Protein AF-A0A9D1VVA6-F1 (afdb_monomer_lite)

Foldseek 3Di:
DDDDDDDDDDDDDDDDDDVVPVVVPPPPPPPPVVVVVVPVPPDDPDDFFFDDAFDDDPVNVLVVLQVVLQVLLVVVVAHADDSVQLVVLVVVALDDSNQQSVQCSVVSRDSPPGPGDRDDFPPPPLQFFADDPPPPPPLPVQVVCLVVVPPPLAAEPVRHSDDFAADFWDPVLDDFQWKKWQCAGSVNGLTFIWTQQDAQRHYPRGGFGKIFGQDQQGTGIGTDHPCCCPVRVIFIKDFPPDDPVLSVQLNVLSSLRTSAHEDPPDVQNQLAQDQDSPDRYDGGQSSSQSSSVSSVHHQCCLPPPGRHGTSNSVVVGPRIDGSRRGDDLPAWDWWWPADDDQKTWIKTWNSAQAKFKKKWALEAAAPVCQQQVHPGDRIDIDIDGGGGIDTHIYGYDVPHFKIKMWTWDAGPNFIKIKIWMWGPQDRVVRDIGIDIDIGGDDDPPPPD

Sequence (448 aa):
MNYFKTSKKLKGTTIIISLLIFLSMFMSVSFMEISISARAETAAEKQIEKSPIEILSYEDIFQSYYDQASEKVTATGHEMCEIEDFSANYYNYETTIQDYTAAVIENAGNPTNLTIAPRSSSADADYILKYNSNAGKNREIYRDFANRGYDDEITPASVFQRDFVCSMFYYGAIKEGDILLETQTILNNIGHVACIYDLDHKSDKGEYIQTIDCVKGGTQFGFLDDNRMVNFQVKILGVRGVTSAQREDVKYFHYKQLGKEYNLWHAGAYDRLNTDINSEDWYCSEMMYAAYKYAGIDMTDAIGEKGGCWPADIYGSHYTYVNTDYSNSAYLGLSIVDKEGSTWTIKVKNNTAEDINIRYNKKMCFYDDAKEWKGLKDVTEESIEAYKSKNIEVEENWFASSVAFSREYYNNGNRMRLVTFADQLDNNTKTLRIGHSLLEWKDDNLVD

Secondary structure (DSSP, 8-state):
----------------SSSSSSSSSSSSSSSSSSSSSSSSSS---------------HHHHHHHHHHHHHHHHHHTTPPPPPHHHHHHHHTTSSS-HHHHHHHHHHTTT--SS--PPP--SSS--TTB----TTSTT-HHHHHHHHHHT---SSB-GGG-SS----SSS--TT--TTPEEEESSSTTTTS-EEEEEEEEEEEETTEEEEEEEEEETTEEEEEEE-HHHHHHTTEEEEEETT--HHHHHHHHHHHHTTTTPEE-SSSTTGGG-----TT-SEE-HHHHHHHHHHHTT---GGGS-SSS---HHHHHHSTTEEE-GGGS-TTSPEEEEEEEETTEEEEEEE--SSS-EEEEEESB-B-HHHHHHT-S--SEEEEEE-TT-EEEEEEE-BTTB-BEEEEEEEEETTEEEEEEEEEEEEETTTTEEEEEEEEEE-PPP----

InterPro domains:
  IPR038765 Papain-like cysteine peptidase superfamily [SSF54001] (174-323)

pLDDT: mean 73.18, std 20.95, range [26.58, 98.19]

Structure (mmCIF, N/CA/C/O backbone):
data_AF-A0A9D1VVA6-F1
#
_entry.id   AF-A0A9D1VVA6-F1
#
loop_
_atom_site.group_PDB
_atom_site.id
_atom_site.type_symbol
_atom_site.label_atom_id
_atom_site.label_alt_id
_atom_site.label_comp_id
_atom_site.label_asym_id
_atom_site.label_entity_id
_atom_site.label_seq_id
_atom_site.pdbx_PDB_ins_code
_atom_site.Cartn_x
_atom_site.Cartn_y
_atom_site.Cartn_z
_atom_site.occupancy
_atom_site.B_iso_or_equiv
_atom_site.auth_seq_id
_atom_site.auth_comp_id
_atom_site.auth_asym_id
_atom_site.auth_atom_id
_atom_site.pdbx_PDB_model_num
ATOM 1 N N . MET A 1 1 ? -18.142 77.291 -72.563 1.00 35.44 1 MET A N 1
ATOM 2 C CA . MET A 1 1 ? -17.844 76.617 -73.847 1.00 35.44 1 MET A CA 1
ATOM 3 C C . MET A 1 1 ? -17.756 75.124 -73.526 1.00 35.44 1 MET A C 1
ATOM 5 O O . MET A 1 1 ? -16.849 74.751 -72.805 1.00 35.44 1 MET A O 1
ATOM 9 N N . ASN A 1 2 ? -18.872 74.387 -73.609 1.00 33.91 2 ASN A N 1
ATOM 10 C CA . ASN A 1 2 ? -19.221 73.460 -74.710 1.00 33.91 2 ASN A CA 1
ATOM 11 C C . ASN A 1 2 ? -18.111 72.401 -74.939 1.00 33.91 2 ASN A C 1
ATOM 13 O O . ASN A 1 2 ? -16.985 72.804 -75.172 1.00 33.91 2 ASN A O 1
ATOM 17 N N . TYR A 1 3 ? -18.306 71.073 -74.961 1.00 37.31 3 TYR A N 1
ATOM 18 C CA . TYR A 1 3 ? -19.484 70.208 -75.158 1.00 37.31 3 TYR A CA 1
ATOM 19 C C . TYR A 1 3 ? -19.044 68.709 -75.037 1.00 37.31 3 TYR A C 1
ATOM 21 O O . TYR A 1 3 ? -17.848 68.452 -74.958 1.00 37.31 3 TYR A O 1
ATOM 29 N N . PHE A 1 4 ? -20.004 67.770 -75.182 1.00 38.56 4 PHE A N 1
ATOM 30 C CA . PHE A 1 4 ? -19.927 66.291 -75.413 1.00 38.56 4 PHE A CA 1
ATOM 31 C C . PHE A 1 4 ? -20.005 65.350 -74.185 1.00 38.56 4 PHE A C 1
ATOM 33 O O . PHE A 1 4 ? -19.105 65.328 -73.361 1.00 38.56 4 PHE A O 1
ATOM 40 N N . LYS A 1 5 ? -21.166 64.695 -73.934 1.00 39.75 5 LYS A N 1
ATOM 41 C CA . LYS A 1 5 ? -21.750 63.412 -74.477 1.00 39.75 5 LYS A CA 1
ATOM 42 C C . LYS A 1 5 ? -21.269 62.207 -73.634 1.00 39.75 5 LYS A C 1
ATOM 44 O O . LYS A 1 5 ? -20.096 62.158 -73.324 1.00 39.75 5 LYS A O 1
ATOM 49 N N . THR A 1 6 ? -22.056 61.223 -73.171 1.00 37.78 6 THR A N 1
ATOM 50 C CA . THR A 1 6 ? -23.231 60.472 -73.695 1.00 37.78 6 THR A CA 1
ATOM 51 C C . THR A 1 6 ? -23.841 59.622 -72.545 1.00 37.78 6 THR A C 1
ATOM 53 O O . THR A 1 6 ? -23.089 59.129 -71.720 1.00 37.78 6 THR A O 1
ATOM 56 N N . SER A 1 7 ? -25.175 59.565 -72.349 1.00 37.50 7 SER A N 1
ATOM 57 C CA . SER A 1 7 ? -26.121 58.427 -72.596 1.00 37.50 7 SER A CA 1
ATOM 58 C C . SER A 1 7 ? -25.627 57.024 -72.153 1.00 37.50 7 SER A C 1
ATOM 60 O O . SER A 1 7 ? -24.547 56.647 -72.578 1.00 37.50 7 SER A O 1
ATOM 62 N N . LYS A 1 8 ? -26.339 56.138 -71.428 1.00 38.97 8 LYS A N 1
ATOM 63 C CA . LYS A 1 8 ? -27.764 55.728 -71.442 1.00 38.97 8 LYS A CA 1
ATOM 64 C C . LYS A 1 8 ? -28.087 54.865 -70.190 1.00 38.97 8 LYS A C 1
ATOM 66 O O . LYS A 1 8 ? -27.213 54.202 -69.649 1.00 38.97 8 LYS A O 1
ATOM 71 N N . LYS A 1 9 ? -29.367 54.855 -69.795 1.00 43.81 9 LYS A N 1
ATOM 72 C CA . LYS A 1 9 ? -30.015 54.099 -68.694 1.00 43.81 9 LYS A CA 1
ATOM 73 C C . LYS A 1 9 ? -30.054 52.572 -68.910 1.00 43.81 9 LYS A C 1
ATOM 75 O O . LYS A 1 9 ? -30.341 52.178 -70.036 1.00 43.81 9 LYS A O 1
ATOM 80 N N . LEU A 1 10 ? -30.057 51.773 -67.827 1.00 34.31 10 LEU A N 1
ATOM 81 C CA . LEU A 1 10 ? -31.114 50.768 -67.575 1.00 34.31 10 LEU A CA 1
ATOM 82 C C . LEU A 1 10 ? -31.148 50.217 -66.124 1.00 34.31 10 LEU A C 1
ATOM 84 O O . LEU A 1 10 ? -30.169 49.684 -65.629 1.00 34.31 10 LEU A O 1
ATOM 88 N N . LYS A 1 11 ? -32.328 50.386 -65.508 1.00 36.34 11 LYS A N 1
ATOM 89 C CA . LYS A 1 11 ? -33.094 49.574 -64.534 1.00 36.34 11 LYS A CA 1
ATOM 90 C C . LYS A 1 11 ? -32.402 48.505 -63.662 1.00 36.34 11 LYS A C 1
ATOM 92 O O . LYS A 1 11 ? -31.836 47.558 -64.186 1.00 36.34 11 LYS A O 1
ATOM 97 N N . GLY A 1 12 ? -32.788 48.505 -62.380 1.00 34.19 12 GLY A N 1
ATOM 98 C CA . GLY A 1 12 ? -33.251 47.277 -61.718 1.00 34.19 12 GLY A CA 1
ATOM 99 C C . GLY A 1 12 ? -32.676 47.013 -60.329 1.00 34.19 12 GLY A C 1
ATOM 100 O O . GLY A 1 12 ? -31.571 46.516 -60.217 1.00 34.19 12 GLY A O 1
ATOM 101 N N . THR A 1 13 ? -33.486 47.301 -59.306 1.00 39.41 13 THR A N 1
ATOM 102 C CA . THR A 1 13 ? -33.665 46.480 -58.093 1.00 39.41 13 THR A CA 1
ATOM 103 C C . THR A 1 13 ? -32.409 46.047 -57.321 1.00 39.41 13 THR A C 1
ATOM 105 O O . THR A 1 13 ? -31.782 45.066 -57.684 1.00 39.41 13 THR A O 1
ATOM 108 N N . THR A 1 14 ? -32.122 46.689 -56.183 1.00 43.41 14 THR A N 1
ATOM 109 C CA . THR A 1 14 ? -31.835 46.022 -54.888 1.00 43.41 14 THR A CA 1
ATOM 110 C C . THR A 1 14 ? -31.919 47.089 -53.792 1.00 43.41 14 THR A C 1
ATOM 112 O O . THR A 1 14 ? -30.965 47.794 -53.480 1.00 43.41 14 THR A O 1
ATOM 115 N N . ILE A 1 15 ? -33.132 47.259 -53.271 1.00 46.31 15 ILE A N 1
ATOM 116 C CA . ILE A 1 15 ? -33.412 47.908 -51.990 1.00 46.31 15 ILE A CA 1
ATOM 117 C C . ILE A 1 15 ? -33.274 46.795 -50.934 1.00 46.31 15 ILE A C 1
ATOM 119 O O . ILE A 1 15 ? -33.666 45.662 -51.200 1.00 46.31 15 ILE A O 1
ATOM 123 N N . ILE A 1 16 ? -32.779 47.150 -49.742 1.00 47.59 16 ILE A N 1
ATOM 124 C CA . ILE A 1 16 ? -32.717 46.346 -48.502 1.00 47.59 16 ILE A CA 1
ATOM 125 C C . ILE A 1 16 ? -31.477 45.446 -48.323 1.00 47.59 16 ILE A C 1
ATOM 127 O O . ILE A 1 16 ? -31.626 44.265 -48.068 1.00 47.59 16 ILE A O 1
ATOM 131 N N . ILE A 1 17 ? -30.257 45.999 -48.332 1.00 46.66 17 ILE A N 1
ATOM 132 C CA . ILE A 1 17 ? -29.144 45.516 -47.476 1.00 46.66 17 ILE A CA 1
ATOM 133 C C . ILE A 1 17 ? -28.227 46.713 -47.199 1.00 46.66 17 ILE A C 1
ATOM 135 O O . ILE A 1 17 ? -27.296 46.940 -47.957 1.00 46.66 17 ILE A O 1
ATOM 139 N N . SER A 1 18 ? -28.523 47.538 -46.187 1.00 43.34 18 SER A N 1
ATOM 140 C CA . SER A 1 18 ? -27.567 48.520 -45.602 1.00 43.34 18 SER A CA 1
ATOM 141 C C . SER A 1 18 ? -28.121 49.278 -44.388 1.00 43.34 18 SER A C 1
ATOM 143 O O . SER A 1 18 ? -27.356 49.922 -43.683 1.00 43.34 18 SER A O 1
ATOM 145 N N . LEU A 1 19 ? -29.419 49.166 -44.073 1.00 37.88 19 LEU A N 1
ATOM 146 C CA . LEU A 1 19 ? -30.001 49.716 -42.835 1.00 37.88 19 LEU A CA 1
ATOM 147 C C . LEU A 1 19 ? -30.164 48.677 -41.704 1.00 37.88 19 LEU A C 1
ATOM 149 O O . LEU A 1 19 ? -30.899 48.908 -40.753 1.00 37.88 19 LEU A O 1
ATOM 153 N N . LEU A 1 20 ? -29.461 47.543 -41.806 1.00 41.41 20 LEU A N 1
ATOM 154 C CA . LEU A 1 20 ? -29.372 46.494 -40.775 1.00 41.41 20 LEU A CA 1
ATOM 155 C C . LEU A 1 20 ? -27.967 46.377 -40.154 1.00 41.41 20 LEU A C 1
ATOM 157 O O . LEU A 1 20 ? -27.745 45.522 -39.309 1.00 41.41 20 LEU A O 1
ATOM 161 N N . ILE A 1 21 ? -27.027 47.249 -40.538 1.00 47.81 21 ILE A N 1
ATOM 162 C CA . ILE A 1 21 ? -25.632 47.222 -40.053 1.00 47.81 21 ILE A CA 1
ATOM 163 C C . ILE A 1 21 ? -25.368 48.310 -38.992 1.00 47.81 21 ILE A C 1
ATOM 165 O O . ILE A 1 21 ? -24.378 48.251 -38.275 1.00 47.81 21 ILE A O 1
ATOM 169 N N . PHE A 1 22 ? -26.289 49.262 -38.800 1.00 38.81 22 PHE A N 1
ATOM 170 C CA . PHE A 1 22 ? -26.154 50.313 -37.776 1.00 38.81 22 PHE A CA 1
ATOM 171 C C . PHE A 1 22 ? -27.046 50.126 -36.537 1.00 38.81 22 PHE A C 1
ATOM 173 O O . PHE A 1 22 ? -26.908 50.870 -35.572 1.00 38.81 22 PHE A O 1
ATOM 180 N N . LEU A 1 23 ? -27.903 49.097 -36.522 1.00 36.47 23 LEU A N 1
ATOM 181 C CA . LEU A 1 23 ? -28.677 48.679 -35.342 1.00 36.47 23 LEU A CA 1
ATOM 182 C C . LEU A 1 23 ? -28.237 47.302 -34.803 1.00 36.47 23 LEU A C 1
ATOM 184 O O . LEU A 1 23 ? -28.953 46.681 -34.028 1.00 36.47 23 LEU A O 1
ATOM 188 N N . SER A 1 24 ? -27.054 46.823 -35.204 1.00 40.78 24 SER A N 1
ATOM 189 C CA . SER A 1 24 ? -26.429 45.593 -34.688 1.00 40.78 24 SER A CA 1
ATOM 190 C C . SER A 1 24 ? -25.172 45.857 -33.849 1.00 40.78 24 SER A C 1
ATOM 192 O O . SER A 1 24 ? -24.547 44.912 -33.384 1.00 40.78 24 SER A O 1
ATOM 194 N N . MET A 1 25 ? -24.803 47.126 -33.633 1.00 42.34 25 MET A N 1
ATOM 195 C CA . MET A 1 25 ? -23.629 47.525 -32.838 1.00 42.34 25 MET A CA 1
ATOM 196 C C . MET A 1 25 ? -23.961 48.068 -31.438 1.00 42.34 25 MET A C 1
ATOM 198 O O . MET A 1 25 ? -23.052 48.386 -30.683 1.00 42.34 25 MET A O 1
ATOM 202 N N . PHE A 1 26 ? -25.241 48.132 -31.057 1.00 38.59 26 PHE A N 1
ATOM 203 C CA . PHE A 1 26 ? -25.671 48.597 -29.725 1.00 38.59 26 PHE A CA 1
ATOM 204 C C . PHE A 1 26 ? -26.575 47.607 -28.968 1.00 38.59 26 PHE A C 1
ATOM 206 O O . PHE A 1 26 ? -27.143 47.950 -27.939 1.00 38.59 26 PHE A O 1
ATOM 213 N N . MET A 1 27 ? -26.664 46.355 -29.433 1.00 36.84 27 MET A N 1
ATOM 214 C CA . MET A 1 27 ? -27.354 45.246 -28.743 1.00 36.84 27 MET A CA 1
ATOM 215 C C . MET A 1 27 ? -26.411 44.076 -28.400 1.00 36.84 27 MET A C 1
ATOM 217 O O . MET A 1 27 ? -26.862 42.987 -28.066 1.00 36.84 27 MET A O 1
ATOM 221 N N . SER A 1 28 ? -25.091 44.288 -28.449 1.00 40.97 28 SER A N 1
ATOM 222 C CA . SER A 1 28 ? -24.076 43.289 -28.075 1.00 40.97 28 SER A CA 1
ATOM 223 C C . SER A 1 28 ? -23.393 43.572 -26.727 1.00 40.97 28 SER A C 1
ATOM 225 O O . SER A 1 28 ? -22.400 42.930 -26.409 1.00 40.97 28 SER A O 1
ATOM 227 N N . VAL A 1 29 ? -23.920 44.502 -25.916 1.00 43.22 29 VAL A N 1
ATOM 228 C CA . VAL A 1 29 ? -23.348 44.889 -24.603 1.00 43.22 29 VAL A CA 1
ATOM 229 C C . VAL A 1 29 ? -24.345 44.673 -23.447 1.00 43.22 29 VAL A C 1
ATOM 231 O O . VAL A 1 29 ? -24.237 45.270 -22.387 1.00 43.22 29 VAL A O 1
ATOM 234 N N . SER A 1 30 ? -25.337 43.790 -23.602 1.00 43.19 30 SER A N 1
ATOM 235 C CA . SER A 1 30 ? -26.260 43.452 -22.493 1.00 43.19 30 SER A CA 1
ATOM 236 C C . SER A 1 30 ? -26.563 41.958 -22.339 1.00 43.19 30 SER A C 1
ATOM 238 O O . SER A 1 30 ? -27.481 41.587 -21.621 1.00 43.19 30 SER A O 1
ATOM 240 N N . PHE A 1 31 ? -25.748 41.089 -22.945 1.00 36.38 31 PHE A N 1
ATOM 241 C CA . PHE A 1 31 ? -25.729 39.646 -22.655 1.00 36.38 31 PHE A CA 1
ATOM 242 C C . PHE A 1 31 ? -24.332 39.117 -22.286 1.00 36.38 31 PHE A C 1
ATOM 244 O O . PHE A 1 31 ? -24.149 37.913 -22.160 1.00 36.38 31 PHE A O 1
ATOM 251 N N . MET A 1 32 ? -23.356 40.005 -22.051 1.00 38.66 32 MET A N 1
ATOM 252 C CA . MET A 1 32 ? -22.006 39.629 -21.602 1.00 38.66 32 MET A CA 1
ATOM 253 C C . MET A 1 32 ? -21.795 39.797 -20.083 1.00 38.66 32 MET A C 1
ATOM 255 O O . MET A 1 32 ? -20.700 39.557 -19.596 1.00 38.66 32 MET A O 1
ATOM 259 N N . GLU A 1 33 ? -22.848 40.124 -19.322 1.00 38.88 33 GLU A N 1
ATOM 260 C CA . GLU A 1 33 ? -22.827 40.203 -17.845 1.00 38.88 33 GLU A CA 1
ATOM 261 C C . GLU A 1 33 ? -23.883 39.313 -17.149 1.00 38.88 33 GLU A C 1
ATOM 263 O O . GLU A 1 33 ? -24.051 39.390 -15.940 1.00 38.88 33 GLU A O 1
ATOM 268 N N . ILE A 1 34 ? -24.540 38.389 -17.869 1.00 39.66 34 ILE A N 1
ATOM 269 C CA . ILE A 1 34 ? -25.342 37.297 -17.256 1.00 39.66 34 ILE A CA 1
ATOM 270 C C . ILE A 1 34 ? -24.726 35.903 -17.508 1.00 39.66 34 ILE A C 1
ATOM 272 O O . ILE A 1 34 ? -25.170 34.902 -16.961 1.00 39.66 34 ILE A O 1
ATOM 276 N N . SER A 1 35 ? -23.615 35.813 -18.241 1.00 38.19 35 SER A N 1
ATOM 277 C CA . SER A 1 35 ? -22.880 34.551 -18.442 1.00 38.19 35 SER A CA 1
ATOM 278 C C . SER A 1 35 ? -21.463 34.546 -17.857 1.00 38.19 35 SER A C 1
ATOM 280 O O . SER A 1 35 ? -20.729 33.583 -18.063 1.00 38.19 35 SER A O 1
ATOM 282 N N . ILE A 1 36 ? -21.089 35.584 -17.095 1.00 34.81 36 ILE A N 1
ATOM 283 C CA . ILE A 1 36 ? -19.832 35.649 -16.321 1.00 34.81 36 ILE A CA 1
ATOM 284 C C . ILE A 1 36 ? -20.064 35.350 -14.824 1.00 34.81 36 ILE A C 1
ATOM 286 O O . ILE A 1 36 ? -19.130 34.944 -14.143 1.00 34.81 36 ILE A O 1
ATOM 290 N N . SER A 1 37 ? -21.308 35.383 -14.321 1.00 38.00 37 SER A N 1
ATOM 291 C CA . SER A 1 37 ? -21.638 34.926 -12.954 1.00 38.00 37 SER A CA 1
ATOM 292 C C . SER A 1 37 ? -22.172 33.485 -12.873 1.00 38.00 37 SER A C 1
ATOM 294 O O . SER A 1 37 ? -22.585 33.063 -11.803 1.00 38.00 37 SER A O 1
ATOM 296 N N . ALA A 1 38 ? -22.193 32.739 -13.985 1.00 37.66 38 ALA A N 1
ATOM 297 C CA . ALA A 1 38 ? -22.686 31.351 -14.045 1.00 37.66 38 ALA A CA 1
ATOM 298 C C . ALA A 1 38 ? -21.683 30.369 -14.687 1.00 37.66 38 ALA A C 1
ATOM 300 O O . ALA A 1 38 ? -22.015 29.225 -14.984 1.00 37.66 38 ALA A O 1
ATOM 301 N N . ARG A 1 39 ? -20.444 30.816 -14.936 1.00 32.94 39 ARG A N 1
ATOM 302 C CA . ARG A 1 39 ? -19.353 29.979 -15.474 1.00 32.94 39 ARG A CA 1
ATOM 303 C C . ARG A 1 39 ? -18.032 30.125 -14.713 1.00 32.94 39 ARG A C 1
ATOM 305 O O . ARG A 1 39 ? -17.011 29.619 -15.161 1.00 32.94 39 ARG A O 1
ATOM 312 N N . ALA A 1 40 ? -18.080 30.789 -13.558 1.00 32.09 40 ALA A N 1
ATOM 313 C CA . ALA A 1 40 ? -16.975 30.938 -12.613 1.00 32.09 40 ALA A CA 1
ATOM 314 C C . ALA A 1 40 ? -17.132 30.025 -11.376 1.00 32.09 40 ALA A C 1
ATOM 316 O O . ALA A 1 40 ? -16.475 30.254 -10.368 1.00 32.09 40 ALA A O 1
ATOM 317 N N . GLU A 1 41 ? -17.996 29.003 -11.442 1.00 34.91 41 GLU A N 1
ATOM 318 C CA . GLU A 1 41 ? -18.373 28.189 -10.273 1.00 34.91 41 GLU A CA 1
ATOM 319 C C . GLU A 1 41 ? -18.106 26.677 -10.416 1.00 34.91 41 GLU A C 1
ATOM 321 O O . GLU A 1 41 ? -18.565 25.895 -9.595 1.00 34.91 41 GLU A O 1
ATOM 326 N N . THR A 1 42 ? -17.338 26.224 -11.415 1.00 36.72 42 THR A N 1
ATOM 327 C CA . THR A 1 42 ? -17.069 24.774 -11.596 1.00 36.72 42 THR A CA 1
ATOM 328 C C . THR A 1 42 ? -15.611 24.411 -11.887 1.00 36.72 42 THR A C 1
ATOM 330 O O . THR A 1 42 ? -15.346 23.405 -12.535 1.00 36.72 42 THR A O 1
ATOM 333 N N . ALA A 1 43 ? -14.645 25.193 -11.405 1.00 36.38 43 ALA A N 1
ATOM 334 C CA . ALA A 1 43 ? -13.233 24.805 -11.451 1.00 36.38 43 ALA A CA 1
ATOM 335 C C . ALA A 1 43 ? -12.490 25.329 -10.214 1.00 36.38 43 ALA A C 1
ATOM 337 O O . ALA A 1 43 ? -11.747 26.303 -10.279 1.00 36.38 43 ALA A O 1
ATOM 338 N N . ALA A 1 44 ? -12.735 24.698 -9.068 1.00 30.98 44 ALA A N 1
ATOM 339 C CA . ALA A 1 44 ? -11.869 24.792 -7.901 1.00 30.98 44 ALA A CA 1
ATOM 340 C C . ALA A 1 44 ? -11.460 23.363 -7.531 1.00 30.98 44 ALA A C 1
ATOM 342 O O . ALA A 1 44 ? -12.189 22.653 -6.841 1.00 30.98 44 ALA A O 1
ATOM 343 N N . GLU A 1 45 ? -10.317 22.937 -8.071 1.00 38.25 45 GLU A N 1
ATOM 344 C CA . GLU A 1 45 ? -9.593 21.735 -7.662 1.00 38.25 45 GLU A CA 1
ATOM 345 C C . GLU A 1 45 ? -9.384 21.764 -6.145 1.00 38.25 45 GLU A C 1
ATOM 347 O O . GLU A 1 45 ? -8.648 22.596 -5.610 1.00 38.25 45 GLU A O 1
ATOM 352 N N . LYS A 1 46 ? -10.064 20.867 -5.431 1.00 29.38 46 LYS A N 1
ATOM 353 C CA . LYS A 1 46 ? -9.927 20.721 -3.984 1.00 29.38 46 LYS A CA 1
ATOM 354 C C . LYS A 1 46 ? -8.883 19.632 -3.727 1.00 29.38 46 LYS A C 1
ATOM 356 O O . LYS A 1 46 ? -9.198 18.448 -3.735 1.00 29.38 46 LYS A O 1
ATOM 361 N N . GLN A 1 47 ? -7.632 20.058 -3.546 1.00 33.34 47 GLN A N 1
ATOM 362 C CA . GLN A 1 47 ? -6.544 19.230 -3.017 1.00 33.34 47 GLN A CA 1
ATOM 363 C C . GLN A 1 47 ? -6.974 18.595 -1.681 1.00 33.34 47 GLN A C 1
ATOM 365 O O . GLN A 1 47 ? -7.491 19.296 -0.806 1.00 33.34 47 GLN A O 1
ATOM 370 N N . ILE A 1 48 ? -6.783 17.279 -1.527 1.00 28.97 48 ILE A N 1
ATOM 371 C CA . ILE A 1 48 ? -7.100 16.538 -0.297 1.00 28.97 48 ILE A CA 1
ATOM 372 C C . ILE A 1 48 ? -5.795 16.060 0.344 1.00 28.97 48 ILE A C 1
ATOM 374 O O . ILE A 1 48 ? -5.109 15.183 -0.171 1.00 28.97 48 ILE A O 1
ATOM 378 N N . GLU A 1 49 ? -5.484 16.666 1.484 1.00 26.58 49 GLU A N 1
ATOM 379 C CA . GLU A 1 49 ? -4.382 16.352 2.393 1.00 26.58 49 GLU A CA 1
ATOM 380 C C . GLU A 1 49 ? -4.749 15.117 3.249 1.00 26.58 49 GLU A C 1
ATOM 382 O O . GLU A 1 49 ? -5.837 15.051 3.827 1.00 26.58 49 GLU A O 1
ATOM 387 N N . LYS A 1 50 ? -3.864 14.112 3.310 1.00 32.31 50 LYS A N 1
ATOM 388 C CA . LYS A 1 50 ? -4.118 12.754 3.835 1.00 32.31 50 LYS A CA 1
ATOM 389 C C . LYS A 1 50 ? -3.233 12.428 5.048 1.00 32.31 50 LYS A C 1
ATOM 391 O O . LYS A 1 50 ? -2.043 12.704 5.014 1.00 32.31 50 LYS A O 1
ATOM 396 N N . SER A 1 51 ? -3.794 11.851 6.120 1.00 33.41 51 SER A N 1
ATOM 397 C CA . SER A 1 51 ? -3.059 11.309 7.294 1.00 33.41 51 SER A CA 1
ATOM 398 C C . SER A 1 51 ? -3.987 10.518 8.249 1.00 33.41 51 SER A C 1
ATOM 400 O O . SER A 1 51 ? -5.170 10.859 8.329 1.00 33.41 51 SER A O 1
ATOM 402 N N . PRO A 1 52 ? -3.489 9.605 9.120 1.00 28.62 52 PRO A N 1
ATOM 403 C CA . PRO A 1 52 ? -2.611 8.437 8.906 1.00 28.62 52 PRO A CA 1
ATOM 404 C C . PRO A 1 52 ? -3.275 7.090 9.346 1.00 28.62 52 PRO A C 1
ATOM 406 O O . PRO A 1 52 ? -4.289 7.101 10.044 1.00 28.62 52 PRO A O 1
ATOM 409 N N . ILE A 1 53 ? -2.722 5.938 8.919 1.00 33.00 53 ILE A N 1
ATOM 410 C CA . ILE A 1 53 ? -3.118 4.535 9.253 1.00 33.00 53 ILE A CA 1
ATOM 411 C C . ILE A 1 53 ? -2.166 3.947 10.309 1.00 33.00 53 ILE A C 1
ATOM 413 O O . ILE A 1 53 ? -0.975 4.254 10.281 1.00 33.00 53 ILE A O 1
ATOM 417 N N . GLU A 1 54 ? -2.658 3.061 11.179 1.00 35.78 54 GLU A N 1
ATOM 418 C CA . GLU A 1 54 ? -1.873 2.391 12.226 1.00 35.78 54 GLU A CA 1
ATOM 419 C C . GLU A 1 54 ? -1.426 0.941 11.921 1.00 35.78 54 GLU A C 1
ATOM 421 O O . GLU A 1 54 ? -1.986 0.251 11.073 1.00 35.78 54 GLU A O 1
ATOM 426 N N . ILE A 1 55 ? -0.356 0.525 12.611 1.00 33.62 55 ILE A N 1
ATOM 427 C CA . ILE A 1 55 ? 0.621 -0.528 12.308 1.00 33.62 55 ILE A CA 1
ATOM 428 C C . ILE A 1 55 ? 0.458 -1.701 13.297 1.00 33.62 55 ILE A C 1
ATOM 430 O O . ILE A 1 55 ? 0.428 -1.477 14.503 1.00 33.62 55 ILE A O 1
ATOM 434 N N . LEU A 1 56 ? 0.423 -2.952 12.815 1.00 37.81 56 LEU A N 1
ATOM 435 C CA . LEU A 1 56 ? 0.534 -4.165 13.650 1.00 37.81 56 LEU A CA 1
ATOM 436 C C . LEU A 1 56 ? 1.941 -4.756 13.521 1.00 37.81 56 LEU A C 1
ATOM 438 O O . LEU A 1 56 ? 2.494 -4.770 12.419 1.00 37.81 56 LEU A O 1
ATOM 442 N N . SER A 1 57 ? 2.519 -5.249 14.619 1.00 38.59 57 SER A N 1
ATOM 443 C CA . SER A 1 57 ? 3.799 -5.957 14.566 1.00 38.59 57 SER A CA 1
ATOM 444 C C . SER A 1 57 ? 3.618 -7.410 14.104 1.00 38.59 57 SER A C 1
ATOM 446 O O . SER A 1 57 ? 2.523 -7.968 14.110 1.00 38.59 57 SER A O 1
ATOM 448 N N . TYR A 1 58 ? 4.715 -8.040 13.693 1.00 41.78 58 TYR A N 1
ATOM 449 C CA . TYR A 1 58 ? 4.751 -9.453 13.315 1.00 41.78 58 TYR A CA 1
ATOM 450 C C . TYR A 1 58 ? 4.336 -10.386 14.470 1.00 41.78 58 TYR A C 1
ATOM 452 O O . TYR A 1 58 ? 3.600 -11.352 14.262 1.00 41.78 58 TYR A O 1
ATOM 460 N N . GLU A 1 59 ? 4.767 -10.064 15.689 1.00 45.88 59 GLU A N 1
ATOM 461 C CA . GLU A 1 59 ? 4.448 -10.824 16.900 1.00 45.88 59 GLU A CA 1
ATOM 462 C C . GLU A 1 59 ? 2.953 -10.730 17.232 1.00 45.88 59 GLU A C 1
ATOM 464 O O . GLU A 1 59 ? 2.342 -11.748 17.543 1.00 45.88 59 GLU A O 1
ATOM 469 N N . ASP A 1 60 ? 2.327 -9.559 17.033 1.00 48.31 60 ASP A N 1
ATOM 470 C CA . ASP A 1 60 ? 0.875 -9.378 17.205 1.00 48.31 60 ASP A CA 1
ATOM 471 C C . ASP A 1 60 ? 0.056 -10.310 16.299 1.00 48.31 60 ASP A C 1
ATOM 473 O O . ASP A 1 60 ? -1.011 -10.797 16.679 1.00 48.31 60 ASP A O 1
ATOM 477 N N . ILE A 1 61 ? 0.536 -10.540 15.075 1.00 46.59 61 ILE A N 1
ATOM 478 C CA . ILE A 1 61 ? -0.155 -11.378 14.093 1.00 46.59 61 ILE A CA 1
ATOM 479 C C . ILE A 1 61 ? -0.012 -12.852 14.477 1.00 46.59 61 ILE A C 1
ATOM 481 O O . ILE A 1 61 ? -1.014 -13.565 14.513 1.00 46.59 61 ILE A O 1
ATOM 485 N N . PHE A 1 62 ? 1.199 -13.312 14.805 1.00 56.28 62 PHE A N 1
ATOM 486 C CA . PHE A 1 62 ? 1.409 -14.696 15.241 1.00 56.28 62 PHE A CA 1
ATOM 487 C C . PHE A 1 62 ? 0.670 -15.012 16.531 1.00 56.28 62 PHE A C 1
ATOM 489 O O . PHE A 1 62 ? 0.046 -16.067 16.606 1.00 56.28 62 PHE A O 1
ATOM 496 N N . GLN A 1 63 ? 0.663 -14.082 17.485 1.00 70.25 63 GLN A N 1
ATOM 497 C CA . GLN A 1 63 ? -0.105 -14.216 18.716 1.00 70.25 63 GLN A CA 1
ATOM 498 C C . GLN A 1 63 ? -1.597 -14.372 18.414 1.00 70.25 63 GLN A C 1
ATOM 500 O O . GLN A 1 63 ? -2.221 -15.311 18.891 1.00 70.25 63 GLN A O 1
ATOM 505 N N . SER A 1 64 ? -2.158 -13.545 17.526 1.00 62.03 64 SER A N 1
ATOM 506 C CA . SER A 1 64 ? -3.577 -13.640 17.164 1.00 62.03 64 SER A CA 1
ATOM 507 C C . SER A 1 64 ? -3.959 -14.985 16.528 1.00 62.03 64 SER A C 1
ATOM 509 O O . SER A 1 64 ? -5.029 -15.522 16.818 1.00 62.03 64 SER A O 1
ATOM 511 N N . TYR A 1 65 ? -3.118 -15.551 15.658 1.00 65.69 65 TYR A N 1
ATOM 512 C CA . TYR A 1 65 ? -3.380 -16.865 15.049 1.00 65.69 65 TYR A CA 1
ATOM 513 C C . TYR A 1 65 ? -3.130 -18.023 16.013 1.00 65.69 65 TYR A C 1
ATOM 515 O O . TYR A 1 65 ? -3.879 -19.002 16.012 1.00 65.69 65 TYR A O 1
ATOM 523 N N . TYR A 1 66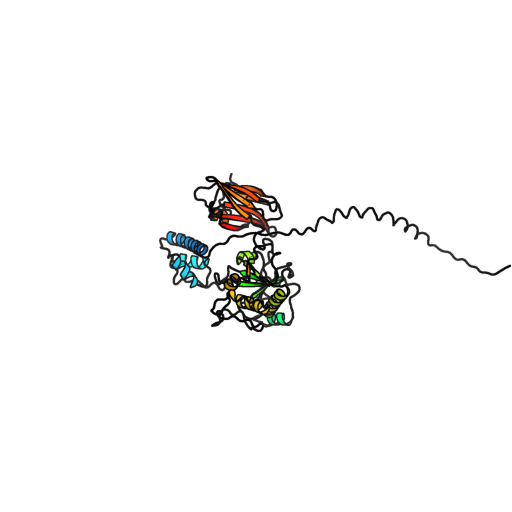 ? -2.112 -17.890 16.856 1.00 79.19 66 TYR A N 1
ATOM 524 C CA . TYR A 1 66 ? -1.821 -18.825 17.927 1.00 79.19 66 TYR A CA 1
ATOM 525 C C . TYR A 1 66 ? -2.985 -18.923 18.913 1.00 79.19 66 TYR A C 1
ATOM 527 O O . TYR A 1 66 ? -3.434 -20.027 19.204 1.00 79.19 66 TYR A O 1
ATOM 535 N N . ASP A 1 67 ? -3.533 -17.790 19.352 1.00 80.88 67 ASP A N 1
ATOM 536 C CA . ASP A 1 67 ? -4.661 -17.740 20.286 1.00 80.88 67 ASP A CA 1
ATOM 537 C C . ASP A 1 67 ? -5.900 -18.425 19.688 1.00 80.88 67 ASP A C 1
ATOM 539 O O . ASP A 1 67 ? -6.538 -19.250 20.344 1.00 80.88 67 ASP A O 1
ATOM 543 N N . GLN A 1 68 ? -6.182 -18.178 18.401 1.00 72.44 68 GLN A N 1
ATOM 544 C CA . GLN A 1 68 ? -7.269 -18.839 17.668 1.00 72.44 68 GLN A CA 1
ATOM 545 C C . GLN A 1 68 ? -7.081 -20.359 17.554 1.00 72.44 68 GLN A C 1
ATOM 547 O O . GLN A 1 68 ? -8.055 -21.113 17.644 1.00 72.44 68 GLN A O 1
ATOM 552 N N . ALA A 1 69 ? -5.853 -20.827 17.310 1.00 78.75 69 ALA A N 1
ATOM 553 C CA . ALA A 1 69 ? -5.560 -22.257 17.286 1.00 78.75 69 ALA A CA 1
ATOM 554 C C . ALA A 1 69 ? -5.646 -22.871 18.682 1.00 78.75 69 ALA A C 1
ATOM 556 O O . ALA A 1 69 ? -6.277 -23.913 18.840 1.00 78.75 69 ALA A O 1
ATOM 557 N N . SER A 1 70 ? -5.076 -22.206 19.684 1.00 90.25 70 SER A N 1
ATOM 558 C CA . SER A 1 70 ? -5.054 -22.646 21.074 1.00 90.25 70 SER A CA 1
ATOM 559 C C . SER A 1 70 ? -6.466 -22.838 21.621 1.00 90.25 70 SER A C 1
ATOM 561 O O . SER A 1 70 ? -6.780 -23.905 22.150 1.00 90.25 70 SER A O 1
ATOM 563 N N . GLU A 1 71 ? -7.366 -21.877 21.396 1.00 89.19 71 GLU A N 1
ATOM 564 C CA . GLU A 1 71 ? -8.774 -21.990 21.791 1.00 89.19 71 GLU A CA 1
ATOM 565 C C . GLU A 1 71 ? -9.443 -23.221 21.157 1.00 89.19 71 GLU A C 1
ATOM 567 O O . GLU A 1 71 ? -10.084 -24.022 21.839 1.00 89.19 71 GLU A O 1
ATOM 572 N N . LYS A 1 72 ? -9.258 -23.422 19.847 1.00 87.38 72 LYS A N 1
ATOM 573 C CA . LYS A 1 72 ? -9.894 -24.527 19.115 1.00 87.38 72 LYS A CA 1
ATOM 574 C C . LYS A 1 72 ? -9.314 -25.893 19.474 1.00 87.38 72 LYS A C 1
ATOM 576 O O . LYS A 1 72 ? -10.067 -26.856 19.595 1.00 87.38 72 LYS A O 1
ATOM 581 N N . VAL A 1 73 ? -8.002 -25.988 19.662 1.00 90.50 73 VAL A N 1
ATOM 582 C CA . VAL A 1 73 ? -7.311 -27.226 20.047 1.00 90.50 73 VAL A CA 1
ATOM 583 C C . VAL A 1 73 ? -7.689 -27.617 21.475 1.00 90.50 73 VAL A C 1
ATOM 585 O O . VAL A 1 73 ? -8.124 -28.748 21.710 1.00 90.50 73 VAL A O 1
ATOM 588 N N . THR A 1 74 ? -7.647 -26.674 22.416 1.00 91.81 74 THR A N 1
ATOM 589 C CA . THR A 1 74 ? -8.013 -26.937 23.818 1.00 91.81 74 THR A CA 1
ATOM 590 C C . THR A 1 74 ? -9.488 -27.298 23.982 1.00 91.81 74 THR A C 1
ATOM 592 O O . THR A 1 74 ? -9.809 -28.199 24.761 1.00 91.81 74 THR A O 1
ATOM 595 N N . ALA A 1 75 ? -10.388 -26.714 23.182 1.00 90.50 75 ALA A N 1
ATOM 596 C CA . ALA A 1 75 ? -11.804 -27.092 23.153 1.00 90.50 75 ALA A CA 1
ATOM 597 C C . ALA A 1 75 ? -12.043 -28.566 22.761 1.00 90.50 75 ALA A C 1
ATOM 599 O O . ALA A 1 75 ? -13.080 -29.135 23.104 1.00 90.50 75 ALA A O 1
ATOM 600 N N . THR A 1 76 ? -11.086 -29.206 22.080 1.00 90.06 76 THR A N 1
ATOM 601 C CA . THR A 1 76 ? -11.140 -30.637 21.726 1.00 90.06 76 THR A CA 1
ATOM 602 C C . THR A 1 76 ? -10.470 -31.559 22.755 1.00 90.06 76 THR A C 1
ATOM 604 O O . THR A 1 76 ? -10.459 -32.774 22.572 1.00 90.06 76 THR A O 1
ATOM 607 N N . GLY A 1 77 ? -9.957 -31.012 23.865 1.00 93.38 77 GLY A N 1
ATOM 608 C CA . GLY A 1 77 ? -9.261 -31.764 24.916 1.00 93.38 77 GLY A CA 1
ATOM 609 C C . GLY A 1 77 ? -7.788 -32.059 24.612 1.00 93.38 77 GLY A C 1
ATOM 610 O O . GLY A 1 77 ? -7.179 -32.869 25.311 1.00 93.38 77 GLY A O 1
ATOM 611 N N . HIS A 1 78 ? -7.229 -31.419 23.583 1.00 93.75 78 HIS A N 1
ATOM 612 C CA . HIS A 1 78 ? -5.825 -31.517 23.197 1.00 93.75 78 HIS A CA 1
ATOM 613 C C . HIS A 1 78 ? -5.022 -30.309 23.701 1.00 93.75 78 HIS A C 1
ATOM 615 O O . HIS A 1 78 ? -5.577 -29.244 23.963 1.00 93.75 78 HIS A O 1
ATOM 621 N N . GLU A 1 79 ? -3.712 -30.486 23.864 1.00 93.00 79 GLU A N 1
ATOM 622 C CA . GLU A 1 79 ? -2.786 -29.434 24.291 1.00 93.00 79 GLU A CA 1
ATOM 623 C C . GLU A 1 79 ? -2.188 -28.740 23.060 1.00 93.00 79 GLU A C 1
ATOM 625 O O . GLU A 1 79 ? -1.814 -29.402 22.091 1.00 93.00 79 GLU A O 1
ATOM 630 N N . MET A 1 80 ? -2.132 -27.409 23.085 1.00 94.50 80 MET A N 1
ATOM 631 C CA . MET A 1 80 ? -1.521 -26.606 22.025 1.00 94.50 80 MET A CA 1
ATOM 632 C C . MET A 1 80 ? 0.003 -26.580 22.208 1.00 94.50 80 MET A C 1
ATOM 634 O O . MET A 1 80 ? 0.477 -26.570 23.342 1.00 94.50 80 MET A O 1
ATOM 638 N N . CYS A 1 81 ? 0.776 -26.568 21.116 1.00 88.00 81 CYS A N 1
ATOM 639 C CA . CYS A 1 81 ? 2.218 -26.306 21.205 1.00 88.00 81 CYS A CA 1
ATOM 640 C C . CYS A 1 81 ? 2.490 -24.886 21.722 1.00 88.00 81 CYS A C 1
ATOM 642 O O . CYS A 1 81 ? 1.589 -24.063 21.694 1.00 88.00 81 CYS A O 1
ATOM 644 N N . GLU A 1 82 ? 3.721 -24.565 22.124 1.00 90.38 82 GLU A N 1
ATOM 645 C CA . GLU A 1 82 ? 4.083 -23.191 22.506 1.00 90.38 82 GLU A CA 1
ATOM 646 C C . GLU A 1 82 ? 4.100 -22.252 21.286 1.00 90.38 82 GLU A C 1
ATOM 648 O O . GLU A 1 82 ? 4.254 -22.696 20.139 1.00 90.38 82 GLU A O 1
ATOM 653 N N . ILE A 1 83 ? 3.953 -20.941 21.508 1.00 80.44 83 ILE A N 1
ATOM 654 C CA . ILE A 1 83 ? 3.900 -19.950 20.420 1.00 80.44 83 ILE A CA 1
ATOM 655 C C . ILE A 1 83 ? 5.215 -19.872 19.640 1.00 80.44 83 ILE A C 1
ATOM 657 O O . ILE A 1 83 ? 5.207 -19.680 18.421 1.00 80.44 83 ILE A O 1
ATOM 661 N N . GLU A 1 84 ? 6.350 -20.079 20.299 1.00 73.12 84 GLU A N 1
ATOM 662 C CA . GLU A 1 84 ? 7.660 -20.141 19.658 1.00 73.12 84 GLU A CA 1
ATOM 663 C C . GLU A 1 84 ? 7.739 -21.329 18.692 1.00 73.12 84 GLU A C 1
ATOM 665 O O . GLU A 1 84 ? 8.222 -21.181 17.572 1.00 73.12 84 GLU A O 1
ATOM 670 N N . ASP A 1 85 ? 7.187 -22.484 19.070 1.00 73.06 85 ASP A N 1
ATOM 671 C CA . ASP A 1 85 ? 7.158 -23.674 18.216 1.00 73.06 85 ASP A CA 1
ATOM 672 C C . ASP A 1 85 ? 6.134 -23.535 17.086 1.00 73.06 85 ASP A C 1
ATOM 674 O O . ASP A 1 85 ? 6.405 -23.933 15.949 1.00 73.06 85 ASP A O 1
ATOM 678 N N . PHE A 1 86 ? 4.977 -22.932 17.370 1.00 76.56 86 PHE A N 1
ATOM 679 C CA . PHE A 1 86 ? 3.956 -22.612 16.376 1.00 76.56 86 PHE A CA 1
ATOM 680 C C . PHE A 1 86 ? 4.503 -21.660 15.309 1.00 76.56 86 PHE A C 1
ATOM 682 O O . PHE A 1 86 ? 4.327 -21.893 14.112 1.00 76.56 86 PHE A O 1
ATOM 689 N N . SER A 1 87 ? 5.198 -20.604 15.733 1.00 64.81 87 SER A N 1
ATOM 690 C CA . SER A 1 87 ? 5.763 -19.595 14.840 1.00 64.81 87 SER A CA 1
ATOM 691 C C . SER A 1 87 ? 7.002 -20.092 14.094 1.00 64.81 87 SER A C 1
ATOM 693 O O . SER A 1 87 ? 7.123 -19.838 12.897 1.00 64.81 87 SER A O 1
ATOM 695 N N . ALA A 1 88 ? 7.881 -20.864 14.738 1.00 66.19 88 ALA A N 1
ATOM 696 C CA . ALA A 1 88 ? 9.061 -21.435 14.091 1.00 66.19 88 ALA A CA 1
ATOM 697 C C . ALA A 1 88 ? 8.694 -22.464 13.011 1.00 66.19 88 ALA A C 1
ATOM 699 O O . ALA A 1 88 ? 9.295 -22.474 11.937 1.00 66.19 88 ALA A O 1
ATOM 700 N N . ASN A 1 89 ? 7.697 -23.317 13.266 1.00 66.44 89 ASN A N 1
ATOM 701 C CA . ASN A 1 89 ? 7.310 -24.362 12.318 1.00 66.44 89 ASN A CA 1
ATOM 702 C C . ASN A 1 89 ? 6.481 -23.851 11.143 1.00 66.44 89 ASN A C 1
ATOM 704 O O . ASN A 1 89 ? 6.514 -24.486 10.091 1.00 66.44 89 ASN A O 1
ATOM 708 N N . TYR A 1 90 ? 5.797 -22.711 11.277 1.00 62.38 90 TYR A N 1
ATOM 709 C CA . TYR A 1 90 ? 5.074 -22.084 10.168 1.00 62.38 90 TYR A CA 1
ATOM 710 C C . TYR A 1 90 ? 5.959 -21.953 8.920 1.00 62.38 90 TYR A C 1
ATOM 712 O O . TYR A 1 90 ? 5.550 -22.316 7.818 1.00 62.38 90 TYR A O 1
ATOM 720 N N . TYR A 1 91 ? 7.207 -21.523 9.111 1.00 54.94 91 TYR A N 1
ATOM 721 C CA . TYR A 1 91 ? 8.168 -21.294 8.033 1.00 54.94 91 TYR A CA 1
ATOM 722 C C . TYR A 1 91 ? 8.590 -22.549 7.261 1.00 54.94 91 TYR A C 1
ATOM 724 O O . TYR A 1 91 ? 9.194 -22.431 6.198 1.00 54.94 91 TYR A O 1
ATOM 732 N N . ASN A 1 92 ? 8.261 -23.743 7.755 1.00 63.16 92 ASN A N 1
ATOM 733 C CA . ASN A 1 92 ? 8.543 -24.997 7.061 1.00 63.16 92 ASN A CA 1
ATOM 734 C C . ASN A 1 92 ? 7.481 -25.349 6.004 1.00 63.16 92 ASN A C 1
ATOM 736 O O . ASN A 1 92 ? 7.648 -26.338 5.288 1.00 63.16 92 ASN A O 1
ATOM 740 N N . TYR A 1 93 ? 6.396 -24.570 5.900 1.00 54.06 93 TYR A N 1
ATOM 741 C CA . TYR A 1 93 ? 5.269 -24.854 5.014 1.00 54.06 93 TYR A CA 1
ATOM 742 C C . TYR A 1 93 ? 4.997 -23.689 4.052 1.00 54.06 93 TYR A C 1
ATOM 744 O O . TYR A 1 93 ? 4.814 -22.546 4.459 1.00 54.06 93 TYR A O 1
ATOM 752 N N . GLU A 1 94 ? 4.910 -23.986 2.754 1.00 55.69 94 GLU A N 1
ATOM 753 C CA . GLU A 1 94 ? 4.596 -23.015 1.692 1.00 55.69 94 GLU A CA 1
ATOM 754 C C . GLU A 1 94 ? 3.086 -22.700 1.647 1.00 55.69 94 GLU A C 1
ATOM 756 O O . GLU A 1 94 ? 2.359 -23.110 0.736 1.00 55.69 94 GLU A O 1
ATOM 761 N N . THR A 1 95 ? 2.576 -22.021 2.676 1.00 59.97 95 THR A N 1
ATOM 762 C CA . THR A 1 95 ? 1.139 -21.756 2.844 1.00 59.97 95 THR A CA 1
ATOM 763 C C . THR A 1 95 ? 0.855 -20.444 3.593 1.00 59.97 95 THR A C 1
ATOM 765 O O . THR A 1 95 ? 1.765 -19.787 4.097 1.00 59.97 95 THR A O 1
ATOM 768 N N . THR A 1 96 ? -0.414 -20.032 3.678 1.00 59.69 96 THR A N 1
ATOM 769 C CA . THR A 1 96 ? -0.819 -18.850 4.466 1.00 59.69 96 THR A CA 1
ATOM 770 C C . THR A 1 96 ? -0.826 -19.162 5.964 1.00 59.69 96 THR A C 1
ATOM 772 O O . THR A 1 96 ? -1.030 -20.313 6.349 1.00 59.69 96 THR A O 1
ATOM 775 N N . ILE A 1 97 ? -0.649 -18.158 6.834 1.00 60.59 97 ILE A N 1
ATOM 776 C CA . ILE A 1 97 ? -0.746 -18.386 8.287 1.00 60.59 97 ILE A CA 1
ATOM 777 C C . ILE A 1 97 ? -2.131 -18.922 8.671 1.00 60.59 97 ILE A C 1
ATOM 779 O O . ILE A 1 97 ? -2.219 -19.766 9.549 1.00 60.59 97 ILE A O 1
ATOM 783 N N . GLN A 1 98 ? -3.196 -18.536 7.962 1.00 65.19 98 GLN A N 1
ATOM 784 C CA . GLN A 1 98 ? -4.552 -19.060 8.143 1.00 65.19 98 GLN A CA 1
ATOM 785 C C . GLN A 1 98 ? -4.632 -20.562 7.841 1.00 65.19 98 GLN A C 1
ATOM 787 O O . GLN A 1 98 ? -5.138 -21.326 8.660 1.00 65.19 98 GLN A O 1
ATOM 792 N N . ASP A 1 99 ? -4.124 -20.986 6.682 1.00 72.50 99 ASP A N 1
ATOM 793 C CA . ASP A 1 99 ? -4.159 -22.389 6.252 1.00 72.50 99 ASP A CA 1
ATOM 794 C C . ASP A 1 99 ? -3.235 -23.258 7.120 1.00 72.50 99 ASP A C 1
ATOM 796 O O . ASP A 1 99 ? -3.582 -24.384 7.469 1.00 72.50 99 ASP A O 1
ATOM 800 N N . TYR A 1 100 ? -2.080 -22.720 7.523 1.00 78.69 100 TYR A N 1
ATOM 801 C CA . TYR A 1 100 ? -1.209 -23.349 8.512 1.00 78.69 100 TYR A CA 1
ATOM 802 C C . TYR A 1 100 ? -1.908 -23.503 9.863 1.00 78.69 100 TYR A C 1
ATOM 804 O O . TYR A 1 100 ? -1.934 -24.597 10.412 1.00 78.69 100 TYR A O 1
ATOM 812 N N . THR A 1 101 ? -2.533 -22.439 10.372 1.00 77.38 101 THR A N 1
ATOM 813 C CA . THR A 1 101 ? -3.285 -22.455 11.637 1.00 77.38 101 THR A CA 1
ATOM 814 C C . THR A 1 101 ? -4.389 -23.507 11.587 1.00 77.38 101 THR A C 1
ATOM 816 O O . THR A 1 101 ? -4.530 -24.296 12.517 1.00 77.38 101 THR A O 1
ATOM 819 N N . ALA A 1 102 ? -5.138 -23.571 10.482 1.00 80.50 102 ALA A N 1
ATOM 820 C CA . ALA A 1 102 ? -6.158 -24.591 10.263 1.00 80.50 102 ALA A CA 1
ATOM 821 C C . ALA A 1 102 ? -5.565 -26.007 10.294 1.00 80.50 102 ALA A C 1
ATOM 823 O O . ALA A 1 102 ? -6.096 -26.869 10.988 1.00 80.50 102 ALA A O 1
ATOM 824 N N . ALA A 1 103 ? -4.429 -26.231 9.631 1.00 84.88 103 ALA A N 1
ATOM 825 C CA . ALA A 1 103 ? -3.744 -27.519 9.649 1.00 84.88 103 ALA A CA 1
ATOM 826 C C . ALA A 1 103 ? -3.208 -27.894 11.042 1.00 84.88 103 ALA A C 1
ATOM 828 O O . ALA A 1 103 ? -3.285 -29.058 11.426 1.00 84.88 103 ALA A O 1
ATOM 829 N N . VAL A 1 104 ? -2.709 -26.931 11.827 1.00 86.94 104 VAL A N 1
ATOM 830 C CA . VAL A 1 104 ? -2.297 -27.157 13.225 1.00 86.94 104 VAL A CA 1
ATOM 831 C C . VAL A 1 104 ? -3.495 -27.556 14.085 1.00 86.94 104 VAL A C 1
ATOM 833 O O . VAL A 1 104 ? -3.391 -28.490 14.878 1.00 86.94 104 VAL A O 1
ATOM 836 N N . ILE A 1 105 ? -4.645 -26.902 13.902 1.00 88.88 105 ILE A N 1
ATOM 837 C CA . ILE A 1 105 ? -5.891 -27.258 14.596 1.00 88.88 105 ILE A CA 1
ATOM 838 C C . ILE A 1 105 ? -6.326 -28.680 14.221 1.00 88.88 105 ILE A C 1
ATOM 840 O O . ILE A 1 105 ? -6.628 -29.485 15.100 1.00 88.88 105 ILE A O 1
ATOM 844 N N . GLU A 1 106 ? -6.330 -29.008 12.928 1.00 89.62 106 GLU A N 1
ATOM 845 C CA . GLU A 1 106 ? -6.676 -30.345 12.430 1.00 89.62 106 GLU A CA 1
ATOM 846 C C . GLU A 1 106 ? -5.702 -31.423 12.924 1.00 89.62 106 GLU A C 1
ATOM 848 O O . GLU A 1 106 ? -6.110 -32.557 13.175 1.00 89.62 106 GLU A O 1
ATOM 853 N N . ASN A 1 107 ? -4.434 -31.061 13.132 1.00 91.56 107 ASN A N 1
ATOM 854 C CA . ASN A 1 107 ? -3.403 -31.920 13.706 1.00 91.56 107 ASN A CA 1
ATOM 855 C C . ASN A 1 107 ? -3.306 -31.809 15.240 1.00 91.56 107 ASN A C 1
ATOM 857 O O . ASN A 1 107 ? -2.246 -32.058 15.819 1.00 91.56 107 ASN A O 1
ATOM 861 N N . ALA A 1 108 ? -4.406 -31.428 15.901 1.00 92.06 108 ALA A N 1
ATOM 862 C CA . ALA A 1 108 ? -4.549 -31.406 17.356 1.00 92.06 108 ALA A CA 1
ATOM 863 C C . ALA A 1 108 ? -3.445 -30.619 18.091 1.00 92.06 108 ALA A C 1
ATOM 865 O O . ALA A 1 108 ? -2.967 -31.047 19.138 1.00 92.06 108 ALA A O 1
ATOM 866 N N . GLY A 1 109 ? -3.028 -29.481 17.530 1.00 83.06 109 GLY A N 1
ATOM 867 C CA . GLY A 1 109 ? -2.038 -28.586 18.133 1.00 83.06 109 GLY A CA 1
ATOM 868 C C . GLY A 1 109 ? -0.583 -28.925 17.822 1.00 83.06 109 GLY A C 1
ATOM 869 O O . GLY A 1 109 ? 0.303 -28.203 18.269 1.00 83.06 109 GLY A O 1
ATOM 870 N N . ASN A 1 110 ? -0.305 -29.982 17.050 1.00 89.19 110 ASN A N 1
ATOM 871 C CA . ASN A 1 110 ? 1.060 -30.343 16.674 1.00 89.19 110 ASN A CA 1
ATOM 872 C C . ASN A 1 110 ? 1.477 -29.650 15.361 1.00 89.19 110 ASN A C 1
ATOM 874 O O . ASN A 1 110 ? 0.916 -29.964 14.308 1.00 89.19 110 ASN A O 1
ATOM 878 N N . PRO A 1 111 ? 2.499 -28.775 15.371 1.00 82.50 111 PRO A N 1
ATOM 879 C CA . PRO A 1 111 ? 2.904 -28.020 14.188 1.00 82.50 111 PRO A CA 1
ATOM 880 C C . PRO A 1 111 ? 3.839 -28.787 13.232 1.00 82.50 111 PRO A C 1
ATOM 882 O O . PRO A 1 111 ? 4.298 -28.248 12.222 1.00 82.50 111 PRO A O 1
ATOM 885 N N . THR A 1 112 ? 4.140 -30.056 13.515 1.00 84.56 112 THR A N 1
ATOM 886 C CA . THR A 1 112 ? 5.072 -30.875 12.725 1.00 84.56 112 THR A CA 1
ATOM 887 C C . THR A 1 112 ? 4.356 -31.885 11.827 1.00 84.56 112 THR A C 1
ATOM 889 O O . THR A 1 112 ? 3.287 -32.392 12.161 1.00 84.56 112 THR A O 1
ATOM 892 N N . ASN A 1 113 ? 4.982 -32.216 10.689 1.00 79.75 113 ASN A N 1
ATOM 893 C CA . ASN A 1 113 ? 4.487 -33.178 9.694 1.00 79.75 113 ASN A CA 1
ATOM 894 C C . ASN A 1 113 ? 3.068 -32.878 9.175 1.00 79.75 113 ASN A C 1
ATOM 896 O O . ASN A 1 113 ? 2.302 -33.796 8.871 1.00 79.75 113 ASN A O 1
ATOM 900 N N . LEU A 1 114 ? 2.715 -31.595 9.065 1.00 82.06 114 LEU A N 1
ATOM 901 C CA . LEU A 1 114 ? 1.409 -31.184 8.562 1.00 82.06 114 LEU A CA 1
ATOM 902 C C . LEU A 1 114 ? 1.272 -31.562 7.084 1.00 82.06 114 LEU A C 1
ATOM 904 O O . LEU A 1 114 ? 2.153 -31.295 6.266 1.00 82.06 114 LEU A O 1
ATOM 908 N N . THR A 1 115 ? 0.139 -32.167 6.729 1.00 76.69 115 THR A N 1
ATOM 909 C CA . THR A 1 115 ? -0.194 -32.454 5.328 1.00 76.69 115 THR A CA 1
ATOM 910 C C . THR A 1 115 ? -0.936 -31.259 4.747 1.00 76.69 115 THR A C 1
ATOM 912 O O . THR A 1 115 ? -2.160 -31.252 4.659 1.00 76.69 115 THR A O 1
ATOM 915 N N . ILE A 1 116 ? -0.183 -30.227 4.376 1.00 70.44 116 ILE A N 1
ATOM 916 C CA . ILE A 1 116 ? -0.729 -29.015 3.764 1.00 70.44 116 ILE A CA 1
ATOM 917 C C . ILE A 1 116 ? -0.445 -29.086 2.271 1.00 70.44 116 ILE A C 1
ATOM 919 O O . ILE A 1 116 ? 0.710 -29.188 1.859 1.00 70.44 116 ILE A O 1
ATOM 923 N N . ALA A 1 117 ? -1.493 -29.051 1.448 1.00 52.09 117 ALA A N 1
ATOM 924 C CA . ALA A 1 117 ? -1.296 -28.860 0.019 1.00 52.09 117 ALA A CA 1
ATOM 925 C C . ALA A 1 117 ? -0.651 -27.477 -0.169 1.00 52.09 117 ALA A C 1
ATOM 927 O O . ALA A 1 117 ? -1.260 -26.494 0.263 1.00 52.09 117 ALA A O 1
ATOM 928 N N . PRO A 1 118 ? 0.550 -27.369 -0.770 1.00 43.41 118 PRO A N 1
ATOM 929 C CA . PRO A 1 118 ? 1.139 -26.068 -1.033 1.00 43.41 118 PRO A CA 1
ATOM 930 C C . PRO A 1 118 ? 0.127 -25.272 -1.844 1.00 43.41 118 PRO A C 1
ATOM 932 O O . PRO 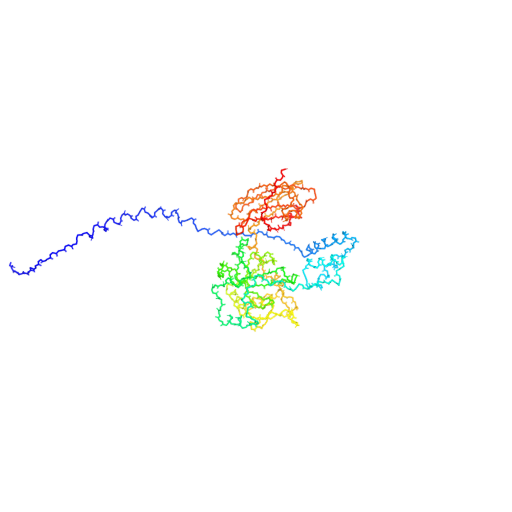A 1 118 ? -0.317 -25.711 -2.914 1.00 43.41 118 PRO A O 1
ATOM 935 N N . ARG A 1 119 ? -0.283 -24.112 -1.324 1.00 42.19 119 ARG A N 1
ATOM 936 C CA . ARG A 1 119 ? -1.011 -23.172 -2.164 1.00 42.19 119 ARG A CA 1
ATOM 937 C C . ARG A 1 119 ? 0.006 -22.744 -3.201 1.00 42.19 119 ARG A C 1
ATOM 939 O O . ARG A 1 119 ? 0.978 -22.066 -2.880 1.00 42.19 119 ARG A O 1
ATOM 946 N N . SER A 1 120 ? -0.201 -23.152 -4.453 1.00 33.53 120 SER A N 1
ATOM 947 C CA . SER A 1 120 ? 0.465 -22.480 -5.557 1.00 33.53 120 SER A CA 1
ATOM 948 C C . SER A 1 120 ? 0.237 -20.991 -5.330 1.00 33.53 120 SER A C 1
ATOM 950 O O . SER A 1 120 ? -0.925 -20.593 -5.222 1.00 33.53 120 SER A O 1
ATOM 952 N N . SER A 1 121 ? 1.335 -20.250 -5.149 1.00 37.47 121 SER A N 1
ATOM 953 C CA . SER A 1 121 ? 1.473 -18.793 -5.248 1.00 37.47 121 SER A CA 1
ATOM 954 C C . SER A 1 121 ? 0.173 -18.097 -5.638 1.00 37.47 121 SER A C 1
ATOM 956 O O . SER A 1 121 ? -0.341 -18.481 -6.688 1.00 37.47 121 SER A O 1
ATOM 958 N N . SER A 1 122 ? -0.305 -17.134 -4.829 1.00 38.44 122 SER A N 1
ATOM 959 C CA . SER A 1 122 ? -1.471 -16.263 -5.080 1.00 38.44 122 SER A CA 1
ATOM 960 C C . SER A 1 122 ? -2.062 -16.481 -6.468 1.00 38.44 122 SER A C 1
ATOM 962 O O . SER A 1 122 ? -1.403 -16.178 -7.464 1.00 38.44 122 SER A O 1
ATOM 964 N N . ALA A 1 123 ? -3.261 -17.074 -6.539 1.00 39.69 123 ALA A N 1
ATOM 965 C CA . ALA A 1 123 ? -3.980 -17.197 -7.804 1.00 39.69 123 ALA A CA 1
ATOM 966 C C . ALA A 1 123 ? -3.848 -15.854 -8.531 1.00 39.69 123 ALA A C 1
ATOM 968 O O . ALA A 1 123 ? -4.218 -14.844 -7.939 1.00 39.69 123 ALA A O 1
ATOM 969 N N . ASP A 1 124 ? -3.161 -15.880 -9.682 1.00 46.56 124 ASP A N 1
ATOM 970 C CA . ASP A 1 124 ? -2.488 -14.755 -10.339 1.00 46.56 124 ASP A CA 1
ATOM 971 C C . ASP A 1 124 ? -2.960 -13.388 -9.854 1.00 46.56 124 ASP A C 1
ATOM 973 O O . ASP A 1 124 ? -4.122 -13.061 -10.083 1.00 46.56 124 ASP A O 1
ATOM 977 N N . ALA A 1 125 ? -2.074 -12.611 -9.218 1.00 64.81 125 ALA A N 1
ATOM 978 C CA . ALA A 1 125 ? -2.345 -11.235 -8.809 1.00 64.81 125 ALA A CA 1
ATOM 979 C C . ALA A 1 125 ? -3.231 -10.542 -9.858 1.00 64.81 125 ALA A C 1
ATOM 981 O O . ALA A 1 125 ? -2.802 -10.287 -10.983 1.00 64.81 125 ALA A O 1
ATOM 982 N N . ASP A 1 126 ? -4.502 -10.335 -9.522 1.00 69.94 126 ASP A N 1
ATOM 983 C CA . ASP A 1 126 ? -5.533 -9.862 -10.452 1.00 69.94 126 ASP A CA 1
ATOM 984 C C . ASP A 1 126 ? -5.243 -8.445 -10.983 1.00 69.94 126 ASP A C 1
ATOM 986 O O . ASP A 1 126 ? -5.827 -8.013 -11.979 1.00 69.94 126 ASP A O 1
ATOM 990 N N . TYR A 1 127 ? -4.284 -7.769 -10.340 1.00 78.88 127 TYR A N 1
ATOM 991 C CA . TYR A 1 127 ? -3.687 -6.502 -10.727 1.00 78.88 127 TYR A CA 1
ATOM 992 C C . TYR A 1 127 ? -2.668 -6.599 -11.874 1.00 78.88 127 TYR A C 1
ATOM 994 O O . TYR A 1 127 ? -2.255 -5.579 -12.419 1.00 78.88 127 TYR A O 1
ATOM 1002 N N . ILE A 1 128 ? -2.219 -7.801 -12.237 1.00 85.50 128 ILE A N 1
ATOM 1003 C CA . ILE A 1 128 ? -1.327 -8.019 -13.378 1.00 85.50 128 ILE A CA 1
ATOM 1004 C C . ILE A 1 128 ? -2.155 -8.020 -14.661 1.00 85.50 128 ILE A C 1
ATOM 1006 O O . ILE A 1 128 ? -3.147 -8.750 -14.779 1.00 85.50 128 ILE A O 1
ATOM 1010 N N . LEU A 1 129 ? -1.720 -7.238 -15.648 1.00 81.69 129 LEU A N 1
ATOM 1011 C CA . LEU A 1 129 ? -2.376 -7.172 -16.949 1.00 81.69 129 LEU A CA 1
ATOM 1012 C C . LEU A 1 129 ? -2.043 -8.428 -17.762 1.00 81.69 129 LEU A C 1
ATOM 1014 O O . LEU A 1 129 ? -0.885 -8.698 -18.086 1.00 81.69 129 LEU A O 1
ATOM 1018 N N . LYS A 1 130 ? -3.073 -9.209 -18.107 1.00 75.56 130 LYS A N 1
ATOM 1019 C CA . LYS A 1 130 ? -2.935 -10.458 -18.864 1.00 75.56 130 LYS A CA 1
ATOM 1020 C C . LYS A 1 130 ? -3.315 -10.246 -20.317 1.00 75.56 130 LYS A C 1
ATOM 1022 O O . LYS A 1 130 ? -4.491 -10.191 -20.669 1.00 75.56 130 LYS A O 1
ATOM 1027 N N . TYR A 1 131 ? -2.322 -10.215 -21.194 1.00 59.66 131 TYR A N 1
ATOM 1028 C CA . TYR A 1 131 ? -2.585 -10.185 -22.627 1.00 59.66 131 TYR A CA 1
ATOM 1029 C C . TYR A 1 131 ? -2.965 -11.594 -23.121 1.00 59.66 131 TYR A C 1
ATOM 1031 O O . TYR A 1 131 ? -2.132 -12.493 -23.140 1.00 59.66 131 TYR A O 1
ATOM 1039 N N . ASN A 1 132 ? -4.252 -11.781 -23.440 1.00 48.53 132 ASN A N 1
ATOM 1040 C CA . ASN A 1 132 ? -4.922 -12.955 -24.026 1.00 48.53 132 ASN A CA 1
ATOM 1041 C C . ASN A 1 132 ? -4.150 -14.301 -23.992 1.00 48.53 132 ASN A C 1
ATOM 1043 O O . ASN A 1 132 ? -3.299 -14.604 -24.831 1.00 48.53 132 ASN A O 1
ATOM 1047 N N . SER A 1 133 ? -4.570 -15.162 -23.066 1.00 40.09 133 SER A N 1
ATOM 1048 C CA . SER A 1 133 ? -4.049 -16.493 -22.720 1.00 40.09 133 SER A CA 1
ATOM 1049 C C . SER A 1 133 ? -4.143 -17.581 -23.808 1.00 40.09 133 SER A C 1
ATOM 1051 O O . SER A 1 133 ? -3.855 -18.744 -23.529 1.00 40.09 133 SER A O 1
ATOM 1053 N N . ASN A 1 134 ? -4.482 -17.236 -25.054 1.00 36.28 134 ASN A N 1
ATOM 1054 C CA . ASN A 1 134 ? -4.447 -18.164 -26.193 1.00 36.28 134 ASN A CA 1
ATOM 1055 C C . ASN A 1 134 ? -3.126 -18.138 -26.985 1.00 36.28 134 ASN A C 1
ATOM 1057 O O . ASN A 1 134 ? -2.925 -18.973 -27.867 1.00 36.28 134 ASN A O 1
ATOM 1061 N N . ALA A 1 135 ? -2.196 -17.237 -26.657 1.00 37.34 135 ALA A N 1
ATOM 1062 C CA . ALA A 1 135 ? -0.825 -17.293 -27.155 1.00 37.34 135 ALA A CA 1
ATOM 1063 C C . ALA A 1 135 ? 0.045 -18.066 -26.155 1.00 37.34 135 ALA A C 1
ATOM 1065 O O . ALA A 1 135 ? 0.646 -17.502 -25.243 1.00 37.34 135 ALA A O 1
ATOM 1066 N N . GLY A 1 136 ? 0.094 -19.390 -26.301 1.00 34.78 136 GLY A N 1
ATOM 1067 C CA . GLY A 1 136 ? 1.007 -20.216 -25.519 1.00 34.78 136 GLY A CA 1
ATOM 1068 C C . GLY A 1 136 ? 2.442 -19.673 -25.572 1.00 34.78 136 GLY A C 1
ATOM 1069 O O . GLY A 1 136 ? 2.963 -19.412 -26.646 1.00 34.78 136 GLY A O 1
ATOM 1070 N N . LYS A 1 137 ? 3.083 -19.531 -24.406 1.00 38.44 137 LYS A N 1
ATOM 1071 C CA . LYS A 1 137 ? 4.548 -19.458 -24.223 1.00 38.44 137 LYS A CA 1
ATOM 1072 C C . LYS A 1 137 ? 5.345 -18.464 -25.091 1.00 38.44 137 LYS A C 1
ATOM 1074 O O . LYS A 1 137 ? 6.554 -18.651 -25.229 1.00 38.44 137 LYS A O 1
ATOM 1079 N N . ASN A 1 138 ? 4.760 -17.398 -25.631 1.00 40.84 138 ASN A N 1
ATOM 1080 C CA . ASN A 1 138 ? 5.528 -16.472 -26.464 1.00 40.84 138 ASN A CA 1
ATOM 1081 C C . ASN A 1 138 ? 6.047 -15.265 -25.674 1.00 40.84 138 ASN A C 1
ATOM 1083 O O . ASN A 1 138 ? 5.510 -14.164 -25.748 1.00 40.84 138 ASN A O 1
ATOM 1087 N N . ARG A 1 139 ? 7.210 -15.492 -25.040 1.00 48.34 139 ARG A N 1
ATOM 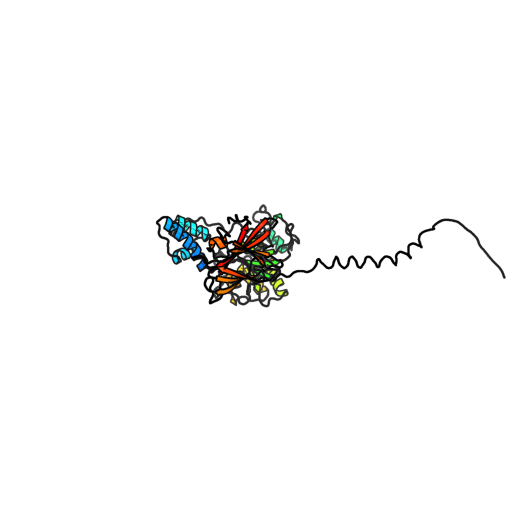1088 C CA . ARG A 1 139 ? 8.266 -14.501 -24.723 1.00 48.34 139 ARG A CA 1
ATOM 1089 C C . ARG A 1 139 ? 8.478 -13.433 -25.808 1.00 48.34 139 ARG A C 1
ATOM 1091 O O . ARG A 1 139 ? 9.004 -12.359 -25.532 1.00 48.34 139 ARG A O 1
ATOM 1098 N N . GLU A 1 140 ? 8.099 -13.734 -27.047 1.00 43.16 140 GLU A N 1
ATOM 1099 C CA . GLU A 1 140 ? 8.174 -12.815 -28.175 1.00 43.16 140 GLU A CA 1
ATOM 1100 C C . GLU A 1 140 ? 7.225 -11.626 -28.062 1.00 43.16 140 GLU A C 1
ATOM 1102 O O . GLU A 1 140 ? 7.624 -10.574 -28.522 1.00 43.16 140 GLU A O 1
ATOM 1107 N N . ILE A 1 141 ? 6.051 -11.719 -27.424 1.00 47.34 141 ILE A N 1
ATOM 1108 C CA . ILE A 1 141 ? 5.097 -10.592 -27.378 1.00 47.34 141 ILE A CA 1
ATOM 1109 C C . ILE A 1 141 ? 5.639 -9.450 -26.504 1.00 47.34 141 ILE A C 1
ATOM 1111 O O . ILE A 1 141 ? 5.637 -8.298 -26.926 1.00 47.34 141 ILE A O 1
ATOM 1115 N N . TYR A 1 142 ? 6.207 -9.767 -25.336 1.00 48.94 142 TYR A N 1
ATOM 1116 C CA . TYR A 1 142 ? 6.814 -8.756 -24.463 1.00 48.94 142 TYR A CA 1
ATOM 1117 C C . TYR A 1 142 ? 8.165 -8.231 -24.976 1.00 48.94 142 TYR A C 1
ATOM 1119 O O . TYR A 1 142 ? 8.445 -7.039 -24.848 1.00 48.94 142 TYR A O 1
ATOM 1127 N N . ARG A 1 143 ? 8.967 -9.065 -25.661 1.00 47.66 143 ARG A N 1
ATOM 1128 C CA . ARG A 1 143 ? 10.134 -8.577 -26.424 1.00 47.66 143 ARG A CA 1
ATOM 1129 C C . ARG A 1 143 ? 9.727 -7.733 -27.632 1.00 47.66 143 ARG A C 1
ATOM 1131 O O . ARG A 1 143 ? 10.444 -6.792 -27.956 1.00 47.66 143 ARG A O 1
ATOM 1138 N N . ASP A 1 144 ? 8.608 -8.036 -28.286 1.00 46.25 144 ASP A N 1
ATOM 1139 C CA . ASP A 1 144 ? 8.039 -7.184 -29.330 1.00 46.25 144 ASP A CA 1
ATOM 1140 C C . ASP A 1 144 ? 7.588 -5.850 -28.736 1.00 46.25 144 ASP A C 1
ATOM 1142 O O . ASP A 1 144 ? 7.830 -4.838 -29.366 1.00 46.25 144 ASP A O 1
ATOM 1146 N N . PHE A 1 145 ? 7.035 -5.791 -27.521 1.00 49.59 145 PHE A N 1
ATOM 1147 C CA . PHE A 1 145 ? 6.671 -4.520 -26.876 1.00 49.59 145 PHE A CA 1
ATOM 1148 C C . PHE A 1 145 ? 7.884 -3.609 -26.642 1.00 49.59 145 PHE A C 1
ATOM 1150 O O . PHE A 1 145 ? 7.893 -2.465 -27.105 1.00 49.59 145 PHE A O 1
ATOM 1157 N N . ALA A 1 146 ? 8.965 -4.145 -26.064 1.00 45.22 146 ALA A N 1
ATOM 1158 C CA . ALA A 1 146 ? 10.219 -3.408 -25.889 1.00 45.22 146 ALA A CA 1
ATOM 1159 C C . ALA A 1 146 ? 10.877 -2.984 -27.225 1.00 45.22 146 ALA A C 1
ATOM 1161 O O . ALA A 1 146 ? 11.653 -2.024 -27.246 1.00 45.22 146 ALA A O 1
ATOM 1162 N N . ASN A 1 147 ? 10.577 -3.687 -28.327 1.00 42.12 147 ASN A N 1
ATOM 1163 C CA . ASN A 1 147 ? 11.105 -3.422 -29.672 1.00 42.12 147 ASN A CA 1
ATOM 1164 C C . ASN A 1 147 ? 10.167 -2.588 -30.570 1.00 42.12 147 ASN A C 1
ATOM 1166 O O . ASN A 1 147 ? 10.645 -1.969 -31.519 1.00 42.12 147 ASN A O 1
ATOM 1170 N N . ARG A 1 148 ? 8.858 -2.557 -30.293 1.00 41.69 148 ARG A N 1
ATOM 1171 C CA . ARG A 1 148 ? 7.826 -1.827 -31.051 1.00 41.69 148 ARG A CA 1
ATOM 1172 C C . ARG A 1 148 ? 7.450 -0.492 -30.415 1.00 41.69 148 ARG A C 1
ATOM 1174 O O . ARG A 1 148 ? 6.741 0.272 -31.059 1.00 41.69 148 ARG A O 1
ATOM 1181 N N . GLY A 1 149 ? 7.919 -0.198 -29.198 1.00 39.31 149 GLY A N 1
ATOM 1182 C CA . GLY A 1 149 ? 7.582 1.060 -28.522 1.00 39.31 149 GLY A CA 1
ATOM 1183 C C . GLY A 1 149 ? 6.111 1.137 -28.113 1.00 39.31 149 GLY A C 1
ATOM 1184 O O . GLY A 1 149 ? 5.571 2.231 -28.030 1.00 39.31 149 GLY A O 1
ATOM 1185 N N . TYR A 1 150 ? 5.458 -0.014 -27.939 1.00 44.44 150 TYR A N 1
ATOM 1186 C CA . TYR A 1 150 ? 4.036 -0.103 -27.617 1.00 44.44 150 TYR A CA 1
ATOM 1187 C C . TYR A 1 150 ? 3.859 0.068 -26.103 1.00 44.44 150 TYR A C 1
ATOM 1189 O O . TYR A 1 150 ? 3.697 -0.894 -25.354 1.00 44.44 150 TYR A O 1
ATOM 1197 N N . ASP A 1 151 ? 3.964 1.316 -25.670 1.00 52.31 151 ASP A N 1
ATOM 1198 C CA . ASP A 1 151 ? 3.033 1.848 -24.689 1.00 52.31 151 ASP A CA 1
ATOM 1199 C C . ASP A 1 151 ? 1.777 2.176 -25.504 1.00 52.31 151 ASP A C 1
ATOM 1201 O O . ASP A 1 151 ? 1.749 3.172 -26.230 1.00 52.31 151 ASP A O 1
ATOM 1205 N N . ASP A 1 152 ? 0.823 1.242 -25.586 1.00 57.47 152 ASP A N 1
ATOM 1206 C CA . ASP A 1 152 ? -0.440 1.555 -26.253 1.00 57.47 152 ASP A CA 1
ATOM 1207 C C . ASP A 1 152 ? -0.990 2.793 -25.547 1.00 57.47 152 ASP A C 1
ATOM 1209 O O . ASP A 1 152 ? -1.230 2.732 -24.347 1.00 57.47 152 ASP A O 1
ATOM 1213 N N . GLU A 1 153 ? -1.211 3.899 -26.269 1.00 67.81 153 GLU A N 1
ATOM 1214 C CA . GLU A 1 153 ? -1.773 5.122 -25.671 1.00 67.81 153 GLU A CA 1
ATOM 1215 C C . GLU A 1 153 ? -3.066 4.836 -24.880 1.00 67.81 153 GLU A C 1
ATOM 1217 O O . GLU A 1 153 ? -3.494 5.675 -24.092 1.00 67.81 153 GLU A O 1
ATOM 1222 N N . ILE A 1 154 ? -3.716 3.688 -25.138 1.00 81.06 154 ILE A N 1
ATOM 1223 C CA . ILE A 1 154 ? -4.908 3.192 -24.459 1.00 81.06 154 ILE A CA 1
ATOM 1224 C C . ILE A 1 154 ? -4.815 1.666 -24.254 1.00 81.06 154 ILE A C 1
ATOM 1226 O O . ILE A 1 154 ? -4.876 0.890 -25.208 1.00 81.06 154 ILE A O 1
ATOM 1230 N N . THR A 1 155 ? -4.779 1.219 -22.999 1.00 83.56 155 THR A N 1
ATOM 1231 C CA . THR A 1 155 ? -4.821 -0.201 -22.621 1.00 83.56 155 THR A CA 1
ATOM 1232 C C . THR A 1 155 ? -6.222 -0.818 -22.847 1.00 83.56 155 THR A C 1
ATOM 1234 O O . THR A 1 155 ? -7.211 -0.320 -22.298 1.00 83.56 155 THR A O 1
ATOM 1237 N N . PRO A 1 156 ? -6.357 -1.941 -23.588 1.00 83.00 156 PRO A N 1
ATOM 1238 C CA . PRO A 1 156 ? -7.666 -2.542 -23.863 1.00 83.00 156 PRO A CA 1
ATOM 1239 C C . PRO A 1 156 ? -8.356 -3.133 -22.626 1.00 83.00 156 PRO A C 1
ATOM 1241 O O . PRO A 1 156 ? -7.728 -3.827 -21.826 1.00 83.00 156 PRO A O 1
ATOM 1244 N N . ALA A 1 157 ? -9.683 -3.011 -22.514 1.00 81.25 157 ALA A N 1
ATOM 1245 C CA . ALA A 1 157 ? -10.440 -3.569 -21.378 1.00 81.25 157 ALA A CA 1
ATOM 1246 C C . ALA A 1 157 ? -10.220 -5.084 -21.165 1.00 81.25 157 ALA A C 1
ATOM 1248 O O . ALA A 1 157 ? -10.322 -5.573 -20.039 1.00 81.25 157 ALA A O 1
ATOM 1249 N N . SER A 1 158 ? -9.919 -5.825 -22.238 1.00 80.31 158 SER A N 1
ATOM 1250 C CA . SER A 1 158 ? -9.751 -7.282 -22.228 1.00 80.31 158 SER A CA 1
ATOM 1251 C C . SER A 1 158 ? -8.497 -7.781 -21.513 1.00 80.31 158 SER A C 1
ATOM 1253 O O . SER A 1 158 ? -8.414 -8.976 -21.242 1.00 80.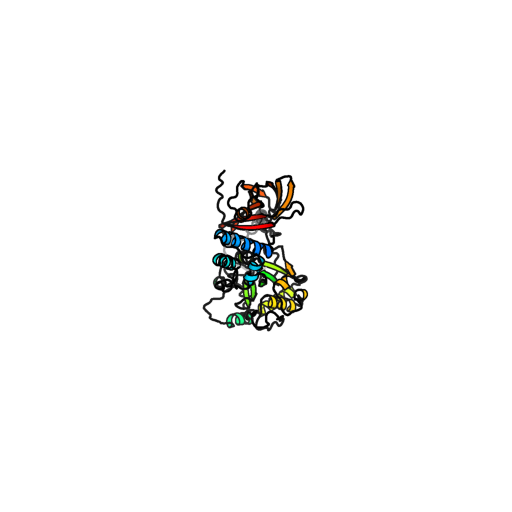31 158 SER A O 1
ATOM 1255 N N . VAL A 1 159 ? -7.508 -6.916 -21.261 1.00 81.75 159 VAL A N 1
ATOM 1256 C CA . VAL A 1 159 ? -6.272 -7.329 -20.571 1.00 81.75 159 VAL A CA 1
ATOM 1257 C C . VAL A 1 159 ? -6.405 -7.279 -19.050 1.00 81.75 159 VAL A C 1
ATOM 1259 O O . VAL A 1 159 ? -5.608 -7.881 -18.329 1.00 81.75 159 VAL A O 1
ATOM 1262 N N . PHE A 1 160 ? -7.424 -6.579 -18.555 1.00 81.81 160 PHE A N 1
ATOM 1263 C CA . PHE A 1 160 ? -7.719 -6.487 -17.138 1.00 81.81 160 PHE A CA 1
ATOM 1264 C C . PHE A 1 160 ? -8.485 -7.722 -16.672 1.00 81.81 160 PHE A C 1
ATOM 1266 O O . PHE A 1 160 ? -9.520 -8.079 -17.235 1.00 81.81 160 PHE A O 1
ATOM 1273 N N . GLN A 1 161 ? -8.017 -8.338 -15.590 1.00 82.88 161 GLN A N 1
ATOM 1274 C CA . GLN A 1 161 ? -8.699 -9.479 -14.974 1.00 82.88 161 GLN A CA 1
ATOM 1275 C C . GLN A 1 161 ? -9.901 -9.050 -14.117 1.00 82.88 161 GLN A C 1
ATOM 1277 O O . GLN A 1 161 ? -10.788 -9.856 -13.845 1.00 82.88 161 GLN A O 1
ATOM 1282 N N . ARG A 1 162 ? -9.937 -7.774 -13.718 1.00 83.06 162 ARG A N 1
ATOM 1283 C CA . ARG A 1 162 ? -11.026 -7.112 -12.990 1.00 83.06 162 ARG A CA 1
ATOM 1284 C C . ARG A 1 162 ? -11.042 -5.615 -13.290 1.00 83.06 162 ARG A C 1
ATOM 1286 O O . ARG A 1 162 ? -10.112 -5.099 -13.901 1.00 83.06 162 ARG A O 1
ATOM 1293 N N . ASP A 1 163 ? -12.082 -4.910 -12.871 1.00 76.75 163 ASP A N 1
ATOM 1294 C CA . ASP A 1 163 ? -12.065 -3.444 -12.893 1.00 76.75 163 ASP A CA 1
ATOM 1295 C C . ASP A 1 163 ? -11.116 -2.908 -11.809 1.00 76.75 163 ASP A C 1
ATOM 1297 O O . ASP A 1 163 ? -10.950 -3.531 -10.750 1.00 76.75 163 ASP A O 1
ATOM 1301 N N . PHE A 1 164 ? -10.471 -1.776 -12.091 1.00 77.25 164 PHE A N 1
ATOM 1302 C CA . PHE A 1 164 ? -9.681 -1.039 -11.107 1.00 77.25 164 PHE A CA 1
ATOM 1303 C C . PHE A 1 164 ? -10.576 -0.057 -10.346 1.00 77.25 164 PHE A C 1
ATOM 1305 O O . PHE A 1 164 ? -11.536 0.486 -10.894 1.00 77.25 164 PHE A O 1
ATOM 1312 N N . VAL A 1 165 ? -10.277 0.149 -9.065 1.00 68.31 165 VAL A N 1
ATOM 1313 C CA . VAL A 1 165 ? -11.063 0.994 -8.158 1.00 68.31 165 VAL A CA 1
ATOM 1314 C C . VAL A 1 165 ? -10.140 2.042 -7.544 1.00 68.31 165 VAL A C 1
ATOM 1316 O O . VAL A 1 165 ? -9.233 1.675 -6.817 1.00 68.31 165 VAL A O 1
ATOM 1319 N N . CYS A 1 166 ? -10.356 3.330 -7.812 1.00 65.44 166 CYS A N 1
ATOM 1320 C CA . CYS A 1 166 ? -9.504 4.425 -7.315 1.00 65.44 166 CYS A CA 1
ATOM 1321 C C . CYS A 1 166 ? -10.358 5.500 -6.628 1.00 65.44 166 CYS A C 1
ATOM 1323 O O . CYS A 1 166 ? -10.538 6.607 -7.130 1.00 65.44 166 CYS A O 1
ATOM 1325 N N . SER A 1 167 ? -10.967 5.132 -5.509 1.00 56.19 167 SER A N 1
ATOM 1326 C CA . SER A 1 167 ? -12.074 5.849 -4.867 1.00 56.19 167 SER A CA 1
ATOM 1327 C C . SER A 1 167 ? -11.872 6.067 -3.361 1.00 56.19 167 SER A C 1
ATOM 1329 O O . SER A 1 167 ? -12.400 7.022 -2.787 1.00 56.19 167 SER A O 1
ATOM 1331 N N . MET A 1 168 ? -11.083 5.203 -2.721 1.00 52.31 168 MET A N 1
ATOM 1332 C CA . MET A 1 168 ? -10.757 5.213 -1.297 1.00 52.31 168 MET A CA 1
ATOM 1333 C C . MET A 1 168 ? -9.417 5.892 -1.045 1.00 52.31 168 MET A C 1
ATOM 1335 O O . MET A 1 168 ? -9.245 6.570 -0.025 1.00 52.31 168 MET A O 1
ATOM 1339 N N . PHE A 1 169 ? -8.461 5.727 -1.967 1.00 52.94 169 PHE A N 1
ATOM 1340 C CA . PHE A 1 169 ? -7.155 6.343 -1.852 1.00 52.94 169 PHE A CA 1
ATOM 1341 C C . PHE A 1 169 ? -7.006 7.551 -2.807 1.00 52.94 169 PHE A C 1
ATOM 1343 O O . PHE A 1 169 ? -7.008 7.425 -4.016 1.00 52.94 169 PHE A O 1
ATOM 1350 N N . TYR A 1 170 ? -6.789 8.754 -2.263 1.00 60.97 170 TYR A N 1
ATOM 1351 C CA . TYR A 1 170 ? -6.072 9.837 -2.954 1.00 60.97 170 TYR A CA 1
ATOM 1352 C C . TYR A 1 170 ? -4.641 9.428 -3.345 1.00 60.97 170 TYR A C 1
ATOM 1354 O O . TYR A 1 170 ? -3.845 9.072 -2.470 1.00 60.97 170 TYR A O 1
ATOM 1362 N N . TYR A 1 171 ? -4.340 9.526 -4.637 1.00 74.38 171 TYR A N 1
ATOM 1363 C CA . TYR A 1 171 ? -3.055 9.177 -5.244 1.00 74.38 171 TYR A CA 1
ATOM 1364 C C . TYR A 1 171 ? -2.243 10.395 -5.714 1.00 74.38 171 TYR A C 1
ATOM 1366 O O . TYR A 1 171 ? -1.115 10.232 -6.161 1.00 74.38 171 TYR A O 1
ATOM 1374 N N . GLY A 1 172 ? -2.758 11.623 -5.574 1.00 70.56 172 GLY A N 1
ATOM 1375 C CA . GLY A 1 172 ? -2.117 12.827 -6.131 1.00 70.56 172 GLY A CA 1
ATOM 1376 C C . GLY A 1 172 ? -0.785 13.233 -5.482 1.00 70.56 172 GLY A C 1
ATOM 1377 O O . GLY A 1 172 ? -0.139 14.166 -5.946 1.00 70.56 172 GLY A O 1
ATOM 1378 N N . ALA A 1 173 ? -0.369 12.557 -4.407 1.00 75.50 173 ALA A N 1
ATOM 1379 C CA . ALA A 1 173 ? 0.958 12.713 -3.811 1.00 75.50 173 ALA A CA 1
ATOM 1380 C C . ALA A 1 173 ? 2.001 11.730 -4.376 1.00 75.50 173 ALA A C 1
ATOM 1382 O O . ALA A 1 173 ? 3.195 11.897 -4.109 1.00 75.50 173 ALA A O 1
ATOM 1383 N N . ILE A 1 174 ? 1.568 10.707 -5.120 1.00 86.69 174 ILE A N 1
ATOM 1384 C CA . ILE A 1 174 ? 2.454 9.742 -5.773 1.00 86.69 174 ILE A CA 1
ATOM 1385 C C . ILE A 1 174 ? 3.085 10.399 -6.994 1.00 86.69 174 ILE A C 1
ATOM 1387 O O . ILE A 1 174 ? 2.467 11.214 -7.677 1.00 86.69 174 ILE A O 1
ATOM 1391 N N . LYS A 1 175 ? 4.336 10.042 -7.259 1.00 92.12 175 LYS A N 1
ATOM 1392 C CA . LYS A 1 175 ? 5.067 10.436 -8.458 1.00 92.12 175 LYS A CA 1
ATOM 1393 C C . LYS A 1 175 ? 5.466 9.196 -9.237 1.00 92.12 175 LYS A C 1
ATOM 1395 O O . LYS A 1 175 ? 5.747 8.151 -8.656 1.00 92.12 175 LYS A O 1
ATOM 1400 N N . GLU A 1 176 ? 5.571 9.328 -10.549 1.00 95.12 176 GLU A N 1
ATOM 1401 C CA . GLU A 1 176 ? 6.207 8.297 -11.360 1.00 95.12 176 GLU A CA 1
ATOM 1402 C C . GLU A 1 176 ? 7.658 8.084 -10.905 1.00 95.12 176 GLU A C 1
ATOM 1404 O O . GLU A 1 176 ? 8.359 9.020 -10.492 1.00 95.12 176 GLU A O 1
ATOM 1409 N N . GLY A 1 177 ? 8.102 6.833 -10.922 1.00 95.12 177 GLY A N 1
ATOM 1410 C CA . GLY A 1 177 ? 9.345 6.409 -10.298 1.00 95.12 177 GLY A CA 1
ATOM 1411 C C . GLY A 1 177 ? 9.313 6.457 -8.769 1.00 95.12 177 GLY A C 1
ATOM 1412 O O . GLY A 1 177 ? 10.382 6.482 -8.170 1.00 95.12 177 GLY A O 1
ATOM 1413 N N . ASP A 1 178 ? 8.147 6.532 -8.120 1.00 95.75 178 ASP A N 1
ATOM 1414 C CA . ASP A 1 178 ? 7.997 6.069 -6.735 1.00 95.75 178 ASP A CA 1
ATOM 1415 C C . ASP A 1 178 ? 7.891 4.533 -6.710 1.00 95.75 178 ASP A C 1
ATOM 1417 O O . ASP A 1 178 ? 7.582 3.884 -7.716 1.00 95.75 178 ASP A O 1
ATOM 1421 N N . ILE A 1 179 ? 8.159 3.944 -5.547 1.00 95.50 179 ILE A N 1
ATOM 1422 C CA . ILE A 1 179 ? 8.205 2.493 -5.359 1.00 95.50 179 ILE A CA 1
ATOM 1423 C C . ILE A 1 179 ? 6.916 2.041 -4.684 1.00 95.50 179 ILE A C 1
ATOM 1425 O O . ILE A 1 179 ? 6.622 2.447 -3.565 1.00 95.50 179 ILE A O 1
ATOM 1429 N N . LEU A 1 180 ? 6.166 1.158 -5.325 1.00 94.06 180 LEU A N 1
ATOM 1430 C CA . LEU A 1 180 ? 5.091 0.408 -4.690 1.00 94.06 180 LEU A CA 1
ATOM 1431 C C . LEU A 1 180 ? 5.718 -0.754 -3.917 1.00 94.06 180 LEU A C 1
ATOM 1433 O O . LEU A 1 180 ? 6.397 -1.569 -4.523 1.00 94.06 180 LEU A O 1
ATOM 1437 N N . LEU A 1 181 ? 5.496 -0.842 -2.609 1.00 87.06 181 LEU A N 1
ATOM 1438 C CA . LEU A 1 181 ? 5.920 -1.932 -1.730 1.00 87.06 181 LEU A CA 1
ATOM 1439 C C . LEU A 1 181 ? 4.690 -2.658 -1.182 1.00 87.06 181 LEU A C 1
ATOM 1441 O O . LEU A 1 181 ? 3.978 -2.126 -0.340 1.00 87.06 181 LEU A O 1
ATOM 1445 N N . GLU A 1 182 ? 4.468 -3.893 -1.596 1.00 82.06 182 GLU A N 1
ATOM 1446 C CA . GLU A 1 182 ? 3.492 -4.792 -0.984 1.00 82.06 182 GLU A CA 1
ATOM 1447 C C . GLU A 1 182 ? 4.112 -5.421 0.258 1.00 82.06 182 GLU A C 1
ATOM 1449 O O . GLU A 1 182 ? 5.140 -6.096 0.164 1.00 82.06 182 GLU A O 1
ATOM 1454 N N . THR A 1 183 ? 3.499 -5.223 1.423 1.00 65.25 183 THR A N 1
ATOM 1455 C CA . THR A 1 183 ? 3.985 -5.834 2.669 1.00 65.25 183 THR A CA 1
ATOM 1456 C C . THR A 1 183 ? 3.290 -7.153 2.988 1.00 65.25 183 THR A C 1
ATOM 1458 O O . THR A 1 183 ? 3.738 -7.871 3.876 1.00 65.25 183 THR A O 1
ATOM 1461 N N . GLN A 1 184 ? 2.237 -7.512 2.246 1.00 60.16 184 GLN A N 1
ATOM 1462 C CA . GLN A 1 184 ? 1.516 -8.774 2.397 1.00 60.16 184 GLN A CA 1
ATOM 1463 C C . GLN A 1 184 ? 1.589 -9.599 1.102 1.00 60.16 184 GLN A C 1
ATOM 1465 O O . GLN A 1 184 ? 0.729 -9.486 0.234 1.00 60.16 184 GLN A O 1
ATOM 1470 N N . THR A 1 185 ? 2.626 -10.436 0.965 1.00 55.09 185 THR A N 1
ATOM 1471 C CA . THR A 1 185 ? 2.850 -11.308 -0.207 1.00 55.09 185 THR A CA 1
ATOM 1472 C C . THR A 1 185 ? 3.138 -12.759 0.194 1.00 55.09 185 THR A C 1
ATOM 1474 O O . THR A 1 185 ? 3.284 -13.068 1.373 1.00 55.09 185 THR A O 1
ATOM 1477 N N . ILE A 1 186 ? 3.234 -13.663 -0.795 1.00 45.75 186 ILE A N 1
ATOM 1478 C CA . ILE A 1 186 ? 3.477 -15.115 -0.620 1.00 45.75 186 ILE A CA 1
ATOM 1479 C C . ILE A 1 186 ? 4.763 -15.414 0.181 1.00 45.75 186 ILE A C 1
ATOM 1481 O O . ILE A 1 186 ? 4.876 -16.480 0.773 1.00 45.75 186 ILE A O 1
ATOM 1485 N N . LEU A 1 187 ? 5.721 -14.481 0.226 1.00 45.12 187 LEU A N 1
ATOM 1486 C CA . LEU A 1 187 ? 6.977 -14.602 0.976 1.00 45.12 187 LEU A CA 1
ATOM 1487 C C . LEU A 1 187 ? 6.929 -13.851 2.314 1.00 45.12 187 LEU A C 1
ATOM 1489 O O . LEU A 1 187 ? 7.878 -13.142 2.644 1.00 45.12 187 LEU A O 1
ATOM 1493 N N . ASN A 1 188 ? 5.801 -13.969 3.029 1.00 41.94 188 ASN A N 1
ATOM 1494 C CA . ASN A 1 188 ? 5.555 -13.560 4.420 1.00 41.94 188 ASN A CA 1
ATOM 1495 C C . ASN A 1 188 ? 6.642 -12.640 5.028 1.00 41.94 188 ASN A C 1
ATOM 1497 O O . ASN A 1 188 ? 7.474 -13.081 5.817 1.00 41.94 188 ASN A O 1
ATOM 1501 N N . ASN A 1 189 ? 6.582 -11.347 4.665 1.00 45.28 189 ASN A N 1
ATOM 1502 C CA . ASN A 1 189 ? 7.393 -10.204 5.141 1.00 45.28 189 ASN A CA 1
ATOM 1503 C C . ASN A 1 189 ? 8.665 -9.818 4.374 1.00 45.28 189 ASN A C 1
ATOM 1505 O O . ASN A 1 189 ? 9.247 -8.784 4.694 1.00 45.28 189 ASN A O 1
ATOM 1509 N N . ILE A 1 190 ? 9.079 -10.547 3.338 1.00 51.16 190 ILE A N 1
ATOM 1510 C CA . ILE A 1 190 ? 10.127 -10.036 2.435 1.00 51.16 190 ILE A CA 1
ATOM 1511 C C . ILE A 1 190 ? 9.559 -8.926 1.536 1.00 51.16 190 ILE A C 1
ATOM 1513 O O . ILE A 1 190 ? 10.277 -7.996 1.185 1.00 51.16 190 ILE A O 1
ATOM 1517 N N . GLY A 1 191 ? 8.253 -8.980 1.251 1.00 68.69 191 GLY A N 1
ATOM 1518 C CA . GLY A 1 191 ? 7.509 -8.004 0.458 1.00 68.69 191 GLY A CA 1
ATOM 1519 C C . GLY A 1 191 ? 7.615 -8.233 -1.052 1.00 68.69 191 GLY A C 1
ATOM 1520 O O . GLY A 1 191 ? 8.251 -9.176 -1.519 1.00 68.69 191 GLY A O 1
ATOM 1521 N N . HIS A 1 192 ? 6.955 -7.387 -1.832 1.00 85.12 192 HIS A N 1
ATOM 1522 C CA . HIS A 1 192 ? 7.168 -7.253 -3.279 1.00 85.12 192 HIS A CA 1
ATOM 1523 C C . HIS A 1 192 ? 7.296 -5.775 -3.602 1.00 85.12 192 HIS A C 1
ATOM 1525 O O . HIS A 1 192 ? 6.638 -4.959 -2.964 1.00 85.12 192 HIS A O 1
ATOM 1531 N N . VAL A 1 193 ? 8.139 -5.430 -4.572 1.00 90.50 193 VAL A N 1
ATOM 1532 C CA . VAL A 1 193 ? 8.250 -4.050 -5.045 1.00 90.50 193 VAL A CA 1
ATOM 1533 C C . VAL A 1 193 ? 7.978 -3.936 -6.531 1.00 90.50 193 VAL A C 1
ATOM 1535 O O . VAL A 1 193 ? 8.374 -4.792 -7.323 1.00 90.50 193 VAL A O 1
ATOM 1538 N N . ALA A 1 194 ? 7.337 -2.837 -6.897 1.00 95.06 194 ALA A N 1
ATOM 1539 C CA . ALA A 1 194 ? 7.044 -2.463 -8.267 1.00 95.06 194 ALA A CA 1
ATOM 1540 C C . ALA A 1 194 ? 7.302 -0.971 -8.479 1.00 95.06 194 ALA A C 1
ATOM 1542 O O . ALA A 1 194 ? 7.294 -0.177 -7.537 1.00 95.06 194 ALA A O 1
ATOM 1543 N N . CYS A 1 195 ? 7.548 -0.589 -9.726 1.00 97.56 195 CYS A N 1
ATOM 1544 C CA . CYS A 1 195 ? 7.722 0.810 -10.102 1.00 97.56 195 CYS A CA 1
ATOM 1545 C C . CYS A 1 195 ? 6.363 1.411 -10.444 1.00 97.56 195 CYS A C 1
ATOM 1547 O O . CYS A 1 195 ? 5.636 0.829 -11.250 1.00 97.56 195 CYS A O 1
ATOM 1549 N N . ILE A 1 196 ? 6.033 2.571 -9.872 1.00 97.44 196 ILE A N 1
ATOM 1550 C CA . ILE A 1 196 ? 4.945 3.409 -10.382 1.00 97.44 196 ILE A CA 1
ATOM 1551 C C . ILE A 1 196 ? 5.427 4.012 -11.699 1.00 97.44 196 ILE A C 1
ATOM 1553 O O . ILE A 1 196 ? 6.318 4.859 -11.698 1.00 97.44 196 ILE A O 1
ATOM 1557 N N . TYR A 1 197 ? 4.890 3.544 -12.820 1.00 96.06 197 TYR A N 1
ATOM 1558 C CA . TYR A 1 197 ? 5.414 3.892 -14.137 1.00 96.06 197 TYR A CA 1
ATOM 1559 C C . TYR A 1 197 ? 4.692 5.093 -14.744 1.00 96.06 197 TYR A C 1
ATOM 1561 O O . TYR A 1 197 ? 5.357 6.047 -15.134 1.00 96.06 197 TYR A O 1
ATOM 1569 N N . ASP A 1 198 ? 3.362 5.051 -14.766 1.00 93.94 198 ASP A N 1
ATOM 1570 C CA . ASP A 1 198 ? 2.499 6.068 -15.372 1.00 93.94 198 ASP A CA 1
ATOM 1571 C C . ASP A 1 198 ? 1.287 6.287 -14.450 1.00 93.94 198 ASP A C 1
ATOM 1573 O O . ASP A 1 198 ? 0.686 5.321 -13.972 1.00 93.94 198 ASP A O 1
ATOM 1577 N N . LEU A 1 199 ? 0.984 7.541 -14.111 1.00 91.06 199 LEU A N 1
ATOM 1578 C CA . LEU A 1 199 ? -0.072 7.896 -13.153 1.00 91.06 199 LEU A CA 1
ATOM 1579 C C . LEU A 1 199 ? -1.443 8.102 -13.804 1.00 91.06 199 LEU A C 1
ATOM 1581 O O . LEU A 1 199 ? -2.454 8.002 -13.105 1.00 91.06 199 LEU A O 1
ATOM 1585 N N . ASP A 1 200 ? -1.472 8.410 -15.097 1.00 88.38 200 ASP A N 1
ATOM 1586 C CA . ASP A 1 200 ? -2.659 8.786 -15.866 1.00 88.38 200 ASP A CA 1
ATOM 1587 C C . ASP A 1 200 ? -2.812 7.944 -17.142 1.00 88.38 200 ASP A C 1
ATOM 1589 O O . ASP A 1 200 ? -3.459 8.351 -18.114 1.00 88.38 200 ASP A O 1
ATOM 1593 N N . HIS A 1 201 ? -2.271 6.723 -17.110 1.00 89.19 201 HIS A N 1
ATOM 1594 C CA . HIS A 1 201 ? -2.340 5.797 -18.226 1.00 89.19 201 HIS A CA 1
ATOM 1595 C C . HIS A 1 201 ? -3.792 5.501 -18.600 1.00 89.19 201 HIS A C 1
ATOM 1597 O O . HIS A 1 201 ? -4.635 5.173 -17.756 1.00 89.19 201 HIS A O 1
ATOM 1603 N N . LYS A 1 202 ? -4.109 5.588 -19.890 1.00 87.25 202 LYS A N 1
ATOM 1604 C CA . LYS A 1 202 ? -5.491 5.461 -20.357 1.00 87.25 202 LYS A CA 1
ATOM 1605 C C . LYS A 1 202 ? -5.851 4.010 -20.612 1.00 87.25 202 LYS A C 1
ATOM 1607 O O . LYS A 1 202 ? -5.036 3.190 -21.025 1.00 87.25 202 LYS A O 1
ATOM 1612 N N . SER A 1 203 ? -7.126 3.700 -20.437 1.00 85.81 203 SER A N 1
ATOM 1613 C CA . SER A 1 203 ? -7.714 2.433 -20.852 1.00 85.81 203 SER A CA 1
ATOM 1614 C C . SER A 1 203 ? -9.139 2.628 -21.352 1.00 85.81 203 SER A C 1
ATOM 1616 O O . SER A 1 203 ? -9.772 3.653 -21.092 1.00 85.81 203 SER A O 1
ATOM 1618 N N . ASP A 1 204 ? -9.691 1.592 -21.981 1.00 82.94 204 ASP A N 1
ATOM 1619 C CA . ASP A 1 204 ? -11.122 1.527 -22.314 1.00 82.94 204 ASP A CA 1
ATOM 1620 C C . ASP A 1 204 ? -12.042 1.652 -21.078 1.00 82.94 204 ASP A C 1
ATOM 1622 O O . ASP A 1 204 ? -13.239 1.908 -21.217 1.00 82.94 204 ASP A O 1
ATOM 1626 N N . LYS A 1 205 ? -11.503 1.442 -19.868 1.00 79.44 205 LYS A N 1
ATOM 1627 C CA . LYS A 1 205 ? -12.221 1.530 -18.587 1.00 79.44 205 LYS A CA 1
ATOM 1628 C C . LYS A 1 205 ? -11.990 2.859 -17.850 1.00 79.44 205 LYS A C 1
ATOM 1630 O O . LYS A 1 205 ? -12.575 3.060 -16.791 1.00 79.44 205 LYS A O 1
ATOM 1635 N N . GLY A 1 206 ? -11.170 3.758 -18.399 1.00 84.00 206 GLY A N 1
ATOM 1636 C CA . GLY A 1 206 ? -10.758 5.018 -17.767 1.00 84.00 206 GLY A CA 1
ATOM 1637 C C . GLY A 1 206 ? -9.251 5.099 -17.509 1.00 84.00 206 GLY A C 1
ATOM 1638 O O . GLY A 1 206 ? -8.491 4.233 -17.941 1.00 84.00 206 GLY A O 1
ATOM 1639 N N . GLU A 1 207 ? -8.825 6.152 -16.819 1.00 86.94 207 GLU A N 1
ATOM 1640 C CA . GLU A 1 207 ? -7.427 6.368 -16.419 1.00 86.94 207 GLU A CA 1
ATOM 1641 C C . GLU A 1 207 ? -7.076 5.531 -15.181 1.00 86.94 207 GLU A C 1
ATOM 1643 O O . GLU A 1 207 ? -7.897 5.390 -14.269 1.00 86.94 207 GLU A O 1
ATOM 1648 N N . TYR A 1 208 ? -5.868 4.971 -15.142 1.00 88.50 208 TYR A N 1
ATOM 1649 C CA . TYR A 1 208 ? -5.375 4.174 -14.021 1.00 88.50 208 TYR A CA 1
ATOM 1650 C C . TYR A 1 208 ? -3.871 4.361 -13.812 1.00 88.50 208 TYR A C 1
ATOM 1652 O O . TYR A 1 208 ? -3.146 4.780 -14.709 1.00 88.50 208 TYR A O 1
ATOM 1660 N N . ILE A 1 209 ? -3.395 3.989 -12.622 1.00 93.81 209 ILE A N 1
ATOM 1661 C CA . ILE A 1 209 ? -1.969 4.031 -12.298 1.00 93.81 209 ILE A CA 1
ATOM 1662 C C . ILE A 1 209 ? -1.325 2.731 -12.770 1.00 93.81 209 ILE A C 1
ATOM 1664 O O . ILE A 1 209 ? -1.578 1.663 -12.203 1.00 93.81 209 ILE A O 1
ATOM 1668 N N . GLN A 1 210 ? -0.491 2.812 -13.797 1.00 94.38 210 GLN A N 1
ATOM 1669 C CA . GLN A 1 210 ? 0.232 1.679 -14.351 1.00 94.38 210 GLN A CA 1
ATOM 1670 C C . GLN A 1 210 ? 1.519 1.417 -13.563 1.00 94.38 210 GLN A C 1
ATOM 1672 O O . GLN A 1 210 ? 2.261 2.332 -13.191 1.00 94.38 210 GLN A O 1
ATOM 1677 N N . THR A 1 211 ? 1.802 0.139 -13.319 1.00 95.75 211 THR A N 1
ATOM 1678 C CA . THR A 1 211 ? 3.018 -0.307 -12.634 1.00 95.75 211 THR A CA 1
ATOM 1679 C C . THR A 1 211 ? 3.847 -1.220 -13.523 1.00 95.75 211 THR A C 1
ATOM 1681 O O . THR A 1 211 ? 3.311 -1.894 -14.402 1.00 95.75 211 THR A O 1
ATOM 1684 N N . ILE A 1 212 ? 5.158 -1.268 -13.283 1.00 94.81 212 ILE A N 1
ATOM 1685 C CA . ILE A 1 212 ? 6.030 -2.314 -13.831 1.00 94.81 212 ILE A CA 1
ATOM 1686 C C . ILE A 1 212 ? 6.482 -3.216 -12.688 1.00 94.81 212 ILE A C 1
ATOM 1688 O O . ILE A 1 212 ? 7.131 -2.774 -11.735 1.00 94.81 212 ILE A O 1
ATOM 1692 N N . ASP A 1 213 ? 6.159 -4.496 -12.825 1.00 91.44 213 ASP A N 1
ATOM 1693 C CA . ASP A 1 213 ? 6.319 -5.529 -11.815 1.00 91.44 213 ASP A CA 1
ATOM 1694 C C . ASP A 1 213 ? 7.226 -6.639 -12.343 1.00 91.44 213 ASP A C 1
ATOM 1696 O O . ASP A 1 213 ? 7.049 -7.092 -13.471 1.00 91.44 213 ASP A O 1
ATOM 1700 N N . CYS A 1 214 ? 8.151 -7.138 -11.519 1.00 87.44 214 CYS A N 1
ATOM 1701 C CA . CYS A 1 214 ? 8.860 -8.390 -11.793 1.00 87.44 214 CYS A CA 1
ATOM 1702 C C . CYS A 1 214 ? 8.351 -9.481 -10.846 1.00 87.44 214 CYS A C 1
ATOM 1704 O O . CYS A 1 214 ? 8.685 -9.504 -9.662 1.00 87.44 214 CYS A O 1
ATOM 1706 N N . VAL A 1 215 ? 7.511 -10.369 -11.372 1.00 79.50 215 VAL A N 1
ATOM 1707 C CA . VAL A 1 215 ? 6.820 -11.437 -10.627 1.00 79.50 215 VAL A CA 1
ATOM 1708 C C . VAL A 1 215 ? 7.018 -12.769 -11.344 1.00 79.50 215 VAL A C 1
ATOM 1710 O O . VAL A 1 215 ? 7.589 -12.795 -12.419 1.00 79.50 215 VAL A O 1
ATOM 1713 N N . LYS A 1 216 ? 6.499 -13.890 -10.829 1.00 71.69 216 LYS A N 1
ATOM 1714 C CA . LYS A 1 216 ? 6.686 -15.236 -11.421 1.00 71.69 216 LYS A CA 1
ATOM 1715 C C . LYS A 1 216 ? 6.426 -15.341 -12.940 1.00 71.69 216 LYS A C 1
ATOM 1717 O O . LYS A 1 216 ? 7.015 -16.198 -13.588 1.00 71.69 216 LYS A O 1
ATOM 1722 N N . GLY A 1 217 ? 5.555 -14.497 -13.500 1.00 72.06 217 GLY A N 1
ATOM 1723 C CA . GLY A 1 217 ? 5.292 -14.403 -14.944 1.00 72.06 217 GLY A CA 1
ATOM 1724 C C . GLY A 1 217 ? 6.346 -13.643 -15.767 1.00 72.06 217 GLY A C 1
ATOM 1725 O O . GLY A 1 217 ? 6.164 -13.502 -16.972 1.00 72.06 217 GLY A O 1
ATOM 1726 N N . GLY A 1 218 ? 7.420 -13.162 -15.139 1.00 79.06 218 GLY A N 1
ATOM 1727 C CA . GLY A 1 218 ? 8.409 -12.252 -15.710 1.00 79.06 218 GLY A CA 1
ATOM 1728 C C . GLY A 1 218 ? 8.140 -10.787 -15.360 1.00 79.06 218 GLY A C 1
ATOM 1729 O O . GLY A 1 218 ? 7.279 -10.463 -14.533 1.00 79.06 218 GLY A O 1
ATOM 1730 N N . THR A 1 219 ? 8.896 -9.898 -15.998 1.00 86.56 219 THR A N 1
ATOM 1731 C CA . THR A 1 219 ? 8.691 -8.452 -15.897 1.00 86.56 219 THR A CA 1
ATOM 1732 C C . THR A 1 219 ? 7.566 -8.004 -16.824 1.00 86.56 219 THR A C 1
ATOM 1734 O O . THR A 1 219 ? 7.642 -8.194 -18.038 1.00 86.56 219 THR A O 1
ATOM 1737 N N . GLN A 1 220 ? 6.523 -7.398 -16.269 1.00 88.62 220 GLN A N 1
ATOM 1738 C CA . GLN A 1 220 ? 5.285 -7.089 -16.981 1.00 88.62 220 GLN A CA 1
ATOM 1739 C C . GLN A 1 220 ? 4.565 -5.883 -16.375 1.00 88.62 220 GLN A C 1
ATOM 1741 O O . GLN A 1 220 ? 4.911 -5.419 -15.289 1.00 88.62 220 GLN A O 1
ATOM 1746 N N . PHE A 1 221 ? 3.548 -5.393 -17.083 1.00 91.38 221 PHE A N 1
ATOM 1747 C CA . PHE A 1 221 ? 2.685 -4.341 -16.570 1.00 91.38 221 PHE A CA 1
ATOM 1748 C C . PHE A 1 221 ? 1.676 -4.874 -15.551 1.00 91.38 221 PHE A C 1
ATOM 1750 O O . PHE A 1 221 ? 1.082 -5.947 -15.714 1.00 91.38 221 PHE A O 1
ATOM 1757 N N . GLY A 1 222 ? 1.447 -4.068 -14.528 1.00 91.06 222 GLY A N 1
ATOM 1758 C CA . GLY A 1 222 ? 0.340 -4.190 -13.598 1.00 91.06 222 GLY A CA 1
ATOM 1759 C C . GLY A 1 222 ? -0.376 -2.856 -13.442 1.00 91.06 222 GLY A C 1
ATOM 1760 O O . GLY A 1 222 ? -0.139 -1.899 -14.185 1.00 91.06 222 GLY A O 1
ATOM 1761 N N . PHE A 1 223 ? -1.260 -2.795 -12.457 1.00 92.12 223 PHE A N 1
ATOM 1762 C CA . PHE A 1 223 ? -1.875 -1.548 -12.036 1.00 92.12 223 PHE A CA 1
ATOM 1763 C C . PHE A 1 223 ? -1.914 -1.419 -10.519 1.00 92.12 223 PHE A C 1
ATOM 1765 O O . PHE A 1 223 ? -1.878 -2.409 -9.782 1.00 92.12 223 PHE A O 1
ATOM 1772 N N . LEU A 1 224 ? -1.977 -0.177 -10.053 1.00 91.00 224 LEU A N 1
ATOM 1773 C CA . LEU A 1 224 ? -2.258 0.173 -8.672 1.00 91.00 224 LEU A CA 1
ATOM 1774 C C . LEU A 1 224 ? -3.690 0.683 -8.556 1.00 91.00 224 LEU A C 1
ATOM 1776 O O . LEU A 1 224 ? -4.119 1.540 -9.322 1.00 91.00 224 LEU A O 1
ATOM 1780 N N . ASP A 1 225 ? -4.406 0.166 -7.565 1.00 80.56 225 ASP A N 1
ATOM 1781 C CA . ASP A 1 225 ? -5.757 0.589 -7.227 1.00 80.56 225 ASP A CA 1
ATOM 1782 C C . ASP A 1 225 ? -6.073 0.276 -5.753 1.00 80.56 225 ASP A C 1
ATOM 1784 O O . ASP A 1 225 ? -5.264 -0.338 -5.052 1.00 80.56 225 ASP A O 1
ATOM 1788 N N . ASP A 1 226 ? -7.239 0.695 -5.266 1.00 69.25 226 ASP A N 1
ATOM 1789 C CA . ASP A 1 226 ? -7.660 0.570 -3.870 1.00 69.25 226 ASP A CA 1
ATOM 1790 C C . ASP A 1 226 ? -7.635 -0.889 -3.397 1.00 69.25 226 ASP A C 1
ATOM 1792 O O . ASP A 1 226 ? -7.202 -1.180 -2.282 1.00 69.25 226 ASP A O 1
ATOM 1796 N N . ASN A 1 227 ? -8.068 -1.820 -4.250 1.00 70.88 227 ASN A N 1
ATOM 1797 C CA . ASN A 1 227 ? -8.071 -3.242 -3.923 1.00 70.88 227 ASN A CA 1
ATOM 1798 C C . ASN A 1 227 ? -6.647 -3.765 -3.737 1.00 70.88 227 ASN A C 1
ATOM 1800 O O . ASN A 1 227 ? -6.390 -4.480 -2.771 1.00 70.88 227 ASN A O 1
ATOM 1804 N N . ARG A 1 228 ? -5.704 -3.395 -4.613 1.00 80.38 228 ARG A N 1
ATOM 1805 C CA . ARG A 1 228 ? -4.294 -3.767 -4.445 1.00 80.38 228 ARG A CA 1
ATOM 1806 C C . ARG A 1 228 ? -3.711 -3.136 -3.183 1.00 80.38 228 ARG A C 1
ATOM 1808 O O . ARG A 1 228 ? -3.038 -3.823 -2.417 1.00 80.38 228 ARG A O 1
ATOM 1815 N N . MET A 1 229 ? -4.029 -1.862 -2.937 1.00 70.75 229 MET A N 1
ATOM 1816 C CA . MET A 1 229 ? -3.603 -1.151 -1.733 1.00 70.75 229 MET A CA 1
ATOM 1817 C C . MET A 1 229 ? -4.007 -1.892 -0.456 1.00 70.75 229 MET A C 1
ATOM 1819 O O . MET A 1 229 ? -3.185 -2.045 0.446 1.00 70.75 229 MET A O 1
ATOM 1823 N N . VAL A 1 230 ? -5.253 -2.368 -0.392 1.00 59.88 230 VAL A N 1
ATOM 1824 C CA . VAL A 1 230 ? -5.805 -3.065 0.777 1.00 59.88 230 VAL A CA 1
ATOM 1825 C C . VAL A 1 230 ? -5.315 -4.508 0.855 1.00 59.88 230 VAL A C 1
ATOM 1827 O O . VAL A 1 230 ? -4.763 -4.910 1.877 1.00 59.88 230 VAL A O 1
ATOM 1830 N N . ASN A 1 231 ? -5.483 -5.284 -0.215 1.00 63.94 231 ASN A N 1
ATOM 1831 C CA . ASN A 1 231 ? -5.257 -6.731 -0.197 1.00 63.94 231 ASN A CA 1
ATOM 1832 C C . ASN A 1 231 ? -3.783 -7.105 -0.003 1.00 63.94 231 ASN A C 1
ATOM 1834 O O . ASN A 1 231 ? -3.495 -8.168 0.541 1.00 63.94 231 ASN A O 1
ATOM 1838 N N . PHE A 1 232 ? -2.865 -6.238 -0.441 1.00 68.12 232 PHE A N 1
ATOM 1839 C CA . PHE A 1 232 ? -1.419 -6.461 -0.347 1.00 68.12 232 PHE A CA 1
ATOM 1840 C C . PHE A 1 232 ? -0.725 -5.508 0.637 1.00 68.12 232 PHE A C 1
ATOM 1842 O O . PHE A 1 232 ? 0.507 -5.495 0.714 1.00 68.12 232 PHE A O 1
ATOM 1849 N N . GLN A 1 233 ? -1.505 -4.721 1.391 1.00 65.00 233 GLN A N 1
ATOM 1850 C CA . GLN A 1 233 ? -1.022 -3.715 2.345 1.00 65.00 233 GLN A CA 1
ATOM 1851 C C . GLN A 1 233 ? 0.069 -2.822 1.743 1.00 65.00 233 GLN A C 1
ATOM 1853 O O . GLN A 1 233 ? 1.180 -2.701 2.257 1.00 65.00 233 GLN A O 1
ATOM 1858 N N . VAL A 1 234 ? -0.234 -2.228 0.593 1.00 77.75 234 VAL A N 1
ATOM 1859 C CA . VAL A 1 234 ? 0.759 -1.460 -0.153 1.00 77.75 234 VAL A CA 1
ATOM 1860 C C . VAL A 1 234 ? 1.204 -0.229 0.631 1.00 77.75 234 VAL A C 1
ATOM 1862 O O . VAL A 1 234 ? 0.399 0.575 1.111 1.00 77.75 234 VAL A O 1
ATOM 1865 N N . LYS A 1 235 ? 2.517 -0.025 0.652 1.00 80.69 235 LYS A N 1
ATOM 1866 C CA . LYS A 1 235 ? 3.170 1.242 0.947 1.00 80.69 235 LYS A CA 1
ATOM 1867 C C . LYS A 1 235 ? 3.729 1.836 -0.340 1.00 80.69 235 LYS A C 1
ATOM 1869 O O . LYS A 1 235 ? 4.259 1.108 -1.163 1.00 80.69 235 LYS A O 1
ATOM 1874 N N . ILE A 1 236 ? 3.664 3.149 -0.503 1.00 89.62 236 ILE A N 1
ATOM 1875 C CA . ILE A 1 236 ? 4.357 3.851 -1.585 1.00 89.62 236 ILE A CA 1
ATOM 1876 C C . ILE A 1 236 ? 5.560 4.546 -0.974 1.00 89.62 236 ILE A C 1
ATOM 1878 O O . ILE A 1 236 ? 5.434 5.301 -0.005 1.00 89.62 236 ILE A O 1
ATOM 1882 N N . LEU A 1 237 ? 6.734 4.268 -1.515 1.00 89.94 237 LEU A N 1
ATOM 1883 C CA . LEU A 1 237 ? 7.984 4.847 -1.070 1.00 89.94 237 LEU A CA 1
ATOM 1884 C C . LEU A 1 237 ? 8.410 5.921 -2.063 1.00 89.94 237 LEU A C 1
ATOM 1886 O O . LEU A 1 237 ? 8.610 5.649 -3.247 1.00 89.94 237 LEU A O 1
ATOM 1890 N N . GLY A 1 238 ? 8.570 7.141 -1.565 1.00 90.50 238 GLY A N 1
ATOM 1891 C CA . GLY A 1 238 ? 9.290 8.175 -2.289 1.00 90.50 238 GLY A CA 1
ATOM 1892 C C . GLY A 1 238 ? 10.793 7.984 -2.111 1.00 90.50 238 GLY A C 1
ATOM 1893 O O . GLY A 1 238 ? 11.246 7.471 -1.084 1.00 90.50 238 GLY A O 1
ATOM 1894 N N . VAL A 1 239 ? 11.575 8.446 -3.086 1.00 90.81 239 VAL A N 1
ATOM 1895 C CA . VAL A 1 239 ? 13.043 8.432 -3.009 1.00 90.81 239 VAL A CA 1
ATOM 1896 C C . VAL A 1 239 ? 13.580 9.854 -2.855 1.00 90.81 239 VAL A C 1
ATOM 1898 O O . VAL A 1 239 ? 13.178 10.788 -3.558 1.00 90.81 239 VAL A O 1
ATOM 1901 N N . ARG A 1 240 ? 14.464 10.044 -1.874 1.00 85.69 240 ARG A N 1
ATOM 1902 C CA . ARG A 1 240 ? 15.008 11.340 -1.461 1.00 85.69 240 ARG A CA 1
ATOM 1903 C C . ARG A 1 240 ? 15.987 11.884 -2.487 1.00 85.69 240 ARG A C 1
ATOM 1905 O O . ARG A 1 240 ? 16.862 11.175 -2.965 1.00 85.69 240 ARG A O 1
ATOM 1912 N N . GLY A 1 241 ? 15.873 13.181 -2.767 1.00 83.50 241 GLY A N 1
ATOM 1913 C CA . GLY A 1 241 ? 16.828 13.896 -3.619 1.00 83.50 241 GLY A CA 1
ATOM 1914 C C . GLY A 1 241 ? 16.773 13.525 -5.103 1.00 83.50 241 GLY A C 1
ATOM 1915 O O . GLY A 1 241 ? 17.633 13.974 -5.853 1.00 83.50 241 GLY A O 1
ATOM 1916 N N . VAL A 1 242 ? 15.777 12.745 -5.536 1.00 91.38 242 VAL A N 1
ATOM 1917 C CA . VAL A 1 242 ? 15.640 12.320 -6.934 1.00 91.38 242 VAL A CA 1
ATOM 1918 C C . VAL A 1 242 ? 15.050 13.440 -7.780 1.00 91.38 242 VAL A C 1
ATOM 1920 O O . VAL A 1 242 ? 13.961 13.951 -7.501 1.00 91.38 242 VAL A O 1
ATOM 1923 N N . THR A 1 243 ? 15.771 13.809 -8.834 1.00 93.44 243 THR A N 1
ATOM 1924 C CA . THR A 1 243 ? 15.330 14.789 -9.835 1.00 93.44 243 THR A CA 1
ATOM 1925 C C . THR A 1 243 ? 14.361 14.173 -10.848 1.00 93.44 243 THR A C 1
ATOM 1927 O O . THR A 1 243 ? 14.311 12.956 -11.010 1.00 93.44 243 THR A O 1
ATOM 1930 N N . SER A 1 244 ? 13.617 15.000 -11.589 1.00 92.38 244 SER A N 1
ATOM 1931 C CA . SER A 1 244 ? 12.747 14.510 -12.670 1.00 92.38 244 SER A CA 1
ATOM 1932 C C . SER A 1 244 ? 13.517 13.715 -13.730 1.00 92.38 244 SER A C 1
ATOM 1934 O O . SER A 1 244 ? 13.046 12.672 -14.154 1.00 92.38 244 SER A O 1
ATOM 1936 N N . ALA A 1 245 ? 14.730 14.148 -14.099 1.00 94.50 245 ALA A N 1
ATOM 1937 C CA . ALA A 1 245 ? 15.563 13.418 -15.059 1.00 94.50 245 ALA A CA 1
ATOM 1938 C C . ALA A 1 245 ? 15.933 12.014 -14.553 1.00 94.50 245 ALA A C 1
ATOM 1940 O O . ALA A 1 245 ? 15.827 11.043 -15.288 1.00 94.50 245 ALA A O 1
ATOM 1941 N N . GLN A 1 246 ? 16.279 11.891 -13.269 1.00 97.00 246 GLN A N 1
ATOM 1942 C CA . GLN A 1 246 ? 16.574 10.589 -12.671 1.00 97.00 246 GLN A CA 1
ATOM 1943 C C . GLN A 1 246 ? 15.336 9.688 -12.583 1.00 97.00 246 GLN A C 1
ATOM 1945 O O . GLN A 1 246 ? 15.466 8.476 -12.706 1.00 97.00 246 GLN A O 1
ATOM 1950 N N . ARG A 1 247 ? 14.132 10.249 -12.396 1.00 95.50 247 ARG A N 1
ATOM 1951 C CA . ARG A 1 247 ? 12.880 9.472 -12.466 1.00 95.50 247 ARG A CA 1
ATOM 1952 C C . ARG A 1 247 ? 12.655 8.915 -13.867 1.00 95.50 247 ARG A C 1
ATOM 1954 O O . ARG A 1 247 ? 12.330 7.739 -13.989 1.00 95.50 247 ARG A O 1
ATOM 1961 N N . GLU A 1 248 ? 12.912 9.709 -14.904 1.00 95.00 248 GLU A N 1
ATOM 1962 C CA . GLU A 1 248 ? 12.861 9.225 -16.288 1.00 95.00 248 GLU A CA 1
ATOM 1963 C C . GLU A 1 248 ? 13.888 8.118 -16.553 1.00 95.00 248 GLU A C 1
ATOM 1965 O O . GLU A 1 248 ? 13.548 7.114 -17.172 1.00 95.00 248 GLU A O 1
ATOM 1970 N N . ASP A 1 249 ? 15.109 8.228 -16.020 1.00 96.19 249 ASP A N 1
ATOM 1971 C CA . ASP A 1 249 ? 16.117 7.165 -16.139 1.00 96.19 249 ASP A CA 1
ATOM 1972 C C . ASP A 1 249 ? 15.672 5.865 -15.437 1.00 96.19 249 ASP A C 1
ATOM 1974 O O . ASP A 1 249 ? 15.840 4.771 -15.986 1.00 96.19 249 ASP A O 1
ATOM 1978 N N . VAL A 1 250 ? 15.050 5.966 -14.254 1.00 97.50 250 VAL A N 1
ATOM 1979 C CA . VAL A 1 250 ? 14.468 4.819 -13.527 1.00 97.50 250 VAL A CA 1
ATOM 1980 C C . VAL A 1 250 ? 13.334 4.178 -14.330 1.00 97.50 250 VAL A C 1
ATOM 1982 O O . VAL A 1 250 ? 13.296 2.950 -14.466 1.00 97.50 250 VAL A O 1
ATOM 1985 N N . LYS A 1 251 ? 12.414 4.984 -14.876 1.00 96.12 251 LYS A N 1
ATOM 1986 C CA . LYS A 1 251 ? 11.311 4.511 -15.728 1.00 96.12 251 LYS A CA 1
ATOM 1987 C C . LYS A 1 251 ? 11.843 3.834 -16.985 1.00 96.12 251 LYS A C 1
ATOM 1989 O O . LYS A 1 251 ? 11.408 2.733 -17.319 1.00 96.12 251 LYS A O 1
ATOM 1994 N N . TYR A 1 252 ? 12.816 4.454 -17.650 1.00 95.19 252 TYR A N 1
ATOM 1995 C CA . TYR A 1 252 ? 13.468 3.907 -18.834 1.00 95.19 252 TYR A CA 1
ATOM 1996 C C . TYR A 1 252 ? 14.108 2.551 -18.533 1.00 95.19 252 TYR A C 1
ATOM 1998 O O . TYR A 1 252 ? 13.894 1.595 -19.280 1.00 95.19 252 TYR A O 1
ATOM 2006 N N . PHE A 1 253 ? 14.834 2.432 -17.416 1.00 97.25 253 PHE A N 1
ATOM 2007 C CA . PHE A 1 253 ? 15.416 1.160 -17.006 1.00 97.25 253 PHE A CA 1
ATOM 2008 C C . PHE A 1 253 ? 14.343 0.076 -16.877 1.00 97.25 253 PHE A C 1
ATOM 2010 O O . PHE A 1 253 ? 14.477 -0.967 -17.517 1.00 97.25 253 PHE A O 1
ATOM 2017 N N . HIS A 1 254 ? 13.271 0.328 -16.115 1.00 96.56 254 HIS A N 1
ATOM 2018 C CA . HIS A 1 254 ? 12.167 -0.620 -15.912 1.00 96.56 254 HIS A CA 1
ATOM 2019 C C . HIS A 1 254 ? 11.486 -1.013 -17.223 1.00 96.56 254 HIS A C 1
ATOM 2021 O O . HIS A 1 254 ? 11.283 -2.198 -17.483 1.00 96.56 254 HIS A O 1
ATOM 2027 N N . TYR A 1 255 ? 11.204 -0.036 -18.084 1.00 92.00 255 TYR A N 1
ATOM 2028 C CA . TYR A 1 255 ? 10.621 -0.270 -19.400 1.00 92.00 255 TYR A CA 1
ATOM 2029 C C . TYR A 1 255 ? 11.485 -1.220 -20.245 1.00 92.00 255 TYR A C 1
ATOM 2031 O O . TYR A 1 255 ? 10.982 -2.171 -20.846 1.00 92.00 255 TYR A O 1
ATOM 2039 N N . LYS A 1 256 ? 12.815 -1.045 -20.234 1.00 92.50 256 LYS A N 1
ATOM 2040 C CA . LYS A 1 256 ? 13.752 -1.949 -20.927 1.00 92.50 256 LYS A CA 1
ATOM 2041 C C . LYS A 1 256 ? 13.782 -3.367 -20.350 1.00 92.50 256 LYS A C 1
ATOM 2043 O O . LYS A 1 256 ? 14.359 -4.248 -20.996 1.00 92.50 256 LYS A O 1
ATOM 2048 N N . GLN A 1 257 ? 13.188 -3.598 -19.178 1.00 92.62 257 GLN A N 1
ATOM 2049 C CA . GLN A 1 257 ? 13.128 -4.915 -18.555 1.00 92.62 257 GLN A CA 1
ATOM 2050 C C . GLN A 1 257 ? 11.868 -5.714 -18.907 1.00 92.62 257 GLN A C 1
ATOM 2052 O O . GLN A 1 257 ? 11.844 -6.909 -18.627 1.00 92.62 257 GLN A O 1
ATOM 2057 N N . LEU A 1 258 ? 10.848 -5.115 -19.533 1.00 88.12 258 LEU A N 1
ATOM 2058 C CA . LEU A 1 258 ? 9.611 -5.815 -19.899 1.00 88.12 258 LEU A CA 1
ATOM 2059 C C . LEU A 1 258 ? 9.886 -7.089 -20.723 1.00 88.12 258 LEU A C 1
ATOM 2061 O O . LEU A 1 258 ? 10.666 -7.090 -21.677 1.00 88.12 258 LEU A O 1
ATOM 2065 N N . GLY A 1 259 ? 9.239 -8.190 -20.338 1.00 80.38 259 GLY A N 1
ATOM 2066 C CA . GLY A 1 259 ? 9.372 -9.510 -20.956 1.00 80.38 259 GLY A CA 1
ATOM 2067 C C . GLY A 1 259 ? 10.564 -10.346 -20.504 1.00 80.38 259 GLY A C 1
ATOM 2068 O O . GLY A 1 259 ? 10.705 -11.478 -20.970 1.00 80.38 259 GLY A O 1
ATOM 2069 N N . LYS A 1 260 ? 11.425 -9.814 -19.632 1.00 85.56 260 LYS A N 1
ATOM 2070 C CA . LYS A 1 260 ? 12.527 -10.574 -19.033 1.00 85.56 260 LYS A CA 1
ATOM 2071 C C . LYS A 1 260 ? 12.016 -11.536 -17.966 1.00 85.56 260 LYS A C 1
ATOM 2073 O O . LYS A 1 260 ? 10.944 -11.336 -17.396 1.00 85.56 260 LYS A O 1
ATOM 2078 N N . GLU A 1 261 ? 12.770 -12.605 -17.739 1.00 83.56 261 GLU A N 1
ATOM 2079 C CA . GLU A 1 261 ? 12.346 -13.705 -16.872 1.00 83.56 261 GLU A CA 1
ATOM 2080 C C . GLU A 1 261 ? 12.450 -13.325 -15.390 1.00 83.56 261 GLU A C 1
ATOM 2082 O O . GLU A 1 261 ? 13.273 -12.498 -14.994 1.00 83.56 261 GLU A O 1
ATOM 2087 N N . TYR A 1 262 ? 11.636 -13.970 -14.558 1.00 79.38 262 TYR A N 1
ATOM 2088 C CA . TYR A 1 262 ? 11.754 -13.857 -13.108 1.00 79.38 262 TYR A CA 1
ATOM 2089 C C . TYR A 1 262 ? 12.681 -14.932 -12.548 1.00 79.38 262 TYR A C 1
ATOM 2091 O O . TYR A 1 262 ? 12.507 -16.118 -12.832 1.00 79.38 262 TYR A O 1
ATOM 2099 N N . ASN A 1 263 ? 13.637 -14.533 -11.713 1.00 80.62 263 ASN A N 1
ATOM 2100 C CA . ASN A 1 263 ? 14.629 -15.424 -11.132 1.00 80.62 263 ASN A CA 1
ATOM 2101 C C . ASN A 1 263 ? 15.036 -14.999 -9.711 1.00 80.62 263 ASN A C 1
ATOM 2103 O O . ASN A 1 263 ? 15.973 -14.230 -9.524 1.00 80.62 263 ASN A O 1
ATOM 2107 N N . LEU A 1 264 ? 14.354 -15.564 -8.711 1.00 69.44 264 LEU A N 1
ATOM 2108 C CA . LEU A 1 264 ? 14.762 -15.507 -7.298 1.00 69.44 264 LEU A CA 1
ATOM 2109 C C . LEU A 1 264 ? 15.380 -16.833 -6.804 1.00 69.44 264 LEU A C 1
ATOM 2111 O O . LEU A 1 264 ? 16.145 -16.847 -5.844 1.00 69.44 264 LEU A O 1
ATOM 2115 N N . TRP A 1 265 ? 15.052 -17.956 -7.456 1.00 60.78 265 TRP A N 1
ATOM 2116 C CA . TRP A 1 265 ? 15.260 -19.310 -6.917 1.00 60.78 265 TRP A CA 1
ATOM 2117 C C . TRP A 1 265 ? 16.367 -20.124 -7.598 1.00 60.78 265 TRP A C 1
ATOM 2119 O O . TRP A 1 265 ? 16.616 -21.262 -7.195 1.00 60.78 265 TRP A O 1
ATOM 2129 N N . HIS A 1 266 ? 17.051 -19.596 -8.619 1.00 60.00 266 HIS A N 1
ATOM 2130 C CA . HIS A 1 266 ? 18.269 -20.251 -9.102 1.00 60.00 266 HIS A CA 1
ATOM 2131 C C . HIS A 1 266 ? 19.400 -20.109 -8.072 1.00 60.00 266 HIS A C 1
ATOM 2133 O O . HIS A 1 266 ? 19.481 -19.118 -7.348 1.00 60.00 266 HIS A O 1
ATOM 2139 N N . ALA A 1 267 ? 20.276 -21.116 -7.988 1.00 50.00 267 ALA A N 1
ATOM 2140 C CA . ALA A 1 267 ? 21.356 -21.165 -7.003 1.00 50.00 267 ALA A CA 1
ATOM 2141 C C . ALA A 1 267 ? 22.200 -19.873 -7.022 1.00 50.00 267 ALA A C 1
ATOM 2143 O O . ALA A 1 267 ? 22.856 -19.577 -8.020 1.00 50.00 267 ALA A O 1
ATOM 2144 N N . GLY A 1 268 ? 22.170 -19.119 -5.917 1.00 59.38 268 GLY A N 1
ATOM 2145 C CA . GLY A 1 268 ? 22.897 -17.856 -5.748 1.00 59.38 268 GLY A CA 1
ATOM 2146 C C . GLY A 1 268 ? 22.184 -16.593 -6.251 1.00 59.38 268 GLY A C 1
ATOM 2147 O O . GLY A 1 268 ? 22.761 -15.518 -6.143 1.00 59.38 268 GLY A O 1
ATOM 2148 N N . ALA A 1 269 ? 20.954 -16.6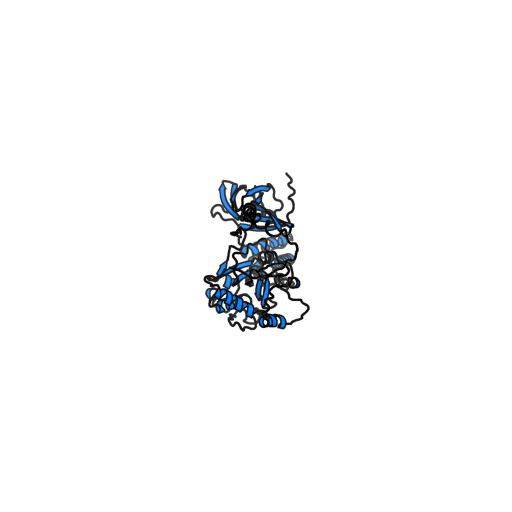79 -6.773 1.00 59.41 269 ALA A N 1
ATOM 2149 C CA . ALA A 1 269 ? 20.199 -15.506 -7.238 1.00 59.41 269 ALA A CA 1
ATOM 2150 C C . ALA A 1 269 ? 19.775 -14.567 -6.092 1.00 59.41 269 ALA A C 1
ATOM 2152 O O . ALA A 1 269 ? 19.742 -13.358 -6.276 1.00 59.41 269 ALA A O 1
ATOM 2153 N N . TYR A 1 270 ? 19.518 -15.102 -4.896 1.00 59.97 270 TYR A N 1
ATOM 2154 C CA . TYR A 1 270 ? 19.192 -14.308 -3.704 1.00 59.97 270 TYR A CA 1
ATOM 2155 C C . TYR A 1 270 ? 20.411 -13.595 -3.086 1.00 59.97 270 TYR A C 1
ATOM 2157 O O . TYR A 1 270 ? 20.234 -12.684 -2.287 1.00 59.97 270 TYR A O 1
ATOM 2165 N N . ASP A 1 271 ? 21.632 -13.990 -3.469 1.00 69.12 271 ASP A N 1
ATOM 2166 C CA . ASP A 1 271 ? 22.899 -13.329 -3.118 1.00 69.12 271 ASP A CA 1
ATOM 2167 C C . ASP A 1 271 ? 23.441 -12.518 -4.313 1.00 69.12 271 ASP A C 1
ATOM 2169 O O . ASP A 1 271 ? 24.646 -12.252 -4.405 1.00 69.12 271 ASP A O 1
ATOM 2173 N N . ARG A 1 272 ? 22.567 -12.177 -5.272 1.00 78.94 272 ARG A N 1
ATOM 2174 C CA . ARG A 1 272 ? 22.906 -11.408 -6.468 1.00 78.94 272 ARG A CA 1
ATOM 2175 C C . ARG A 1 272 ? 22.472 -9.958 -6.312 1.00 78.94 272 ARG A C 1
ATOM 2177 O O . ARG A 1 272 ? 21.366 -9.659 -5.872 1.00 78.94 272 ARG A O 1
ATOM 2184 N N . LEU A 1 273 ? 23.345 -9.064 -6.767 1.00 84.12 273 LEU A N 1
ATOM 2185 C CA . LEU A 1 273 ? 23.057 -7.645 -6.884 1.00 84.12 273 LEU A CA 1
ATOM 2186 C C . LEU A 1 273 ? 23.437 -7.136 -8.275 1.00 84.12 273 LEU A C 1
ATOM 2188 O O . LEU A 1 273 ? 24.417 -6.408 -8.460 1.00 84.12 273 LEU A O 1
ATOM 2192 N N . ASN A 1 274 ? 22.695 -7.590 -9.282 1.00 88.31 274 ASN A N 1
ATOM 2193 C CA . ASN A 1 274 ? 22.912 -7.183 -10.659 1.00 88.31 274 ASN A CA 1
ATOM 2194 C C . ASN A 1 274 ? 22.494 -5.722 -10.887 1.00 88.31 274 ASN A C 1
ATOM 2196 O O . ASN A 1 274 ? 21.529 -5.236 -10.309 1.00 88.31 274 ASN A O 1
ATOM 2200 N N . THR A 1 275 ? 23.220 -5.023 -11.759 1.00 92.31 275 THR A N 1
ATOM 2201 C CA . THR A 1 275 ? 22.937 -3.635 -12.163 1.00 92.31 275 THR A CA 1
ATOM 2202 C C . THR A 1 275 ? 22.957 -3.437 -13.681 1.00 92.31 275 THR A C 1
ATOM 2204 O O . THR A 1 275 ? 22.744 -2.325 -14.162 1.00 92.31 275 THR A O 1
ATOM 2207 N N . ASP A 1 276 ? 23.196 -4.497 -14.460 1.00 94.00 276 ASP A N 1
ATOM 2208 C CA . ASP A 1 276 ? 23.257 -4.407 -15.918 1.00 94.00 276 ASP A CA 1
ATOM 2209 C C . ASP A 1 276 ? 21.849 -4.312 -16.520 1.00 94.00 276 ASP A C 1
ATOM 2211 O O . ASP A 1 276 ? 21.044 -5.239 -16.421 1.00 94.00 276 ASP A O 1
ATOM 2215 N N . ILE A 1 277 ? 21.572 -3.214 -17.228 1.00 95.00 277 ILE A N 1
ATOM 2216 C CA . ILE A 1 277 ? 20.327 -3.002 -17.983 1.00 95.00 277 ILE A CA 1
ATOM 2217 C C . ILE A 1 277 ? 20.054 -4.113 -19.015 1.00 95.00 277 ILE A C 1
ATOM 2219 O O . ILE A 1 277 ? 18.910 -4.301 -19.440 1.00 95.00 277 ILE A O 1
ATOM 2223 N N . ASN A 1 278 ? 21.084 -4.865 -19.413 1.00 94.38 278 ASN A N 1
ATOM 2224 C CA . ASN A 1 278 ? 21.009 -5.988 -20.343 1.00 94.38 278 ASN A CA 1
ATOM 2225 C C . ASN A 1 278 ? 20.828 -7.352 -19.664 1.00 94.38 278 ASN A C 1
ATOM 2227 O O . ASN A 1 278 ? 20.840 -8.349 -20.382 1.00 94.38 278 ASN A O 1
ATOM 2231 N N . SER A 1 279 ? 20.622 -7.418 -18.339 1.00 92.31 279 SER A N 1
ATOM 2232 C CA . SER A 1 279 ? 20.292 -8.675 -17.642 1.00 92.31 279 SER A CA 1
ATOM 2233 C C . SER A 1 279 ? 19.197 -9.448 -18.373 1.00 92.31 279 SER A C 1
ATOM 2235 O O . SER A 1 279 ? 18.308 -8.831 -18.954 1.00 92.31 279 SER A O 1
ATOM 2237 N N . GLU A 1 280 ? 19.218 -10.775 -18.343 1.00 90.00 280 GLU A N 1
ATOM 2238 C CA . GLU A 1 280 ? 18.163 -11.594 -18.959 1.00 90.00 280 GLU A CA 1
ATOM 2239 C C . GLU A 1 280 ? 17.032 -11.935 -17.983 1.00 90.00 280 GLU A C 1
ATOM 2241 O O . GLU A 1 280 ? 15.929 -12.294 -18.405 1.00 90.00 280 GLU A O 1
ATOM 2246 N N . ASP A 1 281 ? 17.292 -11.785 -16.687 1.00 87.44 281 ASP A N 1
ATOM 2247 C CA . ASP A 1 281 ? 16.355 -12.093 -15.622 1.00 87.44 281 ASP A CA 1
ATOM 2248 C C . ASP A 1 281 ? 16.516 -11.150 -14.425 1.00 87.44 281 ASP A C 1
ATOM 2250 O O . ASP A 1 281 ? 17.524 -10.450 -14.275 1.00 87.44 281 ASP A O 1
ATOM 2254 N N . TRP A 1 282 ? 15.492 -11.133 -13.580 1.00 88.94 282 TRP A N 1
ATOM 2255 C CA . TRP A 1 282 ? 15.421 -10.280 -12.403 1.00 88.94 282 TRP A CA 1
ATOM 2256 C C . TRP A 1 282 ? 14.585 -10.922 -11.307 1.00 88.94 282 TRP A C 1
ATOM 2258 O O . TRP A 1 282 ? 13.722 -11.755 -11.567 1.00 88.94 282 TRP A O 1
ATOM 2268 N N . TYR A 1 283 ? 14.761 -10.452 -10.083 1.00 83.25 283 TYR A N 1
ATOM 2269 C CA . TYR A 1 283 ? 13.690 -10.479 -9.096 1.00 83.25 283 TYR A CA 1
ATOM 2270 C C . TYR A 1 283 ? 13.351 -9.042 -8.675 1.00 83.25 283 TYR A C 1
ATOM 2272 O O . TYR A 1 283 ? 14.083 -8.101 -8.990 1.00 83.25 283 TYR A O 1
ATOM 2280 N N . CYS A 1 284 ? 12.203 -8.856 -8.020 1.00 88.44 284 CYS A N 1
ATOM 2281 C CA . CYS A 1 284 ? 11.566 -7.546 -7.857 1.00 88.44 284 CYS A CA 1
ATOM 2282 C C . CYS A 1 284 ? 12.481 -6.458 -7.274 1.00 88.44 284 CYS A C 1
ATOM 2284 O O . CYS A 1 284 ? 12.651 -5.406 -7.891 1.00 88.44 284 CYS A O 1
ATOM 2286 N N . SER A 1 285 ? 13.107 -6.707 -6.125 1.00 86.25 285 SER A N 1
ATOM 2287 C CA . SER A 1 285 ? 13.947 -5.718 -5.442 1.00 86.25 285 SER A CA 1
ATOM 2288 C C . SER A 1 285 ? 15.318 -5.516 -6.079 1.00 86.25 285 SER A C 1
ATOM 2290 O O . SER A 1 285 ? 15.803 -4.390 -6.093 1.00 86.25 285 SER A O 1
ATOM 2292 N N . GLU A 1 286 ? 15.920 -6.540 -6.684 1.00 89.44 286 GLU A N 1
ATOM 2293 C CA . GLU A 1 286 ? 17.153 -6.352 -7.458 1.00 89.44 286 GLU A CA 1
ATOM 2294 C C . GLU A 1 286 ? 16.926 -5.443 -8.667 1.00 89.44 286 GLU A C 1
ATOM 2296 O O . GLU A 1 286 ? 17.703 -4.514 -8.880 1.00 89.44 286 GLU A O 1
ATOM 2301 N N . MET A 1 287 ? 15.845 -5.661 -9.425 1.00 94.06 287 MET A N 1
ATOM 2302 C CA . MET A 1 287 ? 15.501 -4.798 -10.560 1.00 94.06 287 MET A CA 1
ATOM 2303 C C . MET A 1 287 ? 15.274 -3.354 -10.112 1.00 94.06 287 MET A C 1
ATOM 2305 O O . MET A 1 287 ? 15.760 -2.421 -10.753 1.00 94.06 287 MET A O 1
ATOM 2309 N N . MET A 1 288 ? 14.563 -3.177 -8.997 1.00 94.94 288 MET A N 1
ATOM 2310 C CA . MET A 1 288 ? 14.307 -1.862 -8.423 1.00 94.94 288 MET A CA 1
ATOM 2311 C C . MET A 1 288 ? 15.616 -1.163 -8.033 1.00 94.94 288 MET A C 1
ATOM 2313 O O . MET A 1 288 ? 15.850 -0.021 -8.426 1.00 94.94 288 MET A O 1
ATOM 2317 N N . TYR A 1 289 ? 16.509 -1.860 -7.324 1.00 93.31 289 TYR A N 1
ATOM 2318 C CA . TYR A 1 289 ? 17.836 -1.345 -6.988 1.00 93.31 289 TYR A CA 1
ATOM 2319 C C . TYR A 1 289 ? 18.648 -0.976 -8.237 1.00 93.31 289 TYR A C 1
ATOM 2321 O O . TYR A 1 289 ? 19.191 0.128 -8.317 1.00 93.31 289 TYR A O 1
ATOM 2329 N N . ALA A 1 290 ? 18.696 -1.865 -9.232 1.00 94.69 290 ALA A N 1
ATOM 2330 C CA . ALA A 1 290 ? 19.424 -1.654 -10.476 1.00 94.69 290 ALA A CA 1
ATOM 2331 C C . ALA A 1 290 ? 18.952 -0.398 -11.220 1.00 94.69 290 ALA A C 1
ATOM 2333 O O . ALA A 1 290 ? 19.780 0.356 -11.733 1.00 94.69 290 ALA A O 1
ATOM 2334 N N . ALA A 1 291 ? 17.644 -0.132 -11.227 1.00 97.00 291 ALA A N 1
ATOM 2335 C CA . ALA A 1 291 ? 17.071 1.045 -11.866 1.00 97.00 291 ALA A CA 1
ATOM 2336 C C . ALA A 1 291 ? 17.522 2.358 -11.210 1.00 97.00 291 ALA A C 1
ATOM 2338 O O . ALA A 1 291 ? 17.933 3.288 -11.905 1.00 97.00 291 ALA A O 1
ATOM 2339 N N . TYR A 1 292 ? 17.508 2.443 -9.877 1.00 95.44 292 TYR A N 1
ATOM 2340 C CA . TYR A 1 292 ? 18.013 3.636 -9.186 1.00 95.44 292 TYR A CA 1
ATOM 2341 C C . TYR A 1 292 ? 19.526 3.772 -9.312 1.00 95.44 292 TYR A C 1
ATOM 2343 O O . TYR A 1 292 ? 20.018 4.878 -9.541 1.00 95.44 292 TYR A O 1
ATOM 2351 N N . LYS A 1 293 ? 20.263 2.656 -9.265 1.00 94.12 293 LYS A N 1
ATOM 2352 C CA . LYS A 1 293 ? 21.707 2.660 -9.510 1.00 94.12 293 LYS A CA 1
ATOM 2353 C C . LYS A 1 293 ? 22.034 3.188 -10.907 1.00 94.12 293 LYS A C 1
ATOM 2355 O O . LYS A 1 293 ? 22.961 3.984 -11.049 1.00 94.12 293 LYS A O 1
ATOM 2360 N N . TYR A 1 294 ? 21.254 2.793 -11.915 1.00 96.06 294 TYR A N 1
ATOM 2361 C CA . TYR A 1 294 ? 21.358 3.294 -13.285 1.00 96.06 294 TYR A CA 1
ATOM 2362 C C . TYR A 1 294 ? 21.135 4.812 -13.362 1.00 96.06 294 TYR A C 1
ATOM 2364 O O . TYR A 1 294 ? 21.897 5.506 -14.029 1.00 96.06 294 TYR A O 1
ATOM 2372 N N . ALA A 1 295 ? 20.180 5.341 -12.595 1.00 95.62 295 ALA A N 1
ATOM 2373 C CA . ALA A 1 295 ? 19.930 6.779 -12.447 1.00 95.62 295 ALA A CA 1
ATOM 2374 C C . ALA A 1 295 ? 20.946 7.514 -11.533 1.00 95.62 295 ALA A C 1
ATOM 2376 O O . ALA A 1 295 ? 20.745 8.674 -11.152 1.00 95.62 295 ALA A O 1
ATOM 2377 N N . GLY A 1 296 ? 22.042 6.851 -11.148 1.00 93.81 296 GLY A N 1
ATOM 2378 C CA . GLY A 1 296 ? 23.109 7.420 -10.323 1.00 93.81 296 GLY A CA 1
ATOM 2379 C C . GLY A 1 296 ? 22.778 7.532 -8.831 1.00 93.81 296 GLY A C 1
ATOM 2380 O O . GLY A 1 296 ? 23.440 8.290 -8.124 1.00 93.81 296 GLY A O 1
ATOM 2381 N N . ILE A 1 297 ? 21.765 6.807 -8.349 1.00 89.88 297 ILE A N 1
ATOM 2382 C CA . ILE A 1 297 ? 21.342 6.782 -6.944 1.00 89.88 297 ILE A CA 1
ATOM 2383 C C . ILE A 1 297 ? 21.721 5.433 -6.347 1.00 89.88 297 ILE A C 1
ATOM 2385 O O . ILE A 1 297 ? 21.181 4.390 -6.708 1.00 89.88 297 ILE A O 1
ATOM 2389 N N . ASP A 1 298 ? 22.677 5.459 -5.428 1.00 87.19 298 ASP A N 1
ATOM 2390 C CA . ASP A 1 298 ? 23.223 4.251 -4.833 1.00 87.19 298 ASP A CA 1
ATOM 2391 C C . ASP A 1 298 ? 22.531 3.912 -3.513 1.00 87.19 298 ASP A C 1
ATOM 2393 O O . ASP A 1 298 ? 22.897 4.450 -2.474 1.00 87.19 298 ASP A O 1
ATOM 2397 N N . MET A 1 299 ? 21.544 3.017 -3.550 1.00 80.75 299 MET A N 1
ATOM 2398 C CA . MET A 1 299 ? 20.808 2.578 -2.354 1.00 80.75 299 MET A CA 1
ATOM 2399 C C . MET A 1 299 ? 21.537 1.448 -1.596 1.00 80.75 299 MET A C 1
ATOM 2401 O O . MET A 1 299 ? 20.906 0.575 -1.014 1.00 80.75 299 MET A O 1
ATOM 2405 N N . THR A 1 300 ? 22.873 1.383 -1.646 1.00 69.19 300 THR A N 1
ATOM 2406 C CA . THR A 1 300 ? 23.663 0.300 -1.018 1.00 69.19 300 THR A CA 1
ATOM 2407 C C . THR A 1 300 ? 23.672 0.326 0.505 1.00 69.19 300 THR A C 1
ATOM 2409 O O . THR A 1 300 ? 24.013 -0.675 1.117 1.00 69.19 300 THR A O 1
ATOM 2412 N N . ASP A 1 301 ? 23.306 1.445 1.128 1.00 67.81 301 ASP A N 1
ATOM 2413 C CA . ASP A 1 301 ? 23.058 1.540 2.574 1.00 67.81 301 ASP A CA 1
ATOM 2414 C C . ASP A 1 301 ? 21.942 0.602 3.044 1.00 67.81 301 ASP A C 1
ATOM 2416 O O . ASP A 1 301 ? 21.922 0.193 4.202 1.00 67.81 301 ASP A O 1
ATOM 2420 N N . ALA A 1 302 ? 21.040 0.245 2.134 1.00 56.31 302 ALA A N 1
ATOM 2421 C CA . ALA A 1 302 ? 19.999 -0.727 2.387 1.00 56.31 302 ALA A CA 1
ATOM 2422 C C . ALA A 1 302 ? 20.496 -2.175 2.345 1.00 56.31 302 ALA A C 1
ATOM 2424 O O . ALA A 1 302 ? 19.838 -3.051 2.888 1.00 56.31 302 ALA A O 1
ATOM 2425 N N . ILE A 1 303 ? 21.649 -2.448 1.731 1.00 64.25 303 ILE A N 1
ATOM 2426 C CA . ILE A 1 303 ? 22.083 -3.806 1.405 1.00 64.25 303 ILE A CA 1
ATOM 2427 C C . ILE A 1 303 ? 23.161 -4.254 2.396 1.00 64.25 303 ILE A C 1
ATOM 2429 O O . ILE A 1 303 ? 24.235 -3.660 2.484 1.00 64.25 303 ILE A O 1
ATOM 2433 N N . GLY A 1 304 ? 22.882 -5.320 3.152 1.00 56.16 304 GLY A N 1
ATOM 2434 C CA . GLY A 1 304 ? 23.857 -5.923 4.066 1.00 56.16 304 GLY A CA 1
ATOM 2435 C C . GLY A 1 304 ? 25.098 -6.470 3.342 1.00 56.16 304 GLY A C 1
ATOM 2436 O O . GLY A 1 304 ? 25.080 -6.718 2.141 1.00 56.16 304 GLY A O 1
ATOM 2437 N N . GLU A 1 305 ? 26.183 -6.741 4.080 1.00 53.12 305 GLU A N 1
ATOM 2438 C CA . GLU A 1 305 ? 27.485 -7.207 3.542 1.00 53.12 305 GLU A CA 1
ATOM 2439 C C . GLU A 1 305 ? 27.432 -8.526 2.725 1.00 53.12 305 GLU A C 1
ATOM 2441 O O . GLU A 1 305 ? 28.443 -8.956 2.167 1.00 53.12 305 GLU A O 1
ATOM 2446 N N . LYS A 1 306 ? 26.269 -9.184 2.643 1.00 55.06 306 LYS A N 1
ATOM 2447 C CA . LYS A 1 306 ? 26.034 -10.445 1.933 1.00 55.06 306 LYS A CA 1
ATOM 2448 C C . LYS A 1 306 ? 25.036 -10.262 0.778 1.00 55.06 306 LYS A C 1
ATOM 2450 O O . LYS A 1 306 ? 23.864 -10.581 0.901 1.00 55.06 306 LYS A O 1
ATOM 2455 N N . GLY A 1 307 ? 25.542 -9.782 -0.354 1.00 65.19 307 GLY A N 1
ATOM 2456 C CA . GLY A 1 307 ? 25.179 -10.269 -1.693 1.00 65.19 307 GLY A CA 1
ATOM 2457 C C . GLY A 1 307 ? 23.844 -9.890 -2.348 1.00 65.19 307 GLY A C 1
ATOM 2458 O O . GLY A 1 307 ? 23.857 -9.734 -3.560 1.00 65.19 307 GLY A O 1
ATOM 2459 N N . GLY A 1 308 ? 22.722 -9.717 -1.650 1.00 73.69 308 GLY A N 1
ATOM 2460 C CA . GLY A 1 308 ? 21.401 -9.526 -2.284 1.00 73.69 308 GLY A CA 1
ATOM 2461 C C . GLY A 1 308 ? 20.663 -8.269 -1.835 1.00 73.69 308 GLY A C 1
ATOM 2462 O O . GLY A 1 308 ? 20.945 -7.740 -0.769 1.00 73.69 308 GLY A O 1
ATOM 2463 N N . CYS A 1 309 ? 19.704 -7.794 -2.634 1.00 79.00 309 CYS A N 1
ATOM 2464 C CA . CYS A 1 309 ? 18.792 -6.712 -2.239 1.00 79.00 309 CYS A CA 1
ATOM 2465 C C . CYS A 1 309 ? 17.373 -7.243 -2.063 1.00 79.00 309 CYS A C 1
ATOM 2467 O O . CYS A 1 309 ? 16.779 -7.699 -3.037 1.00 79.00 309 CYS A O 1
ATOM 2469 N N . TRP A 1 310 ? 16.813 -7.157 -0.863 1.00 78.81 310 TRP A N 1
ATOM 2470 C CA . TRP A 1 310 ? 15.431 -7.505 -0.544 1.00 78.81 310 TRP A CA 1
ATOM 2471 C C . TRP A 1 310 ? 14.515 -6.269 -0.573 1.00 78.81 310 TRP A C 1
ATOM 2473 O O . TRP A 1 310 ? 14.974 -5.138 -0.429 1.00 78.81 310 TRP A O 1
ATOM 2483 N N . PRO A 1 311 ? 13.191 -6.421 -0.721 1.00 80.19 311 PRO A N 1
ATOM 2484 C CA . PRO A 1 311 ? 12.282 -5.279 -0.620 1.00 80.19 311 PRO A CA 1
ATOM 2485 C C . PRO A 1 311 ? 12.326 -4.602 0.762 1.00 80.19 311 PRO A C 1
ATOM 2487 O O . PRO A 1 311 ? 12.207 -3.381 0.852 1.00 80.19 311 PRO A O 1
ATOM 2490 N N . ALA A 1 312 ? 12.568 -5.375 1.827 1.00 74.12 312 ALA A N 1
ATOM 2491 C CA . ALA A 1 312 ? 12.817 -4.851 3.170 1.00 74.12 312 ALA A CA 1
ATOM 2492 C C . ALA A 1 312 ? 14.074 -3.967 3.244 1.00 74.12 312 ALA A C 1
ATOM 2494 O O . ALA A 1 312 ? 14.062 -2.959 3.948 1.00 74.12 312 ALA A O 1
ATOM 2495 N N . ASP A 1 313 ? 15.116 -4.299 2.478 1.00 79.19 313 ASP A N 1
ATOM 2496 C CA . ASP A 1 313 ? 16.323 -3.482 2.361 1.00 79.19 313 ASP A CA 1
ATOM 2497 C C . ASP A 1 313 ? 15.956 -2.127 1.752 1.00 79.19 313 ASP A C 1
ATOM 2499 O O . ASP A 1 313 ? 16.170 -1.091 2.370 1.00 79.19 313 ASP A O 1
ATOM 2503 N N . ILE A 1 314 ? 15.278 -2.118 0.599 1.00 84.75 314 ILE A N 1
ATOM 2504 C CA . ILE A 1 314 ? 14.804 -0.884 -0.056 1.00 84.75 314 ILE A CA 1
ATOM 2505 C C . ILE A 1 314 ? 13.965 -0.035 0.904 1.00 84.75 314 ILE A C 1
ATOM 2507 O O . ILE A 1 314 ? 14.162 1.176 0.987 1.00 84.75 314 ILE A O 1
ATOM 2511 N N . TYR A 1 315 ? 13.049 -0.657 1.646 1.00 81.44 315 TYR A N 1
ATOM 2512 C CA . TYR A 1 315 ? 12.245 0.011 2.670 1.00 81.44 315 TYR A CA 1
ATOM 2513 C C . TYR A 1 315 ? 13.081 0.606 3.815 1.00 81.44 315 TYR A C 1
ATOM 2515 O O . TYR A 1 315 ? 12.746 1.674 4.322 1.00 81.44 315 TYR A O 1
ATOM 2523 N N . GLY A 1 316 ? 14.146 -0.085 4.227 1.00 73.06 316 GLY A N 1
ATOM 2524 C CA . GLY A 1 316 ? 15.064 0.338 5.283 1.00 73.06 316 GLY A CA 1
ATOM 2525 C C . GLY A 1 316 ? 16.110 1.372 4.852 1.00 73.06 316 GLY A C 1
ATOM 2526 O O . GLY A 1 316 ? 16.738 1.972 5.726 1.00 73.06 316 GLY A O 1
ATOM 2527 N N . SER A 1 317 ? 16.298 1.602 3.546 1.00 82.50 317 SER A N 1
ATOM 2528 C CA . SER A 1 317 ? 17.257 2.587 3.023 1.00 82.50 317 SER A CA 1
ATOM 2529 C C . SER A 1 317 ? 16.988 3.991 3.563 1.00 82.50 317 SER A C 1
ATOM 2531 O O . SER A 1 317 ? 15.852 4.468 3.572 1.00 82.50 317 SER A O 1
ATOM 2533 N N . HIS A 1 318 ? 18.044 4.743 3.879 1.00 82.81 318 HIS A N 1
ATOM 2534 C CA . HIS A 1 318 ? 17.925 6.168 4.198 1.00 82.81 318 HIS A CA 1
ATOM 2535 C C . HIS A 1 318 ? 17.446 7.007 3.004 1.00 82.81 318 HIS A C 1
ATOM 2537 O O . HIS A 1 318 ? 17.003 8.147 3.192 1.00 82.81 318 HIS A O 1
ATOM 2543 N N . TYR A 1 319 ? 17.542 6.474 1.780 1.00 86.19 319 TYR A N 1
ATOM 2544 C CA . TYR A 1 319 ? 17.055 7.126 0.567 1.00 86.19 319 TYR A CA 1
ATOM 2545 C C . TYR A 1 319 ? 15.556 6.979 0.369 1.00 86.19 319 TYR A C 1
ATOM 2547 O O . TYR A 1 319 ? 14.993 7.782 -0.374 1.00 86.19 319 TYR A O 1
ATOM 2555 N N . THR A 1 320 ? 14.894 6.018 1.007 1.00 86.12 320 THR A N 1
ATOM 2556 C CA . THR A 1 320 ? 13.451 5.847 0.851 1.00 86.12 320 THR A CA 1
ATOM 2557 C C . THR A 1 320 ? 12.698 6.441 2.034 1.00 86.12 320 THR A C 1
ATOM 2559 O O . THR A 1 320 ? 13.233 6.721 3.111 1.00 86.12 320 THR A O 1
ATOM 2562 N N . TYR A 1 321 ? 11.430 6.756 1.803 1.00 81.00 321 TYR A N 1
ATOM 2563 C CA . TYR A 1 321 ? 10.506 7.151 2.852 1.00 81.00 321 TYR A CA 1
ATOM 2564 C C . TYR A 1 321 ? 9.093 6.782 2.455 1.00 81.00 321 TYR A C 1
ATOM 2566 O O . TYR A 1 321 ? 8.717 6.912 1.294 1.00 81.00 321 TYR A O 1
ATOM 2574 N N . VAL A 1 322 ? 8.289 6.375 3.431 1.00 79.44 322 VAL A N 1
ATOM 2575 C CA . VAL A 1 322 ? 6.862 6.156 3.207 1.00 79.44 322 VAL A CA 1
ATOM 2576 C C . VAL A 1 322 ? 6.213 7.496 2.883 1.00 79.44 322 VAL A C 1
ATOM 2578 O O . VAL A 1 322 ? 6.273 8.434 3.678 1.00 79.44 322 VAL A O 1
ATOM 2581 N N . ASN A 1 323 ? 5.601 7.590 1.709 1.00 73.62 323 ASN A N 1
ATOM 2582 C CA . ASN A 1 323 ? 4.886 8.777 1.265 1.00 73.62 323 ASN A CA 1
ATOM 2583 C C . ASN A 1 323 ? 3.518 8.857 1.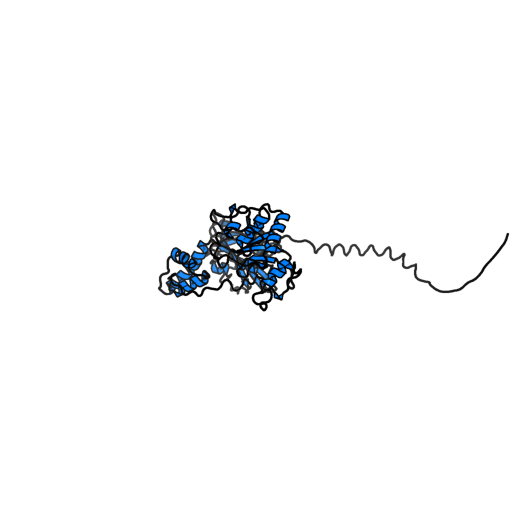972 1.00 73.62 323 ASN A C 1
ATOM 2585 O O . ASN A 1 323 ? 2.493 8.553 1.402 1.00 73.62 323 ASN A O 1
ATOM 2589 N N . THR A 1 324 ? 3.447 9.214 3.249 1.00 55.47 324 THR A N 1
ATOM 2590 C CA . THR A 1 324 ? 2.212 9.068 4.056 1.00 55.47 324 THR A CA 1
ATOM 2591 C C . THR A 1 324 ? 0.952 9.762 3.504 1.00 55.47 324 THR A C 1
ATOM 2593 O O . THR A 1 324 ? -0.164 9.386 3.879 1.00 55.47 324 THR A O 1
ATOM 2596 N N . ASP A 1 325 ? 1.122 10.692 2.562 1.00 50.06 325 ASP A N 1
ATOM 2597 C CA . ASP A 1 325 ? 0.082 11.483 1.902 1.00 50.06 325 ASP A CA 1
ATOM 2598 C C . ASP A 1 325 ? -0.811 10.667 0.939 1.00 50.06 325 ASP A C 1
ATOM 2600 O O . ASP A 1 325 ? -1.805 11.189 0.441 1.00 50.06 325 ASP A O 1
ATOM 2604 N N . TYR A 1 326 ? -0.528 9.379 0.687 1.00 50.22 326 TYR A N 1
ATOM 2605 C CA . TYR A 1 326 ? -1.445 8.467 -0.024 1.00 50.22 326 TYR A CA 1
ATOM 2606 C C . TYR A 1 326 ? -2.249 7.547 0.913 1.00 50.22 326 TYR A C 1
ATOM 2608 O O . TYR A 1 326 ? -2.996 6.710 0.417 1.00 50.22 326 TYR A O 1
ATOM 2616 N N . SER A 1 327 ? -2.222 7.690 2.243 1.00 43.88 327 SER A N 1
ATOM 2617 C CA . SER A 1 327 ? -3.071 6.894 3.157 1.00 43.88 327 SER A CA 1
ATOM 2618 C C . SER A 1 327 ? -4.206 7.714 3.820 1.00 43.88 327 SER A C 1
ATOM 2620 O O . SER A 1 327 ? -3.970 8.793 4.347 1.00 43.88 327 SER A O 1
ATOM 2622 N N . ASN A 1 328 ? -5.452 7.215 3.824 1.00 51.06 328 ASN A N 1
ATOM 2623 C CA . ASN A 1 328 ? -6.497 7.563 4.818 1.00 51.06 328 ASN A CA 1
ATOM 2624 C C . ASN A 1 328 ? -7.460 8.775 4.733 1.00 51.06 328 ASN A C 1
ATOM 2626 O O . ASN A 1 328 ? -8.117 9.064 5.732 1.00 51.06 328 ASN A O 1
ATOM 2630 N N . SER A 1 329 ? -7.701 9.435 3.594 1.00 56.97 329 SER A N 1
ATOM 2631 C CA . SER A 1 329 ? -8.698 10.533 3.569 1.00 56.97 329 SER A CA 1
ATOM 2632 C C . SER A 1 329 ? -10.119 10.051 3.862 1.00 56.97 329 SER A C 1
ATOM 2634 O O . SER A 1 329 ? -10.924 10.813 4.387 1.00 56.97 329 SER A O 1
ATOM 2636 N N . ALA A 1 330 ? -10.431 8.789 3.551 1.00 70.44 330 ALA A N 1
ATOM 2637 C CA . ALA A 1 330 ? -11.769 8.249 3.724 1.00 70.44 330 ALA A CA 1
ATOM 2638 C C . ALA A 1 330 ? -12.074 7.725 5.145 1.00 70.44 330 ALA A C 1
ATOM 2640 O O . ALA A 1 330 ? -13.242 7.553 5.480 1.00 70.44 330 ALA A O 1
ATOM 2641 N N . TYR A 1 331 ? -11.078 7.471 5.993 1.00 80.44 331 TYR A N 1
ATOM 2642 C CA . TYR A 1 331 ? -11.304 7.003 7.366 1.00 80.44 331 TYR A CA 1
ATOM 2643 C C . TYR A 1 331 ? -11.177 8.157 8.364 1.00 80.44 331 TYR A C 1
ATOM 2645 O O . TYR A 1 331 ? -10.531 9.175 8.102 1.00 80.44 331 TYR A O 1
ATOM 2653 N N . LEU A 1 332 ? -11.823 8.010 9.520 1.00 86.00 332 LEU A N 1
ATOM 2654 C CA . LEU A 1 332 ? -11.751 9.000 10.594 1.00 86.00 332 LEU A CA 1
ATOM 2655 C C . LEU A 1 332 ? -10.361 8.976 11.231 1.00 86.00 332 LEU A C 1
ATOM 2657 O O . LEU A 1 332 ? -9.811 7.902 11.461 1.00 86.00 332 LEU A O 1
ATOM 2661 N N . GLY A 1 333 ? -9.806 10.145 11.541 1.00 85.19 333 GLY A N 1
ATOM 2662 C CA . GLY A 1 333 ? -8.603 10.243 12.369 1.00 85.19 333 GLY A CA 1
ATOM 2663 C C . GLY A 1 333 ? -8.980 10.193 13.846 1.00 85.19 333 GLY A C 1
ATOM 2664 O O . GLY A 1 333 ? -9.857 10.951 14.259 1.00 85.19 333 GLY A O 1
ATOM 2665 N N . LEU A 1 334 ? -8.329 9.340 14.638 1.00 90.69 334 LEU A N 1
ATOM 2666 C CA . LEU A 1 334 ? -8.572 9.220 16.079 1.00 90.69 334 LEU A CA 1
ATOM 2667 C C . LEU A 1 334 ? -7.322 9.616 16.869 1.00 90.69 334 LEU A C 1
ATOM 2669 O O . LEU A 1 334 ? -6.206 9.264 16.502 1.00 90.69 334 LEU A O 1
ATOM 2673 N N . SER A 1 335 ? -7.511 10.338 17.970 1.00 86.06 335 SER A N 1
ATOM 2674 C CA . SER A 1 335 ? -6.452 10.628 18.946 1.00 86.06 335 SER A CA 1
ATOM 2675 C C . SER A 1 335 ? -7.052 10.793 20.340 1.00 86.06 335 SER A C 1
ATOM 2677 O O . SER A 1 335 ? -8.131 11.378 20.466 1.00 86.06 335 SER A O 1
ATOM 2679 N N . ILE A 1 336 ? -6.358 10.337 21.384 1.00 93.44 336 ILE A N 1
ATOM 2680 C CA . ILE A 1 336 ? -6.776 10.581 22.771 1.00 93.44 336 ILE A CA 1
ATOM 2681 C C . ILE A 1 336 ? -6.497 12.044 23.119 1.00 93.44 336 ILE A C 1
ATOM 2683 O O . ILE A 1 336 ? -5.367 12.520 23.018 1.00 93.44 336 ILE A O 1
ATOM 2687 N N . VAL A 1 337 ? -7.532 12.752 23.565 1.00 93.44 337 VAL A N 1
ATOM 2688 C CA . VAL A 1 337 ? -7.389 14.066 24.201 1.00 93.44 337 VAL A CA 1
ATOM 2689 C C . VAL A 1 337 ? -7.141 13.856 25.684 1.00 93.44 337 VAL A C 1
ATOM 2691 O O . VAL A 1 337 ? -6.123 14.299 26.219 1.00 93.44 337 VAL A O 1
ATOM 2694 N N . ASP A 1 338 ? -8.049 13.141 26.344 1.00 95.94 338 ASP A N 1
ATOM 2695 C CA . ASP A 1 338 ? -7.964 12.909 27.778 1.00 95.94 338 ASP A CA 1
ATOM 2696 C C . ASP A 1 338 ? -8.716 11.669 28.247 1.00 95.94 338 ASP A C 1
ATOM 2698 O O . ASP A 1 338 ? -9.473 11.064 27.487 1.00 95.94 338 ASP A O 1
ATOM 2702 N N . LYS A 1 339 ? -8.497 11.318 29.513 1.00 96.50 339 LYS A N 1
ATOM 2703 C CA . LYS A 1 339 ? -9.291 10.350 30.259 1.00 96.50 339 LYS A CA 1
ATOM 2704 C C . LYS A 1 339 ? -9.577 10.910 31.645 1.00 96.50 339 LYS A C 1
ATOM 2706 O O . LYS A 1 339 ? -8.655 11.081 32.443 1.00 96.50 339 LYS A O 1
ATOM 2711 N N . GLU A 1 340 ? -10.851 11.128 31.945 1.00 96.44 340 GLU A N 1
ATOM 2712 C CA . GLU A 1 340 ? -11.316 11.540 33.268 1.00 96.44 340 GLU A CA 1
ATOM 2713 C C . GLU A 1 340 ? -12.187 10.431 33.862 1.00 96.44 340 GLU A C 1
ATOM 2715 O O . GLU A 1 340 ? -13.241 10.084 33.332 1.00 96.44 340 GLU A O 1
ATOM 2720 N N . GLY A 1 341 ? -11.726 9.826 34.961 1.00 95.25 341 GLY A N 1
ATOM 2721 C CA . GLY A 1 341 ? -12.409 8.677 35.555 1.00 95.25 341 GLY A CA 1
ATOM 2722 C C . GLY A 1 341 ? -12.542 7.526 34.554 1.00 95.25 341 GLY A C 1
ATOM 2723 O O . GLY A 1 341 ? -11.535 7.017 34.060 1.00 95.25 341 GLY A O 1
ATOM 2724 N N . SER A 1 342 ? -13.779 7.121 34.268 1.00 95.88 342 SER A N 1
ATOM 2725 C CA . SER A 1 342 ? -14.130 6.068 33.307 1.00 95.88 342 SER A CA 1
ATOM 2726 C C . SER A 1 342 ? -14.459 6.596 31.907 1.00 95.88 342 SER A C 1
ATOM 2728 O O . SER A 1 342 ? -14.961 5.836 31.088 1.00 95.88 342 SER A O 1
ATOM 2730 N N . THR A 1 343 ? -14.237 7.878 31.620 1.00 97.88 343 THR A N 1
ATOM 2731 C CA . THR A 1 343 ? -14.611 8.486 30.338 1.00 97.88 343 THR A CA 1
ATOM 2732 C C . THR A 1 343 ? -13.371 8.865 29.547 1.00 97.88 343 THR A C 1
ATOM 2734 O O . THR A 1 343 ? -12.504 9.592 30.033 1.00 97.88 343 THR A O 1
ATOM 2737 N N . TRP A 1 344 ? -13.299 8.380 28.311 1.00 97.81 344 TRP A N 1
ATOM 2738 C CA . TRP A 1 344 ? -12.287 8.748 27.331 1.00 97.81 344 TRP A CA 1
ATOM 2739 C C . TRP A 1 344 ? -12.801 9.870 26.444 1.00 97.81 344 TRP A C 1
ATOM 2741 O O . TRP A 1 344 ? -13.866 9.754 25.845 1.00 97.81 344 TRP A O 1
ATOM 2751 N N . THR A 1 345 ? -12.007 10.918 26.283 1.00 98.19 345 THR A N 1
ATOM 2752 C CA . THR A 1 345 ? -12.263 11.974 25.307 1.00 98.19 345 THR A CA 1
ATOM 2753 C C . THR A 1 345 ? -11.414 11.707 24.076 1.00 98.19 345 THR A C 1
ATOM 2755 O O . THR A 1 345 ? -10.202 11.943 24.070 1.00 98.19 345 THR A O 1
ATOM 2758 N N . ILE A 1 346 ? -12.051 11.223 23.015 1.00 97.81 346 ILE A N 1
ATOM 2759 C CA . ILE A 1 346 ? -11.422 10.928 21.731 1.00 97.81 346 ILE A CA 1
ATOM 2760 C C . ILE A 1 346 ? -11.673 12.099 20.789 1.00 97.81 346 ILE A C 1
ATOM 2762 O O . ILE A 1 346 ? -12.813 12.448 20.488 1.00 97.81 346 ILE A O 1
ATOM 2766 N N . LYS A 1 347 ? -10.608 12.721 20.288 1.00 96.56 347 LYS A N 1
ATOM 2767 C CA . LYS A 1 347 ? -10.731 13.647 19.164 1.00 96.56 347 LYS A CA 1
ATOM 2768 C C . LYS A 1 347 ? -10.894 12.820 17.896 1.00 96.56 347 LYS A C 1
ATOM 2770 O O . LYS A 1 347 ? -9.995 12.067 17.527 1.00 96.56 347 LYS A O 1
ATOM 2775 N N . VAL A 1 348 ? -12.023 13.024 17.230 1.00 97.12 348 VAL A N 1
ATOM 2776 C CA . VAL A 1 348 ? -12.376 12.411 15.954 1.00 97.12 348 VAL A CA 1
ATOM 2777 C C . VAL A 1 348 ? -12.268 13.466 14.866 1.00 97.12 348 VAL A C 1
ATOM 2779 O O . VAL A 1 348 ? -12.925 14.504 14.930 1.00 97.12 348 VAL A O 1
ATOM 2782 N N . LYS A 1 349 ? -11.411 13.230 13.877 1.00 91.12 349 LYS A N 1
ATOM 2783 C CA . LYS A 1 349 ? -11.171 14.128 12.747 1.00 91.12 349 LYS A CA 1
ATOM 2784 C C . LYS A 1 349 ? -11.861 13.591 11.499 1.00 91.12 349 LYS A C 1
ATOM 2786 O O . LYS A 1 349 ? -11.607 12.463 11.079 1.00 91.12 349 LYS A O 1
ATOM 2791 N N . ASN A 1 350 ? -12.685 14.432 10.881 1.00 88.12 350 ASN A N 1
ATOM 2792 C CA . ASN A 1 350 ? -13.127 14.230 9.513 1.00 88.12 350 ASN A CA 1
ATOM 2793 C C . ASN A 1 350 ? -11.963 14.584 8.579 1.00 88.12 350 ASN A C 1
ATOM 2795 O O . ASN A 1 350 ? -11.552 15.739 8.512 1.00 88.12 350 ASN A O 1
ATOM 2799 N N . ASN A 1 351 ? -11.418 13.593 7.877 1.00 77.81 351 ASN A N 1
ATOM 2800 C CA . ASN A 1 351 ? -10.328 13.792 6.919 1.00 77.81 351 ASN A CA 1
ATOM 2801 C C . ASN A 1 351 ? -10.820 14.081 5.489 1.00 77.81 351 ASN A C 1
ATOM 2803 O O . ASN A 1 351 ? -10.003 14.189 4.577 1.00 77.81 351 ASN A O 1
ATOM 2807 N N . THR A 1 352 ? -12.133 14.208 5.274 1.00 69.94 352 THR A N 1
ATOM 2808 C CA . THR A 1 352 ? -12.709 14.492 3.955 1.00 69.94 352 THR A CA 1
ATOM 2809 C C . THR A 1 352 ? -13.093 15.947 3.750 1.00 69.94 352 THR A C 1
ATOM 2811 O O . THR A 1 352 ? -13.299 16.715 4.689 1.00 69.94 352 THR A O 1
ATOM 2814 N N . ALA A 1 353 ? -13.221 16.292 2.469 1.00 71.31 353 ALA A N 1
ATOM 2815 C CA . ALA A 1 353 ? -13.633 17.594 1.972 1.00 71.31 353 ALA A CA 1
ATOM 2816 C C . ALA A 1 353 ? -15.133 17.895 2.123 1.00 71.31 353 ALA A C 1
ATOM 2818 O O . ALA A 1 353 ? -15.553 18.993 1.740 1.00 71.31 353 ALA A O 1
ATOM 2819 N N . GLU A 1 354 ? -15.905 16.937 2.627 1.00 78.62 354 GLU A N 1
ATOM 2820 C CA . GLU A 1 354 ? -17.355 16.979 2.788 1.00 78.62 354 GLU A CA 1
ATOM 2821 C C . GLU A 1 354 ? -17.711 16.856 4.264 1.00 78.62 354 GLU A C 1
ATOM 2823 O O . GLU A 1 354 ? -16.976 16.237 5.037 1.00 78.62 354 GLU A O 1
ATOM 2828 N N . ASP A 1 355 ? -18.840 17.441 4.649 1.00 89.56 355 ASP A N 1
ATOM 2829 C CA . ASP A 1 355 ? -19.415 17.222 5.969 1.00 89.56 355 ASP A CA 1
ATOM 2830 C C . ASP A 1 355 ? -19.879 15.774 6.064 1.00 89.56 355 ASP A C 1
ATOM 2832 O O . ASP A 1 355 ? -20.486 15.240 5.135 1.00 89.56 355 ASP A O 1
ATOM 2836 N N . ILE A 1 356 ? -19.594 15.131 7.191 1.00 93.38 356 ILE A N 1
ATOM 2837 C CA . ILE A 1 356 ? -19.956 13.733 7.389 1.00 93.38 356 ILE A CA 1
ATOM 2838 C C . ILE A 1 356 ? -20.791 13.553 8.633 1.00 93.38 356 ILE A C 1
ATOM 2840 O O . ILE A 1 356 ? -20.581 14.220 9.647 1.00 93.38 356 ILE A O 1
ATOM 2844 N N . ASN A 1 357 ? -21.678 12.570 8.563 1.00 95.44 357 ASN A N 1
ATOM 2845 C CA . ASN A 1 357 ? -22.267 11.990 9.748 1.00 95.44 357 ASN A CA 1
ATOM 2846 C C . ASN A 1 357 ? -21.505 10.720 10.101 1.00 95.44 357 ASN A C 1
ATOM 2848 O O . ASN A 1 357 ? -21.267 9.850 9.257 1.00 95.44 357 ASN A O 1
ATOM 2852 N N . ILE A 1 358 ? -21.102 10.641 11.357 1.00 96.50 358 ILE A N 1
ATOM 2853 C CA . ILE A 1 358 ? -20.433 9.484 11.919 1.00 96.50 358 ILE A CA 1
ATOM 2854 C C . ILE A 1 358 ? -21.364 8.810 12.910 1.00 96.50 358 ILE A C 1
ATOM 2856 O O . ILE A 1 358 ? -22.065 9.474 13.665 1.00 96.50 358 ILE A O 1
ATOM 2860 N N . ARG A 1 359 ? -21.334 7.485 12.944 1.00 96.62 359 ARG A N 1
ATOM 2861 C CA . ARG A 1 359 ? -21.922 6.682 14.011 1.00 96.62 359 ARG A CA 1
ATOM 2862 C C . ARG A 1 359 ? -20.813 6.200 14.924 1.00 96.62 359 ARG A C 1
ATOM 2864 O O . ARG A 1 359 ? -19.726 5.907 14.442 1.00 96.62 359 ARG A O 1
ATOM 2871 N N . TYR A 1 360 ? -21.057 6.098 16.219 1.00 97.38 360 TYR A N 1
ATOM 2872 C CA . TYR A 1 360 ? -20.073 5.572 17.165 1.00 97.38 360 TYR A CA 1
ATOM 2873 C C . TYR A 1 360 ? -20.734 4.968 18.385 1.00 97.38 360 TYR A C 1
ATOM 2875 O O . TYR A 1 360 ? -21.877 5.292 18.702 1.00 97.38 360 TYR A O 1
ATOM 2883 N N . ASN A 1 361 ? -19.994 4.105 19.070 1.00 94.75 361 ASN A N 1
ATOM 2884 C CA . ASN A 1 361 ? -20.452 3.505 20.309 1.00 94.75 361 ASN A CA 1
ATOM 2885 C C . ASN A 1 361 ? -20.152 4.436 21.490 1.00 94.75 361 ASN A C 1
ATOM 2887 O O . ASN A 1 361 ? -18.989 4.751 21.738 1.00 94.75 361 ASN A O 1
ATOM 2891 N N . LYS A 1 362 ? -21.181 4.872 22.232 1.00 96.75 362 LYS A N 1
ATOM 2892 C CA . LYS A 1 362 ? -21.004 5.735 23.421 1.00 96.75 362 LYS A CA 1
ATOM 2893 C C . LYS A 1 362 ? -20.239 5.059 24.550 1.00 96.75 362 LYS A C 1
ATOM 2895 O O . LYS A 1 362 ? -19.704 5.736 25.422 1.00 96.75 362 LYS A O 1
ATOM 2900 N N . LYS A 1 363 ? -20.212 3.732 24.542 1.00 95.88 363 LYS A N 1
ATOM 2901 C CA . LYS A 1 363 ? -19.468 2.916 25.489 1.00 95.88 363 LYS A CA 1
ATOM 2902 C C . LYS A 1 363 ? -18.463 2.055 24.749 1.00 95.88 363 LYS A C 1
ATOM 2904 O O . LYS A 1 363 ? -18.718 1.657 23.613 1.00 95.88 363 LYS A O 1
ATOM 2909 N N . MET A 1 364 ? -17.344 1.739 25.384 1.00 96.19 364 MET A N 1
ATOM 2910 C CA . MET A 1 364 ? -16.353 0.839 24.805 1.00 96.19 364 MET A CA 1
ATOM 2911 C C . MET A 1 364 ? -17.001 -0.506 24.431 1.00 96.19 364 MET A C 1
ATOM 2913 O O . MET A 1 364 ? -17.981 -0.957 25.035 1.00 96.19 364 MET A O 1
ATOM 2917 N N . CYS A 1 365 ? -16.465 -1.135 23.397 1.00 94.88 365 CYS A N 1
ATOM 2918 C CA . CYS A 1 365 ? -16.908 -2.415 22.855 1.00 94.88 365 CYS A CA 1
ATOM 2919 C C . CYS A 1 365 ? -15.718 -3.374 22.737 1.00 94.88 365 CYS A C 1
ATOM 2921 O O . CYS A 1 365 ? -14.562 -2.974 22.911 1.00 94.88 365 CYS A O 1
ATOM 2923 N N . PHE A 1 366 ? -15.999 -4.657 22.526 1.00 90.50 366 PHE A N 1
ATOM 2924 C CA . PHE A 1 366 ? -14.938 -5.626 22.284 1.00 90.50 366 PHE A CA 1
ATOM 2925 C C . PHE A 1 366 ? -14.315 -5.391 20.910 1.00 90.50 366 PHE A C 1
ATOM 2927 O O . PHE A 1 366 ? -14.972 -4.893 19.995 1.00 90.50 366 PHE A O 1
ATOM 2934 N N . TYR A 1 367 ? -13.044 -5.757 20.775 1.00 86.62 367 TYR A N 1
ATOM 2935 C CA . TYR A 1 367 ? -12.258 -5.530 19.566 1.00 86.62 367 TYR A CA 1
ATOM 2936 C C . TYR A 1 367 ? -12.946 -6.050 18.296 1.00 86.62 367 TYR A C 1
ATOM 2938 O O . TYR A 1 367 ? -13.063 -5.323 17.309 1.00 86.62 367 TYR A O 1
ATOM 2946 N N . ASP A 1 368 ? -13.462 -7.280 18.335 1.00 84.75 368 ASP A N 1
ATOM 2947 C CA . ASP A 1 368 ? -14.120 -7.890 17.177 1.00 84.75 368 ASP A CA 1
ATOM 2948 C C . ASP A 1 368 ? -15.445 -7.201 16.833 1.00 84.75 368 ASP A C 1
ATOM 2950 O O . ASP A 1 368 ? -15.713 -6.933 15.663 1.00 84.75 368 ASP A O 1
ATOM 2954 N N . ASP A 1 369 ? -16.234 -6.820 17.841 1.00 90.12 369 ASP A N 1
ATOM 2955 C CA . ASP A 1 369 ? -17.476 -6.062 17.651 1.00 90.12 369 ASP A CA 1
ATOM 2956 C C . ASP A 1 369 ? -17.197 -4.690 17.013 1.00 90.12 369 ASP A C 1
ATOM 2958 O O . ASP A 1 369 ? -17.912 -4.256 16.103 1.00 90.12 369 ASP A O 1
ATOM 2962 N N . ALA A 1 370 ? -16.128 -4.021 17.463 1.00 91.19 370 ALA A N 1
ATOM 2963 C CA . ALA A 1 370 ? -15.662 -2.751 16.921 1.00 91.19 370 ALA A CA 1
ATOM 2964 C C . ALA A 1 370 ? -15.257 -2.892 15.451 1.00 91.19 370 ALA A C 1
ATOM 2966 O O . ALA A 1 370 ? -15.705 -2.123 14.603 1.00 91.19 370 ALA A O 1
ATOM 2967 N N . LYS A 1 371 ? -14.435 -3.902 15.153 1.00 83.94 371 LYS A N 1
ATOM 2968 C CA . LYS A 1 371 ? -13.892 -4.191 13.824 1.00 83.94 371 LYS A CA 1
ATOM 2969 C C . LYS A 1 371 ? -14.967 -4.605 12.825 1.00 83.94 371 LYS A C 1
ATOM 2971 O O . LYS A 1 371 ? -14.932 -4.158 11.679 1.00 83.94 371 LYS A O 1
ATOM 2976 N N . GLU A 1 372 ? -15.900 -5.460 13.232 1.00 85.19 372 GLU A N 1
ATOM 2977 C CA . GLU A 1 372 ? -16.970 -5.982 12.376 1.00 85.19 372 GLU A CA 1
ATOM 2978 C C . GLU A 1 372 ? -18.215 -5.088 12.350 1.00 85.19 372 GLU A C 1
ATOM 2980 O O . GLU A 1 372 ? -19.160 -5.382 11.617 1.00 85.19 372 GLU A O 1
ATOM 2985 N N . TRP A 1 373 ? -18.235 -4.010 13.143 1.00 92.12 373 TRP A N 1
ATOM 2986 C CA . TRP A 1 373 ? -19.423 -3.191 13.384 1.00 92.12 373 TRP A CA 1
ATOM 2987 C C . TRP A 1 373 ? -20.654 -4.043 13.720 1.00 92.12 373 TRP A C 1
ATOM 2989 O O . TRP A 1 373 ? -21.713 -3.957 13.093 1.00 92.12 373 TRP A O 1
ATOM 2999 N N . LYS A 1 374 ? -20.499 -4.945 14.684 1.00 89.62 374 LYS A N 1
ATOM 3000 C CA . LYS A 1 374 ? -21.480 -5.993 14.968 1.00 89.62 374 LYS A CA 1
ATOM 3001 C C . LYS A 1 374 ? -21.703 -6.101 16.463 1.00 89.62 374 LYS A C 1
ATOM 3003 O O . LYS A 1 374 ? -20.788 -5.903 17.240 1.00 89.62 374 LYS A O 1
ATOM 3008 N N . GLY A 1 375 ? -22.944 -6.365 16.872 1.00 85.69 375 GLY A N 1
ATOM 3009 C CA . GLY A 1 375 ? -23.277 -6.517 18.294 1.00 85.69 375 GLY A CA 1
ATOM 3010 C C . GLY A 1 375 ? -23.159 -5.232 19.125 1.00 85.69 375 GLY A C 1
ATOM 3011 O O . GLY A 1 375 ? -23.376 -5.278 20.336 1.00 85.69 375 GLY A O 1
ATOM 3012 N N . LEU A 1 376 ? -22.861 -4.095 18.486 1.00 90.62 376 LEU A N 1
ATOM 3013 C CA . LEU A 1 376 ? -22.709 -2.799 19.136 1.00 90.62 376 LEU A CA 1
ATOM 3014 C C . LEU A 1 376 ? -24.035 -2.323 19.742 1.00 90.62 376 LEU A C 1
ATOM 3016 O O . LEU A 1 376 ? -25.098 -2.420 19.127 1.00 90.62 376 LEU A O 1
ATOM 3020 N N . LYS A 1 377 ? -23.947 -1.795 20.963 1.00 86.44 377 LYS A N 1
ATOM 3021 C CA . LYS A 1 377 ? -25.047 -1.216 21.743 1.00 86.44 377 LYS A CA 1
ATOM 3022 C C . LYS A 1 377 ? -24.653 0.184 22.169 1.00 86.44 377 LYS A C 1
ATOM 3024 O O . LYS A 1 377 ? -23.481 0.406 22.445 1.00 86.44 377 LYS A O 1
ATOM 3029 N N . ASP A 1 378 ? -25.625 1.080 22.311 1.00 90.81 378 ASP A N 1
ATOM 3030 C CA . ASP A 1 378 ? -25.382 2.502 22.593 1.00 90.81 378 ASP A CA 1
ATOM 3031 C C . ASP A 1 378 ? -24.728 3.245 21.408 1.00 90.81 378 ASP A C 1
ATOM 3033 O O . ASP A 1 378 ? -23.930 4.169 21.592 1.00 90.81 378 ASP A O 1
ATOM 3037 N N . VAL A 1 379 ? -25.074 2.849 20.176 1.00 94.62 379 VAL A N 1
ATOM 3038 C CA . VAL A 1 379 ? -24.645 3.551 18.962 1.00 94.62 379 VAL A CA 1
ATOM 3039 C C . VAL A 1 379 ? -25.400 4.873 18.845 1.00 94.62 379 VAL A C 1
ATOM 3041 O O . VAL A 1 379 ? -26.626 4.914 18.896 1.00 94.62 379 VAL A O 1
ATOM 3044 N N . THR A 1 380 ? -24.668 5.961 18.650 1.00 95.50 380 THR A N 1
ATOM 3045 C CA . THR A 1 380 ? -25.217 7.301 18.423 1.00 95.50 380 THR A CA 1
ATOM 3046 C C . THR A 1 380 ? -24.575 7.925 17.190 1.00 95.50 380 THR A C 1
ATOM 3048 O O . THR A 1 380 ? -23.586 7.409 16.669 1.00 95.50 380 THR A O 1
ATOM 3051 N N . GLU A 1 381 ? -25.125 9.043 16.726 1.00 95.94 381 GLU A N 1
ATOM 3052 C CA . GLU A 1 381 ? -24.650 9.763 15.546 1.00 95.94 381 GLU A CA 1
ATOM 3053 C C . GLU A 1 381 ? -24.197 11.180 15.898 1.00 95.94 381 GLU A C 1
ATOM 3055 O O . GLU A 1 381 ? -24.765 11.824 16.780 1.00 95.94 381 GLU A O 1
ATOM 3060 N N . GLU A 1 382 ? -23.169 11.658 15.204 1.00 97.38 382 GLU A N 1
ATOM 3061 C CA . GLU A 1 382 ? -22.672 13.027 15.293 1.00 97.38 382 GLU A CA 1
ATOM 3062 C C . GLU A 1 382 ? -22.264 13.533 13.912 1.00 97.38 382 GLU A C 1
ATOM 3064 O O . GLU A 1 382 ? -21.781 12.771 13.076 1.00 97.38 382 GLU A O 1
ATOM 3069 N N . SER A 1 383 ? -22.414 14.837 13.687 1.00 97.06 383 SER A N 1
ATOM 3070 C CA . SER A 1 383 ? -21.943 15.485 12.462 1.00 97.06 383 SER A CA 1
ATOM 3071 C C . SER A 1 383 ? -20.592 16.162 12.692 1.00 97.06 383 SER A C 1
ATOM 3073 O O . SER A 1 383 ? -20.370 16.797 13.733 1.00 97.06 383 SER A O 1
ATOM 3075 N N . ILE A 1 384 ? -19.685 16.017 11.726 1.00 95.44 384 ILE A N 1
ATOM 3076 C CA . ILE A 1 384 ? -18.376 16.671 11.713 1.00 95.44 384 ILE A CA 1
ATOM 3077 C C . ILE A 1 384 ? -18.181 17.341 10.354 1.00 95.44 384 ILE A C 1
ATOM 3079 O O . ILE A 1 384 ? -18.116 16.674 9.321 1.00 95.44 384 ILE A O 1
ATOM 3083 N N . GLU A 1 385 ? -18.035 18.664 10.374 1.00 90.50 385 GLU A N 1
ATOM 3084 C CA . GLU A 1 385 ? -17.755 19.468 9.182 1.00 90.50 385 GLU A CA 1
ATOM 3085 C C . GLU A 1 385 ? -16.474 19.014 8.461 1.00 90.50 385 GLU A C 1
ATOM 3087 O O . GLU A 1 385 ? -15.551 18.458 9.074 1.00 90.50 385 GLU A O 1
ATOM 3092 N N . ALA A 1 386 ? -16.402 19.289 7.159 1.00 79.94 386 ALA A N 1
ATOM 3093 C CA . ALA A 1 386 ? -15.239 19.028 6.317 1.00 79.94 386 ALA A CA 1
ATOM 3094 C C . ALA A 1 386 ? -13.927 19.487 6.980 1.00 79.94 386 ALA A C 1
ATOM 3096 O O . ALA A 1 386 ? -13.779 20.643 7.389 1.00 79.94 386 ALA A O 1
ATOM 3097 N N . TYR A 1 387 ? -12.953 18.578 7.071 1.00 77.19 387 TYR A N 1
ATOM 3098 C CA . TYR A 1 387 ? -11.634 18.809 7.680 1.00 77.19 387 TYR A CA 1
ATOM 3099 C C . TYR A 1 387 ? -11.629 19.277 9.147 1.00 77.19 387 TYR A C 1
ATOM 3101 O O . TYR A 1 387 ? -10.583 19.687 9.664 1.00 77.19 387 TYR A O 1
ATOM 3109 N N . LYS A 1 388 ? -12.768 19.235 9.847 1.00 88.50 388 LYS A N 1
ATOM 3110 C CA . LYS A 1 388 ? -12.854 19.584 11.269 1.00 88.50 388 LYS A CA 1
ATOM 3111 C C . LYS A 1 388 ? -12.683 18.361 12.157 1.00 88.50 388 LYS A C 1
ATOM 3113 O O . LYS A 1 388 ? -12.680 17.210 11.722 1.00 88.50 388 LYS A O 1
ATOM 3118 N N . SER A 1 389 ? -12.501 18.630 13.443 1.00 93.06 389 SER A N 1
ATOM 3119 C CA . SER A 1 389 ? -12.489 17.600 14.472 1.00 93.06 389 SER A CA 1
ATOM 3120 C C . SER A 1 389 ? -13.531 17.897 15.531 1.00 93.06 389 SER A C 1
ATOM 3122 O O . SER A 1 389 ? -13.810 19.060 15.824 1.00 93.06 389 SER A O 1
ATOM 3124 N N . LYS A 1 390 ? -14.046 16.837 16.143 1.00 97.81 390 LYS A N 1
ATOM 3125 C CA . LYS A 1 390 ? -14.948 16.899 17.284 1.00 97.81 390 LYS A CA 1
ATOM 3126 C C . LYS A 1 390 ? -14.394 16.031 18.404 1.00 97.81 390 LYS A C 1
ATOM 3128 O O . LYS A 1 390 ? -13.868 14.953 18.146 1.00 97.81 390 LYS A O 1
ATOM 3133 N N . ASN A 1 391 ? -14.478 16.519 19.635 1.00 98.19 391 ASN A N 1
ATOM 3134 C CA . ASN A 1 391 ? -14.178 15.702 20.803 1.00 98.19 391 ASN A CA 1
ATOM 3135 C C . ASN A 1 391 ? -15.428 14.894 21.140 1.00 98.19 391 ASN A C 1
ATOM 3137 O O . ASN A 1 391 ? -16.513 15.466 21.248 1.00 98.19 391 ASN A O 1
ATOM 3141 N N . ILE A 1 392 ? -15.263 13.585 21.262 1.00 98.19 392 ILE A N 1
ATOM 3142 C CA . ILE A 1 392 ? -16.330 12.637 21.545 1.00 98.19 392 ILE A CA 1
ATOM 3143 C C . ILE A 1 392 ? -15.967 11.875 22.806 1.00 98.19 392 ILE A C 1
ATOM 3145 O O . ILE A 1 392 ? -14.856 11.363 22.935 1.00 98.19 392 ILE A O 1
ATOM 3149 N N . GLU A 1 393 ? -16.914 11.826 23.729 1.00 98.19 393 GLU A N 1
ATOM 3150 C CA . GLU A 1 393 ? -16.781 11.097 24.979 1.00 98.19 393 GLU A CA 1
ATOM 3151 C C . GLU A 1 393 ? -17.258 9.656 24.787 1.00 98.19 393 GLU A C 1
ATOM 3153 O O . GLU A 1 393 ? -18.350 9.416 24.265 1.00 98.19 393 GLU A O 1
ATOM 3158 N N . VAL A 1 394 ? -16.422 8.703 25.198 1.00 97.88 394 VAL A N 1
ATOM 3159 C CA . VAL A 1 394 ? -16.725 7.272 25.201 1.00 97.88 394 VAL A CA 1
ATOM 3160 C C . VAL A 1 394 ? -16.467 6.722 26.598 1.00 97.88 394 VAL A C 1
ATOM 3162 O O . VAL A 1 394 ? -15.358 6.824 27.123 1.00 97.88 394 VAL A O 1
ATOM 3165 N N . GLU A 1 395 ? -17.492 6.149 27.218 1.00 96.81 395 GLU A N 1
ATOM 3166 C CA . GLU A 1 395 ? -17.396 5.572 28.560 1.00 96.81 395 GLU A CA 1
ATOM 3167 C C . GLU A 1 395 ? -16.799 4.161 28.512 1.00 96.81 395 GLU A C 1
ATOM 3169 O O . GLU A 1 395 ? -17.094 3.369 27.618 1.00 96.81 395 GLU A O 1
ATOM 3174 N N . GLU A 1 396 ? -15.995 3.803 29.506 1.00 94.38 396 GLU A N 1
ATOM 3175 C CA . GLU A 1 396 ? -15.556 2.427 29.717 1.00 94.38 396 GLU A CA 1
ATOM 3176 C C . GLU A 1 396 ? -16.752 1.494 29.933 1.00 94.38 396 GLU A C 1
ATOM 3178 O O . GLU A 1 396 ? -17.762 1.848 30.548 1.00 94.38 396 GLU A O 1
ATOM 3183 N N . ASN A 1 397 ? -16.623 0.262 29.447 1.00 92.00 397 ASN A N 1
ATOM 3184 C CA . ASN A 1 397 ? -17.688 -0.728 29.510 1.00 92.00 397 ASN A CA 1
ATOM 3185 C C . ASN A 1 397 ? -17.152 -2.072 29.987 1.00 92.00 397 ASN A C 1
ATOM 3187 O O . ASN A 1 397 ? -16.907 -2.987 29.201 1.00 92.00 397 ASN A O 1
ATOM 3191 N N . TRP A 1 398 ? -16.981 -2.186 31.302 1.00 87.94 398 TRP A N 1
ATOM 3192 C CA . TRP A 1 398 ? -16.488 -3.403 31.945 1.00 87.94 398 TRP A CA 1
ATOM 3193 C C . TRP A 1 398 ? -15.140 -3.851 31.362 1.00 87.94 398 TRP A C 1
ATOM 3195 O O . TRP A 1 398 ? -14.128 -3.211 31.618 1.00 87.94 398 TRP A O 1
ATOM 3205 N N . PHE A 1 399 ? -15.132 -4.950 30.606 1.00 85.75 399 PHE A N 1
ATOM 3206 C CA . PHE A 1 399 ? -13.937 -5.565 30.029 1.00 85.75 399 PHE A CA 1
ATOM 3207 C C . PHE A 1 399 ? -13.686 -5.148 28.576 1.00 85.75 399 PHE A C 1
ATOM 3209 O O . PHE A 1 399 ? -12.730 -5.615 27.967 1.00 85.75 399 PHE A O 1
ATOM 3216 N N . ALA A 1 400 ? -14.548 -4.310 28.003 1.00 87.38 400 ALA A N 1
ATOM 3217 C CA . ALA A 1 400 ? -14.372 -3.803 26.655 1.00 87.38 400 ALA A CA 1
ATOM 3218 C C . ALA A 1 400 ? -13.205 -2.808 26.589 1.00 87.38 400 ALA A C 1
ATOM 3220 O O . ALA A 1 400 ? -13.121 -1.890 27.405 1.00 87.38 400 ALA A O 1
ATOM 3221 N N . SER A 1 401 ? -12.341 -2.972 25.590 1.00 90.69 401 SER A N 1
ATOM 3222 C CA . SER A 1 401 ? -11.094 -2.215 25.445 1.00 90.69 401 SER A CA 1
ATOM 3223 C C . SER A 1 401 ? -11.050 -1.320 24.205 1.00 90.69 401 SER A C 1
ATOM 3225 O O . SER A 1 401 ? -10.149 -0.488 24.092 1.00 90.69 401 SER A O 1
ATOM 3227 N N . SER A 1 402 ? -12.054 -1.407 23.324 1.00 94.44 402 SER A N 1
ATOM 3228 C CA . SER A 1 402 ? -12.045 -0.710 22.041 1.00 94.44 402 SER A CA 1
ATOM 3229 C C . SER A 1 402 ? -13.120 0.370 21.913 1.00 94.44 402 SER A C 1
ATOM 3231 O O . SER A 1 402 ? -14.223 0.269 22.452 1.00 94.44 402 SER A O 1
ATOM 3233 N N . VAL A 1 403 ? -12.817 1.404 21.135 1.00 97.06 403 VAL A N 1
ATOM 3234 C CA . VAL A 1 403 ? -13.772 2.417 20.666 1.00 97.06 403 VAL A CA 1
ATOM 3235 C C . VAL A 1 403 ? -14.027 2.214 19.177 1.00 97.06 403 VAL A C 1
ATOM 3237 O O . VAL A 1 403 ? -13.107 1.876 18.435 1.00 97.06 403 VAL A O 1
ATOM 3240 N N . ALA A 1 404 ? -15.262 2.423 18.722 1.00 97.06 404 ALA A N 1
ATOM 3241 C CA . ALA A 1 404 ? -15.650 2.190 17.334 1.00 97.06 404 ALA A CA 1
ATOM 3242 C C . ALA A 1 404 ? -16.404 3.389 16.769 1.00 97.06 404 ALA A C 1
ATOM 3244 O O . ALA A 1 404 ? -17.380 3.854 17.359 1.00 97.06 404 ALA A O 1
ATOM 3245 N N . PHE A 1 405 ? -15.976 3.838 15.594 1.00 97.12 405 PHE A N 1
ATOM 3246 C CA . PHE A 1 405 ? -16.602 4.886 14.805 1.00 97.12 405 PHE A CA 1
ATOM 3247 C C . PHE A 1 405 ? -16.830 4.369 13.386 1.00 97.12 405 PHE A C 1
ATOM 3249 O O . PHE A 1 405 ? -16.029 3.607 12.852 1.00 97.12 405 PHE A O 1
ATOM 3256 N N . SER A 1 406 ? -17.913 4.774 12.745 1.00 94.88 406 SER A N 1
ATOM 3257 C CA . SER A 1 406 ? -18.150 4.472 11.343 1.00 94.88 406 SER A CA 1
ATOM 3258 C C . SER A 1 406 ? -18.792 5.634 10.625 1.00 94.88 406 SER A C 1
ATOM 3260 O O . SER A 1 406 ? -19.364 6.530 11.238 1.00 94.88 406 SER A O 1
ATOM 3262 N N . ARG A 1 407 ? -18.700 5.616 9.303 1.00 92.00 407 ARG A N 1
ATOM 3263 C CA . ARG A 1 407 ? -19.454 6.515 8.439 1.00 92.00 407 ARG A CA 1
ATOM 3264 C C . ARG A 1 407 ? -19.903 5.795 7.186 1.00 92.00 407 ARG A C 1
ATOM 3266 O O . ARG A 1 407 ? -19.343 4.767 6.795 1.00 92.00 407 ARG A O 1
ATOM 3273 N N . GLU A 1 408 ? -20.921 6.364 6.572 1.00 88.75 408 GLU A N 1
ATOM 3274 C CA . GLU A 1 408 ? -21.448 5.896 5.304 1.00 88.75 408 GLU A CA 1
ATOM 3275 C C . GLU A 1 408 ? -20.551 6.333 4.146 1.00 88.75 408 GLU A C 1
ATOM 3277 O O . GLU A 1 408 ? -19.966 7.418 4.160 1.00 88.75 408 GLU A O 1
ATOM 3282 N N . TYR A 1 409 ? -20.436 5.468 3.146 1.00 79.12 409 TYR A N 1
ATOM 3283 C CA . TYR A 1 409 ? -19.688 5.717 1.925 1.00 79.12 409 TYR A CA 1
ATOM 3284 C C . TYR A 1 409 ? -20.377 5.027 0.750 1.00 79.12 409 TYR A C 1
ATOM 3286 O O . TYR A 1 409 ? -20.931 3.947 0.916 1.00 79.12 409 TYR A O 1
ATOM 3294 N N . TYR A 1 410 ? -20.329 5.617 -0.441 1.00 72.12 410 TYR A N 1
ATOM 3295 C CA . TYR A 1 410 ? -20.869 4.998 -1.650 1.00 72.12 410 TYR A CA 1
ATOM 3296 C C . TYR A 1 410 ? -19.727 4.619 -2.590 1.00 72.12 410 TYR A C 1
ATOM 3298 O O . TYR A 1 410 ? -18.997 5.490 -3.053 1.00 72.12 410 TYR A O 1
ATOM 3306 N N . ASN A 1 411 ? -19.601 3.327 -2.896 1.00 55.56 411 ASN A N 1
ATOM 3307 C CA . ASN A 1 411 ? -18.660 2.803 -3.885 1.00 55.56 411 ASN A CA 1
ATOM 3308 C C . ASN A 1 411 ? -19.441 2.246 -5.080 1.00 55.56 411 ASN A C 1
ATOM 3310 O O . ASN A 1 411 ? -20.159 1.257 -4.932 1.00 55.56 411 ASN A O 1
ATOM 3314 N N . ASN A 1 412 ? -19.336 2.876 -6.253 1.00 52.03 412 ASN A N 1
ATOM 3315 C CA . ASN A 1 412 ? -20.026 2.444 -7.478 1.00 52.03 412 ASN A CA 1
ATOM 3316 C C . ASN A 1 412 ? -21.542 2.225 -7.293 1.00 52.03 412 ASN A C 1
ATOM 3318 O O . ASN A 1 412 ? -22.124 1.280 -7.819 1.00 52.03 412 ASN A O 1
ATOM 3322 N N . GLY A 1 413 ? -22.184 3.092 -6.503 1.00 60.38 413 GLY A N 1
ATOM 3323 C CA . GLY A 1 413 ? -23.611 3.003 -6.174 1.00 60.38 413 GLY A CA 1
ATOM 3324 C C . GLY A 1 413 ? -23.956 2.020 -5.050 1.00 60.38 413 GLY A C 1
ATOM 3325 O O . GLY A 1 413 ? -25.087 2.039 -4.571 1.00 60.38 413 GLY A O 1
ATOM 3326 N N . ASN A 1 414 ? -22.999 1.218 -4.575 1.00 61.38 414 ASN A N 1
ATOM 3327 C CA . ASN A 1 414 ? -23.176 0.362 -3.407 1.00 61.38 414 ASN A CA 1
ATOM 3328 C C . ASN A 1 414 ? -22.906 1.145 -2.125 1.00 61.38 414 ASN A C 1
ATOM 3330 O O . ASN A 1 414 ? -21.890 1.829 -1.994 1.00 61.38 414 ASN A O 1
ATOM 3334 N N . ARG A 1 415 ? -23.817 1.013 -1.164 1.00 82.56 415 ARG A N 1
ATOM 3335 C CA . ARG A 1 415 ? -23.709 1.625 0.158 1.00 82.56 415 ARG A CA 1
ATOM 3336 C C . ARG A 1 415 ? -22.773 0.784 1.027 1.00 82.56 415 ARG A C 1
ATOM 3338 O O . ARG A 1 415 ? -23.033 -0.388 1.290 1.00 82.56 415 ARG A O 1
ATOM 3345 N N . MET A 1 416 ? -21.689 1.393 1.476 1.00 82.69 416 MET A N 1
ATOM 3346 C CA . MET A 1 416 ? -20.620 0.792 2.264 1.00 82.69 416 MET A CA 1
ATOM 3347 C C . MET A 1 416 ? -20.495 1.495 3.615 1.00 82.69 416 MET A C 1
ATOM 3349 O O . MET A 1 416 ? -20.866 2.659 3.775 1.00 82.69 416 MET A O 1
ATOM 3353 N N . ARG A 1 417 ? -19.928 0.790 4.591 1.00 88.69 417 ARG A N 1
ATOM 3354 C CA . ARG A 1 417 ? -19.566 1.306 5.907 1.00 88.69 417 ARG A CA 1
ATOM 3355 C C . ARG A 1 417 ? -18.052 1.315 6.048 1.00 88.69 417 ARG A C 1
ATOM 3357 O O . ARG A 1 417 ? -17.412 0.268 5.987 1.00 88.69 417 ARG A O 1
ATOM 3364 N N . LEU A 1 418 ? -17.500 2.501 6.268 1.00 86.50 418 LEU A N 1
ATOM 3365 C CA . LEU A 1 418 ? -16.104 2.682 6.648 1.00 86.50 418 LEU A CA 1
ATOM 3366 C C . LEU A 1 418 ? -16.040 2.711 8.167 1.00 86.50 418 LEU A C 1
ATOM 3368 O O . LEU A 1 418 ? -16.607 3.614 8.780 1.00 86.50 418 LEU A O 1
ATOM 3372 N N . VAL A 1 419 ? -15.378 1.730 8.764 1.00 90.44 419 VAL A N 1
ATOM 3373 C CA . VAL A 1 419 ? -15.194 1.627 10.209 1.00 90.44 419 VAL A CA 1
ATOM 3374 C C . VAL A 1 419 ? -13.778 2.059 10.559 1.00 90.44 419 VAL A C 1
ATOM 3376 O O . VAL A 1 419 ? -12.813 1.533 10.009 1.00 90.44 419 VAL A O 1
ATOM 3379 N N . THR A 1 420 ? -13.661 2.990 11.499 1.00 90.88 420 THR A N 1
ATOM 3380 C CA . THR A 1 420 ? -12.423 3.277 12.216 1.00 90.88 420 THR A CA 1
ATOM 3381 C C . THR A 1 420 ? -12.626 2.896 13.672 1.00 90.88 420 THR A C 1
ATOM 3383 O O . THR A 1 420 ? -13.473 3.468 14.355 1.00 90.88 420 THR A O 1
ATOM 3386 N N . PHE A 1 421 ? -11.825 1.967 14.167 1.00 91.69 421 PHE A N 1
ATOM 3387 C CA . PHE A 1 421 ? -11.836 1.575 15.570 1.00 91.69 421 PHE A CA 1
ATOM 3388 C C . PHE A 1 421 ? -10.455 1.773 16.178 1.00 91.69 421 PHE A C 1
ATOM 3390 O O . PHE A 1 421 ? -9.480 1.922 15.447 1.00 91.69 421 PHE A O 1
ATOM 3397 N N . ALA A 1 422 ? -10.370 1.807 17.503 1.00 85.94 422 ALA A N 1
ATOM 3398 C CA . ALA A 1 422 ? -9.098 1.830 18.206 1.00 85.94 422 ALA A CA 1
ATOM 3399 C C . ALA A 1 422 ? -9.151 1.005 19.489 1.00 85.94 422 ALA A C 1
ATOM 3401 O O . ALA A 1 422 ? -10.181 0.993 20.158 1.00 85.94 422 ALA A O 1
ATOM 3402 N N . ASP A 1 423 ? -8.042 0.357 19.828 1.00 88.50 423 ASP A N 1
ATOM 3403 C CA . ASP A 1 423 ? -7.862 -0.486 21.011 1.00 88.50 423 ASP A CA 1
ATOM 3404 C C . ASP A 1 423 ? -6.583 -0.104 21.775 1.00 88.50 423 ASP A C 1
ATOM 3406 O O . ASP A 1 423 ? -5.873 0.805 21.352 1.00 88.50 423 ASP A O 1
ATOM 3410 N N . GLN A 1 424 ? -6.280 -0.753 22.904 1.00 86.12 424 GLN A N 1
ATOM 3411 C CA . GLN A 1 424 ? -5.053 -0.495 23.682 1.00 86.12 424 GLN A CA 1
ATOM 3412 C C . GLN A 1 424 ? -4.843 1.000 24.012 1.00 86.12 424 GLN A C 1
ATOM 3414 O O . GLN A 1 424 ? -3.737 1.533 23.906 1.00 86.12 424 GLN A O 1
ATOM 3419 N N . LEU A 1 425 ? -5.924 1.701 24.374 1.00 92.25 425 LEU A N 1
ATOM 3420 C CA . LEU A 1 425 ? -5.877 3.124 24.710 1.00 92.25 425 LEU A CA 1
ATOM 3421 C C . LEU A 1 425 ? -5.043 3.343 25.985 1.00 92.25 425 LEU A C 1
ATOM 3423 O O . LEU A 1 425 ? -5.344 2.781 27.038 1.00 92.25 425 LEU A O 1
ATOM 3427 N N . ASP A 1 426 ? -4.046 4.223 25.914 1.00 87.19 426 ASP A N 1
ATOM 3428 C CA . ASP A 1 426 ? -3.206 4.624 27.045 1.00 87.19 426 ASP A CA 1
ATOM 3429 C C . ASP A 1 426 ? -3.237 6.148 27.215 1.00 87.19 426 ASP A C 1
ATOM 3431 O O . ASP A 1 426 ? -2.789 6.924 26.365 1.00 87.19 426 ASP A O 1
ATOM 3435 N N . ASN A 1 427 ? -3.774 6.600 28.351 1.00 91.38 427 ASN A N 1
ATOM 3436 C CA . ASN A 1 427 ? -3.901 8.025 28.642 1.00 91.38 427 ASN A CA 1
ATOM 3437 C C . ASN A 1 427 ? -2.574 8.698 29.029 1.00 91.38 427 ASN A C 1
ATOM 3439 O O . ASN A 1 427 ? -2.455 9.915 28.900 1.00 91.38 427 ASN A O 1
ATOM 3443 N N . ASN A 1 428 ? -1.587 7.945 29.516 1.00 83.44 428 ASN A N 1
ATOM 3444 C CA . ASN A 1 428 ? -0.305 8.498 29.952 1.00 83.44 428 ASN A CA 1
ATOM 3445 C C . ASN A 1 428 ? 0.568 8.855 28.751 1.00 83.44 428 ASN A C 1
ATOM 3447 O O . ASN A 1 428 ? 1.154 9.935 28.698 1.00 83.44 428 ASN A O 1
ATOM 3451 N N . THR A 1 429 ? 0.635 7.948 27.780 1.00 82.12 429 THR A N 1
ATOM 3452 C CA . THR A 1 429 ? 1.396 8.117 26.535 1.00 82.12 429 THR A CA 1
ATOM 3453 C C . THR A 1 429 ? 0.573 8.789 25.438 1.00 82.12 429 THR A C 1
ATOM 3455 O O . THR A 1 429 ? 1.143 9.234 24.443 1.00 82.12 429 THR A O 1
ATOM 3458 N N . LYS A 1 430 ? -0.755 8.887 25.619 1.00 83.38 430 LYS A N 1
ATOM 3459 C CA . LYS A 1 430 ? -1.729 9.360 24.619 1.00 83.38 430 LYS A CA 1
ATOM 3460 C C . LYS A 1 430 ? -1.684 8.529 23.332 1.00 83.38 430 LYS A C 1
ATOM 3462 O O . LYS A 1 430 ? -1.928 9.051 22.245 1.00 83.38 430 LYS A O 1
ATOM 3467 N N . THR A 1 431 ? -1.377 7.240 23.462 1.00 74.44 431 THR A N 1
ATOM 3468 C CA . THR A 1 431 ? -1.326 6.284 22.352 1.00 74.44 431 THR A CA 1
ATOM 3469 C C . THR A 1 431 ? -2.573 5.413 22.334 1.00 74.44 431 THR A C 1
ATOM 3471 O O . THR A 1 431 ? -3.188 5.159 23.365 1.00 74.44 431 THR A O 1
ATOM 3474 N N . LEU A 1 432 ? -2.950 4.956 21.152 1.00 85.00 432 LEU A N 1
ATOM 3475 C CA . LEU A 1 432 ? -4.069 4.055 20.898 1.00 85.00 432 LEU A CA 1
ATOM 3476 C C . LEU A 1 432 ? -3.735 3.261 19.639 1.00 85.00 432 LEU A C 1
ATOM 3478 O O . LEU A 1 432 ? -2.990 3.794 18.829 1.00 85.00 432 LEU A O 1
ATOM 3482 N N . ARG A 1 433 ? -4.315 2.065 19.494 1.00 74.25 433 ARG A N 1
ATOM 3483 C CA . ARG A 1 433 ? -4.164 1.151 18.358 1.00 74.25 433 ARG A CA 1
ATOM 3484 C C . ARG A 1 433 ? -5.342 1.174 17.393 1.00 74.25 433 ARG A C 1
ATOM 3486 O O . ARG A 1 433 ? -6.292 0.421 17.571 1.00 74.25 433 ARG A O 1
ATOM 3493 N N . ILE A 1 434 ? -5.289 2.021 16.374 1.00 79.56 434 ILE A N 1
ATOM 3494 C CA . ILE A 1 434 ? -6.251 2.166 15.284 1.00 79.56 434 ILE A CA 1
ATOM 3495 C C . ILE A 1 434 ? -6.271 0.914 14.405 1.00 79.56 434 ILE A C 1
ATOM 3497 O O . ILE A 1 434 ? -5.249 0.341 14.032 1.00 79.56 434 ILE A O 1
ATOM 3501 N N . GLY A 1 435 ? -7.477 0.530 14.010 1.00 68.56 435 GLY A N 1
ATOM 3502 C CA . GLY A 1 435 ? -7.732 -0.363 12.896 1.00 68.56 435 GLY A CA 1
ATOM 3503 C C . GLY A 1 435 ? -8.839 0.181 11.996 1.00 68.56 435 GLY A C 1
ATOM 3504 O O . GLY A 1 435 ? -9.583 1.104 12.353 1.00 68.56 435 GLY A O 1
ATOM 3505 N N . HIS A 1 436 ? -8.941 -0.404 10.806 1.00 80.00 436 HIS A N 1
ATOM 3506 C CA . HIS A 1 436 ? -9.922 -0.022 9.799 1.00 80.00 436 HIS A CA 1
ATOM 3507 C C . HIS A 1 436 ? -10.616 -1.251 9.222 1.00 80.00 436 HIS A C 1
ATOM 3509 O O . HIS A 1 436 ? -9.981 -2.289 9.028 1.00 80.00 436 HIS A O 1
ATOM 3515 N N . SER A 1 437 ? -11.896 -1.097 8.886 1.00 75.12 437 SER A N 1
ATOM 3516 C CA . SER A 1 437 ? -12.662 -2.092 8.129 1.00 75.12 437 SER A CA 1
ATOM 3517 C C . SER A 1 437 ? -13.530 -1.411 7.075 1.00 75.12 437 SER A C 1
ATOM 3519 O O . SER A 1 437 ? -14.132 -0.368 7.334 1.00 75.12 437 SER A O 1
ATOM 3521 N N . LEU A 1 438 ? -13.647 -2.040 5.907 1.00 78.19 438 LEU A N 1
ATOM 3522 C CA . LEU A 1 438 ? -14.651 -1.711 4.898 1.00 78.19 438 LEU A CA 1
ATOM 3523 C C . LEU A 1 438 ? -15.684 -2.833 4.873 1.00 78.19 438 LEU A C 1
ATOM 3525 O O . LEU A 1 438 ? -15.344 -3.982 4.603 1.00 78.19 438 LEU A O 1
ATOM 3529 N N . LEU A 1 439 ? -16.939 -2.495 5.143 1.00 79.56 439 LEU A N 1
ATOM 3530 C CA . LEU A 1 439 ? -18.034 -3.455 5.231 1.00 79.56 439 LEU A CA 1
ATOM 3531 C C . LEU A 1 439 ? -19.168 -3.036 4.297 1.00 79.56 439 LEU A C 1
ATOM 3533 O O . LEU A 1 439 ? -19.355 -1.850 4.033 1.00 79.56 439 LEU A O 1
ATOM 3537 N N . GLU A 1 440 ? -19.966 -3.989 3.822 1.00 81.56 440 GLU A N 1
ATOM 3538 C CA . GLU A 1 440 ? -21.249 -3.647 3.204 1.00 81.56 440 GLU A CA 1
ATOM 3539 C C . GLU A 1 440 ? -22.155 -2.972 4.235 1.00 81.56 440 GLU A C 1
ATOM 3541 O O . GLU A 1 440 ? -22.239 -3.405 5.391 1.00 81.56 440 GLU A O 1
ATOM 3546 N N . TRP A 1 441 ? -22.857 -1.915 3.827 1.00 79.31 441 TRP A N 1
ATOM 3547 C CA . TRP A 1 441 ? -23.793 -1.264 4.726 1.00 79.31 441 TRP A CA 1
ATOM 3548 C C . TRP A 1 441 ? -25.023 -2.144 4.932 1.00 79.31 441 TRP A C 1
ATOM 3550 O O . TRP A 1 441 ? -25.869 -2.289 4.050 1.00 79.31 441 TRP A O 1
ATOM 3560 N N . LYS A 1 442 ? -25.150 -2.687 6.138 1.00 77.69 442 LYS A N 1
ATOM 3561 C CA . LYS A 1 442 ? -26.395 -3.265 6.638 1.00 77.69 442 LYS A CA 1
ATOM 3562 C C . LYS A 1 442 ? -27.035 -2.232 7.551 1.00 77.69 442 LYS A C 1
ATOM 3564 O O . LYS A 1 442 ? -26.340 -1.628 8.371 1.00 77.69 442 LYS A O 1
ATOM 3569 N N . ASP A 1 443 ? -28.329 -1.988 7.366 1.00 70.88 443 ASP A N 1
ATOM 3570 C CA . ASP A 1 443 ? -29.060 -1.138 8.296 1.00 70.88 443 ASP A CA 1
ATOM 3571 C C . ASP A 1 443 ? -29.044 -1.820 9.663 1.00 70.88 443 ASP A C 1
ATOM 3573 O O . ASP A 1 443 ? -29.462 -2.971 9.815 1.00 70.88 443 ASP A O 1
ATOM 3577 N N . ASP A 1 444 ? -28.474 -1.116 10.637 1.00 63.38 444 ASP A N 1
ATOM 3578 C CA . ASP A 1 444 ? -28.424 -1.573 12.014 1.00 63.38 444 ASP A CA 1
ATOM 3579 C C . ASP A 1 444 ? -29.882 -1.714 12.469 1.00 63.38 444 ASP A C 1
ATOM 3581 O O . ASP A 1 444 ? -30.629 -0.733 12.460 1.00 63.38 444 ASP A O 1
ATOM 3585 N N . ASN A 1 445 ? -30.321 -2.924 12.827 1.00 48.97 445 ASN A N 1
ATOM 3586 C CA . ASN A 1 445 ? -31.578 -3.090 13.551 1.00 48.97 445 ASN A CA 1
ATOM 3587 C C . ASN A 1 445 ? -31.381 -2.409 14.910 1.00 48.97 445 ASN A C 1
ATOM 3589 O O . ASN A 1 445 ? -30.905 -3.041 15.852 1.00 48.97 445 ASN A O 1
ATOM 3593 N N . LEU A 1 446 ? -31.674 -1.108 14.975 1.00 43.25 446 LEU A N 1
ATOM 3594 C CA . LEU A 1 446 ? -31.720 -0.312 16.193 1.00 43.25 446 LEU A CA 1
ATOM 3595 C C . LEU A 1 446 ? -32.857 -0.882 17.044 1.00 43.25 446 LEU A C 1
ATOM 3597 O O . LEU A 1 446 ? -34.016 -0.499 16.903 1.00 43.25 446 LEU A O 1
ATOM 3601 N N . VAL A 1 447 ? -32.544 -1.903 17.836 1.00 37.12 447 VAL A N 1
ATOM 3602 C CA . VAL A 1 447 ? -33.416 -2.337 18.920 1.00 37.12 447 VAL A CA 1
ATOM 3603 C C . VAL A 1 447 ? -33.085 -1.411 20.081 1.00 37.12 447 VAL A C 1
ATOM 3605 O O . VAL A 1 447 ? -32.015 -1.550 20.675 1.00 37.12 447 VAL A O 1
ATOM 3608 N N . ASP A 1 448 ? -33.968 -0.433 20.290 1.00 36.09 448 ASP A N 1
ATOM 3609 C CA . ASP A 1 448 ? -33.974 0.496 21.429 1.00 36.09 448 ASP A CA 1
ATOM 3610 C C . ASP A 1 448 ? -33.829 -0.213 22.787 1.00 36.09 448 ASP A C 1
ATOM 3612 O O . ASP A 1 448 ? -34.420 -1.312 22.965 1.00 36.09 448 ASP A O 1
#

Organism: NCBI:txid2838509

Radius of gyration: 31.39 Å; chains: 1; bounding box: 62×110×111 Å